Protein AF-N2A6R2-F1 (afdb_monomer)

Structure (mmCIF, N/CA/C/O backbone):
data_AF-N2A6R2-F1
#
_entry.id   AF-N2A6R2-F1
#
loop_
_atom_site.group_PDB
_atom_site.id
_atom_site.type_symbol
_atom_site.label_atom_id
_atom_site.label_alt_id
_atom_site.label_comp_id
_atom_site.label_asym_id
_atom_site.label_entity_id
_atom_site.label_seq_id
_atom_site.pdbx_PDB_ins_code
_atom_site.Cartn_x
_atom_site.Cartn_y
_atom_site.Cartn_z
_atom_site.occupancy
_atom_site.B_iso_or_equiv
_atom_site.auth_seq_id
_atom_site.auth_comp_id
_atom_site.auth_asym_id
_atom_site.auth_atom_id
_atom_site.pdbx_PDB_model_num
ATOM 1 N N . MET A 1 1 ? -3.435 -33.686 -52.905 1.00 42.38 1 MET A N 1
ATOM 2 C CA . MET A 1 1 ? -2.206 -33.303 -52.180 1.00 42.38 1 MET A CA 1
ATOM 3 C C . MET A 1 1 ? -1.337 -34.541 -52.082 1.00 42.38 1 MET A C 1
ATOM 5 O O . MET A 1 1 ? -1.894 -35.614 -51.887 1.00 42.38 1 MET A O 1
ATOM 9 N N . SER A 1 2 ? -0.026 -34.423 -52.296 1.00 46.69 2 SER A N 1
ATOM 10 C CA . SER A 1 2 ? 0.916 -35.497 -51.955 1.00 46.69 2 SER A CA 1
ATOM 11 C C . SER A 1 2 ? 0.674 -35.913 -50.498 1.00 46.69 2 SER A C 1
ATOM 13 O O . SER A 1 2 ? 0.574 -35.031 -49.650 1.00 46.69 2 SER A O 1
ATOM 15 N N . GLU A 1 3 ? 0.578 -37.210 -50.180 1.00 56.53 3 GLU A N 1
ATOM 16 C CA . GLU A 1 3 ? 0.390 -37.712 -48.796 1.00 56.53 3 GLU A CA 1
ATOM 17 C C . GLU A 1 3 ? 1.526 -37.306 -47.827 1.00 56.53 3 GLU A C 1
ATOM 19 O O . GLU A 1 3 ? 1.492 -37.636 -46.643 1.00 56.53 3 GLU A O 1
ATOM 24 N N . MET A 1 4 ? 2.545 -36.598 -48.323 1.00 71.62 4 MET A N 1
ATOM 25 C CA . MET A 1 4 ? 3.776 -36.279 -47.612 1.00 71.62 4 MET A CA 1
ATOM 26 C C . MET A 1 4 ? 3.725 -34.983 -46.786 1.00 71.62 4 MET A C 1
ATOM 28 O O . MET A 1 4 ? 4.407 -34.931 -45.767 1.00 71.62 4 MET A O 1
ATOM 32 N N . ILE A 1 5 ? 2.956 -33.959 -47.186 1.00 84.69 5 ILE A N 1
ATOM 33 C CA . ILE A 1 5 ? 2.821 -32.686 -46.450 1.00 84.69 5 ILE A CA 1
ATOM 34 C C . ILE A 1 5 ? 1.345 -32.353 -46.225 1.00 84.69 5 ILE A C 1
ATOM 36 O O . ILE A 1 5 ? 0.532 -32.428 -47.147 1.00 84.69 5 ILE A O 1
ATOM 40 N N . ARG A 1 6 ? 0.991 -31.982 -44.995 1.00 89.81 6 ARG A N 1
ATOM 41 C CA . ARG A 1 6 ? -0.364 -31.551 -44.631 1.00 89.81 6 ARG A CA 1
ATOM 42 C C . ARG A 1 6 ? -0.328 -30.527 -43.511 1.00 89.81 6 ARG A C 1
ATOM 44 O O . ARG A 1 6 ? 0.701 -30.367 -42.864 1.00 89.81 6 ARG A O 1
ATOM 51 N N . GLU A 1 7 ? -1.450 -29.867 -43.272 1.00 92.25 7 GLU A N 1
ATOM 52 C CA . GLU A 1 7 ? -1.601 -29.000 -42.108 1.00 92.25 7 GLU A CA 1
ATOM 53 C C . GLU A 1 7 ? -1.439 -29.806 -40.805 1.00 92.25 7 GLU A C 1
ATOM 55 O O . GLU A 1 7 ? -1.836 -30.979 -40.706 1.00 92.25 7 GLU A O 1
ATOM 60 N N . MET A 1 8 ? -0.770 -29.188 -39.835 1.00 94.56 8 MET A N 1
ATOM 61 C CA . MET A 1 8 ? -0.458 -29.755 -38.530 1.00 94.56 8 MET A CA 1
ATOM 62 C C . MET A 1 8 ? -1.752 -30.036 -37.766 1.00 94.56 8 MET A C 1
ATOM 64 O O . MET A 1 8 ? -2.628 -29.176 -37.676 1.00 94.56 8 MET A O 1
ATOM 68 N N . ARG A 1 9 ? -1.863 -31.221 -37.160 1.00 90.94 9 ARG A N 1
ATOM 69 C CA . ARG A 1 9 ? -2.955 -31.482 -36.215 1.00 90.94 9 ARG A CA 1
ATOM 70 C C . ARG A 1 9 ? -2.605 -30.910 -34.834 1.00 90.94 9 ARG A C 1
ATOM 72 O O . ARG A 1 9 ? -1.427 -30.892 -34.479 1.00 90.94 9 ARG A O 1
ATOM 79 N N . PRO A 1 10 ? -3.587 -30.474 -34.024 1.00 88.94 10 PRO A N 1
ATOM 80 C CA . PRO A 1 10 ? -3.314 -29.858 -32.722 1.00 88.94 10 PRO A CA 1
ATOM 81 C C . PRO A 1 10 ? -2.439 -30.700 -31.775 1.00 88.94 10 PRO A C 1
ATOM 83 O O . PRO A 1 10 ? -1.612 -30.151 -31.052 1.00 88.94 10 PRO A O 1
ATOM 86 N N . ASP A 1 11 ? -2.575 -32.026 -31.810 1.00 89.38 11 ASP A N 1
ATOM 87 C CA . ASP A 1 11 ? -1.790 -33.003 -31.039 1.00 89.38 11 ASP A CA 1
ATOM 88 C C . ASP A 1 11 ? -0.314 -33.103 -31.468 1.00 89.38 11 ASP A C 1
ATOM 90 O O . ASP A 1 11 ? 0.510 -33.665 -30.748 1.00 89.38 11 ASP A O 1
ATOM 94 N N . GLU A 1 12 ? 0.049 -32.551 -32.627 1.00 92.50 12 GLU A N 1
ATOM 95 C CA . GLU A 1 12 ? 1.408 -32.604 -33.180 1.00 92.50 12 GLU A CA 1
ATOM 96 C C . GLU A 1 12 ? 2.260 -31.396 -32.790 1.00 92.50 12 GLU A C 1
ATOM 98 O O . GLU A 1 12 ? 3.471 -31.403 -33.030 1.00 92.50 12 GLU A O 1
ATOM 103 N N . PHE A 1 13 ? 1.656 -30.379 -32.167 1.00 95.06 13 PHE A N 1
ATOM 104 C CA . PHE A 1 13 ? 2.339 -29.137 -31.815 1.00 95.06 13 PHE A CA 1
ATOM 105 C C . PHE A 1 13 ? 3.558 -29.368 -30.918 1.00 95.06 13 PHE A C 1
ATOM 107 O O . PHE A 1 13 ? 4.608 -28.788 -31.171 1.00 95.06 13 PHE A O 1
ATOM 114 N N . GLU A 1 14 ? 3.468 -30.275 -29.942 1.00 94.19 14 GLU A N 1
ATOM 115 C CA . GLU A 1 14 ? 4.593 -30.618 -29.057 1.00 94.19 14 GLU A CA 1
ATOM 116 C C . GLU A 1 14 ? 5.812 -31.134 -29.834 1.00 94.19 14 GLU A C 1
ATOM 118 O O . GLU A 1 14 ? 6.952 -30.745 -29.580 1.00 94.19 14 GLU A O 1
ATOM 123 N N . GLN A 1 15 ? 5.580 -31.991 -30.834 1.00 93.00 15 GLN A N 1
ATOM 124 C CA . GLN A 1 15 ? 6.661 -32.524 -31.665 1.00 93.00 15 GLN A CA 1
ATOM 125 C C . GLN A 1 15 ? 7.264 -31.429 -32.546 1.00 93.00 15 GLN A C 1
ATOM 127 O O . GLN A 1 15 ? 8.485 -31.354 -32.686 1.00 93.00 15 GLN A O 1
ATOM 132 N N . VAL A 1 16 ? 6.421 -30.567 -33.122 1.00 95.00 16 VAL A N 1
ATOM 133 C CA . VAL A 1 16 ? 6.865 -29.421 -33.923 1.00 95.00 16 VAL A CA 1
ATOM 134 C C . VAL A 1 16 ? 7.710 -28.467 -33.084 1.00 95.00 16 VAL A C 1
ATOM 136 O O . VAL A 1 16 ? 8.817 -28.120 -33.499 1.00 95.00 16 VAL A O 1
ATOM 139 N N . PHE A 1 17 ? 7.234 -28.096 -31.896 1.00 95.31 17 PHE A N 1
ATOM 140 C CA . PHE A 1 17 ? 7.946 -27.197 -30.995 1.00 95.31 17 PHE A CA 1
ATOM 141 C C . PHE A 1 17 ? 9.287 -27.802 -30.563 1.00 95.31 17 PHE A C 1
ATOM 143 O O . PHE A 1 17 ? 10.319 -27.148 -30.674 1.00 95.31 17 PHE A O 1
ATOM 150 N N . SER A 1 18 ? 9.327 -29.099 -30.242 1.00 94.06 18 SER A N 1
ATOM 151 C CA . SER A 1 18 ? 10.583 -29.800 -29.942 1.00 94.06 18 SER A CA 1
ATOM 152 C C . SER A 1 18 ? 11.574 -29.819 -31.119 1.00 94.06 18 SER A C 1
ATOM 154 O O . SER A 1 18 ? 12.793 -29.768 -30.924 1.00 94.06 18 SER A O 1
ATOM 156 N N . ILE A 1 19 ? 11.105 -29.913 -32.370 1.00 93.38 19 ILE A N 1
ATOM 157 C CA . ILE A 1 19 ? 11.985 -29.782 -33.547 1.00 93.38 19 ILE A CA 1
ATOM 158 C C . ILE A 1 19 ? 12.488 -28.340 -33.676 1.00 93.38 19 ILE A C 1
ATOM 160 O O . ILE A 1 19 ? 13.659 -28.149 -34.012 1.00 93.38 19 ILE A O 1
ATOM 164 N N . MET A 1 20 ? 11.639 -27.346 -33.406 1.00 94.44 20 MET A N 1
ATOM 165 C CA . MET A 1 20 ? 11.982 -25.922 -33.436 1.00 94.44 20 MET A CA 1
ATOM 166 C C . MET A 1 20 ? 13.090 -25.599 -32.421 1.00 94.44 20 MET A C 1
ATOM 168 O O . MET A 1 20 ? 14.140 -25.103 -32.827 1.00 94.44 20 MET A O 1
ATOM 172 N N . GLU A 1 21 ? 12.936 -26.004 -31.156 1.00 94.00 21 GLU A N 1
ATOM 173 C CA . GLU A 1 21 ? 13.927 -25.793 -30.084 1.00 94.00 21 GLU A CA 1
ATOM 174 C C . GLU A 1 21 ? 15.298 -26.401 -30.406 1.00 94.00 21 GLU A C 1
ATOM 176 O O . GLU A 1 21 ? 16.341 -25.826 -30.106 1.00 94.00 21 GLU A O 1
ATOM 181 N N . ARG A 1 22 ? 15.313 -27.575 -31.049 1.00 92.62 22 ARG A N 1
ATOM 182 C CA . ARG A 1 22 ? 16.553 -28.261 -31.453 1.00 92.62 22 ARG A CA 1
ATOM 183 C C . ARG A 1 22 ? 17.165 -27.698 -32.740 1.00 92.62 22 ARG A C 1
ATOM 185 O O . ARG A 1 22 ? 18.277 -28.090 -33.107 1.00 92.62 22 ARG A O 1
ATOM 192 N N . SER A 1 23 ? 16.439 -26.851 -33.471 1.00 90.31 23 SER A N 1
ATOM 193 C CA . SER A 1 23 ? 16.840 -26.367 -34.798 1.00 90.31 23 SER A CA 1
ATOM 194 C C . SER A 1 23 ? 17.235 -24.898 -34.833 1.00 90.31 23 SER A C 1
ATOM 196 O O . SER A 1 23 ? 18.049 -24.549 -35.689 1.00 90.31 23 SER A O 1
ATOM 198 N N . PHE A 1 24 ? 16.712 -24.079 -33.922 1.00 88.94 24 PHE A N 1
ATOM 199 C CA . PHE A 1 24 ? 16.927 -22.635 -33.890 1.00 88.94 24 PHE A CA 1
ATOM 200 C C . PHE A 1 24 ? 17.493 -22.187 -32.533 1.00 88.94 24 PHE A C 1
ATOM 202 O O . PHE A 1 24 ? 17.123 -22.747 -31.499 1.00 88.94 24 PHE A O 1
ATOM 209 N N . PRO A 1 25 ? 18.387 -21.184 -32.505 1.00 87.38 25 PRO A N 1
ATOM 210 C CA . PRO A 1 25 ? 18.760 -20.485 -31.278 1.00 87.38 25 PRO A CA 1
ATOM 211 C C . PRO A 1 25 ? 17.543 -19.905 -30.550 1.00 87.38 25 PRO A C 1
ATOM 213 O O . PRO A 1 25 ? 16.511 -19.637 -31.161 1.00 87.38 25 PRO A O 1
ATOM 216 N N . LEU A 1 26 ? 17.679 -19.674 -29.242 1.00 85.00 26 LEU A N 1
ATOM 217 C CA . LEU A 1 26 ? 16.595 -19.199 -28.373 1.00 85.00 26 LEU A CA 1
ATOM 218 C C . LEU A 1 26 ? 15.972 -17.874 -28.851 1.00 85.00 26 LEU A C 1
ATOM 220 O O . LEU A 1 26 ? 14.796 -17.617 -28.607 1.00 85.00 26 LEU A O 1
ATOM 224 N N . GLU A 1 27 ? 16.766 -17.029 -29.504 1.00 84.44 27 GLU A N 1
ATOM 225 C CA . GLU A 1 27 ? 16.374 -15.727 -30.044 1.00 84.44 27 GLU A CA 1
ATOM 226 C C . GLU A 1 27 ? 15.508 -15.814 -31.311 1.00 84.44 27 GLU A C 1
ATOM 228 O O . GLU A 1 27 ? 14.808 -14.856 -31.623 1.00 84.44 27 GLU A O 1
ATOM 233 N N . GLU A 1 28 ? 15.532 -16.944 -32.022 1.00 86.81 28 GLU A N 1
ATOM 234 C CA . GLU A 1 28 ? 14.935 -17.099 -33.357 1.00 86.81 28 GLU A CA 1
ATOM 235 C C . GLU A 1 28 ? 13.543 -17.759 -33.333 1.00 86.81 28 GLU A C 1
ATOM 237 O O . GLU A 1 28 ? 12.981 -18.057 -34.384 1.00 86.81 28 GLU A O 1
ATOM 242 N N . TYR A 1 29 ? 12.951 -17.995 -32.158 1.00 90.50 29 TYR A N 1
ATOM 243 C CA . TYR A 1 29 ? 11.569 -18.472 -32.027 1.00 90.50 29 TYR A CA 1
ATOM 244 C C . TYR A 1 29 ? 10.886 -17.909 -30.776 1.00 90.50 29 TYR A C 1
ATOM 246 O O . TYR A 1 29 ? 11.543 -17.586 -29.783 1.00 90.50 29 TYR A O 1
ATOM 254 N N . ARG A 1 30 ? 9.552 -17.800 -30.803 1.00 92.81 30 ARG A N 1
ATOM 255 C CA . ARG A 1 30 ? 8.741 -17.299 -29.677 1.00 92.81 30 ARG A CA 1
ATOM 256 C C . ARG A 1 30 ? 8.773 -18.258 -28.483 1.00 92.81 30 ARG A C 1
ATOM 258 O O . ARG A 1 30 ? 9.236 -19.393 -28.594 1.00 92.81 30 ARG A O 1
ATOM 265 N N . THR A 1 31 ? 8.302 -17.823 -27.317 1.00 93.06 31 THR A N 1
ATOM 266 C CA . THR A 1 31 ? 8.073 -18.760 -26.203 1.00 93.06 31 THR A CA 1
ATOM 267 C C . THR A 1 31 ? 7.003 -19.794 -26.572 1.00 93.06 31 THR A C 1
ATOM 269 O O . THR A 1 31 ? 6.223 -19.581 -27.499 1.00 93.06 31 THR A O 1
ATOM 272 N N . TYR A 1 32 ? 6.952 -20.918 -25.851 1.00 94.38 32 TYR A N 1
ATOM 273 C CA . TYR A 1 32 ? 5.951 -21.966 -26.091 1.00 94.38 32 TYR A CA 1
ATOM 274 C C . TYR A 1 32 ? 4.519 -21.404 -26.092 1.00 94.38 32 TYR A C 1
ATOM 276 O O . TYR A 1 32 ? 3.755 -21.666 -27.021 1.00 94.38 32 TYR A O 1
ATOM 284 N N . GLU A 1 33 ? 4.179 -20.572 -25.102 1.00 94.75 33 GLU A N 1
ATOM 285 C CA . GLU A 1 33 ? 2.839 -19.985 -24.976 1.00 94.75 33 GLU A CA 1
ATOM 286 C C . GLU A 1 33 ? 2.516 -19.013 -26.114 1.00 94.75 33 GLU A C 1
ATOM 288 O O . GLU A 1 33 ? 1.451 -19.107 -26.723 1.00 94.75 33 GLU A O 1
ATOM 293 N N . GLU A 1 34 ? 3.450 -18.129 -26.471 1.00 93.25 34 GLU A N 1
ATOM 294 C CA . GLU A 1 34 ? 3.280 -17.193 -27.590 1.00 93.25 34 GLU A CA 1
ATOM 295 C C . GLU A 1 34 ? 3.137 -17.935 -28.928 1.00 93.25 34 GLU A C 1
ATOM 297 O O . GLU A 1 34 ? 2.269 -17.613 -29.740 1.00 93.25 34 GLU A O 1
ATOM 302 N N . GLN A 1 35 ? 3.952 -18.970 -29.154 1.00 94.75 35 GLN A N 1
ATOM 303 C CA . GLN A 1 35 ? 3.914 -19.784 -30.368 1.00 94.75 35 GLN A CA 1
ATOM 304 C C . GLN A 1 35 ? 2.607 -20.583 -3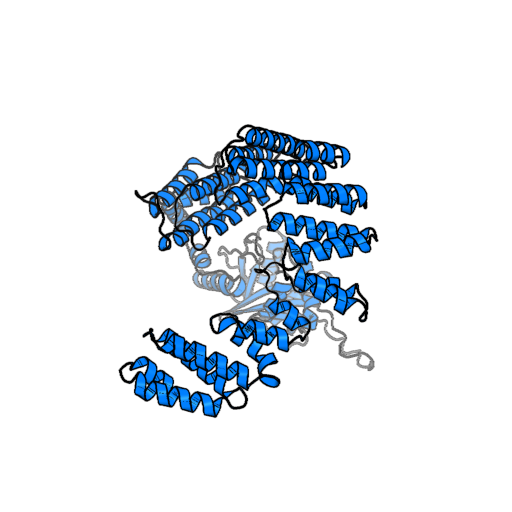0.478 1.00 94.75 35 GLN A C 1
ATOM 306 O O . GLN A 1 35 ? 2.064 -20.747 -31.571 1.00 94.75 35 GLN A O 1
ATOM 311 N N . LYS A 1 36 ? 2.075 -21.061 -29.349 1.00 94.44 36 LYS A N 1
ATOM 312 C CA . LYS A 1 36 ? 0.790 -21.765 -29.277 1.00 94.44 36 LYS A CA 1
ATOM 313 C C . LYS A 1 36 ? -0.390 -20.818 -29.463 1.00 94.44 36 LYS A C 1
ATOM 315 O O . LYS A 1 36 ? -1.354 -21.166 -30.142 1.00 94.44 36 LYS A O 1
ATOM 320 N N . GLN A 1 37 ? -0.319 -19.616 -28.894 1.00 94.88 37 GLN A N 1
ATOM 321 C CA . GLN A 1 37 ? -1.320 -18.569 -29.091 1.00 94.88 37 GLN A CA 1
ATOM 322 C C . GLN A 1 37 ? -1.402 -18.151 -30.560 1.00 94.88 37 GLN A C 1
ATOM 324 O O . GLN A 1 37 ? -2.503 -17.928 -31.063 1.00 94.88 37 GLN A O 1
ATOM 329 N N . LEU A 1 38 ? -0.262 -18.112 -31.252 1.00 94.12 38 LEU A N 1
ATOM 330 C CA . LEU A 1 38 ? -0.184 -17.747 -32.660 1.00 94.12 38 LEU A CA 1
ATOM 331 C C . LEU A 1 38 ? -0.980 -18.689 -33.582 1.00 94.12 38 LEU A C 1
ATOM 333 O O . LEU A 1 38 ? -1.503 -18.239 -34.595 1.00 94.12 38 LEU A O 1
ATOM 337 N N . LEU A 1 39 ? -1.187 -19.955 -33.198 1.00 94.50 39 LEU A N 1
ATOM 338 C CA . LEU A 1 39 ? -2.046 -20.898 -33.937 1.00 94.50 39 LEU A CA 1
ATOM 339 C C . LEU A 1 39 ? -3.517 -20.452 -34.039 1.00 94.50 39 LEU A C 1
ATOM 341 O O . LEU A 1 39 ? -4.296 -21.065 -34.764 1.00 94.50 39 LEU A O 1
ATOM 345 N N . ARG A 1 40 ? -3.927 -19.429 -33.278 1.00 95.06 40 ARG A N 1
ATOM 346 C CA . ARG A 1 40 ? -5.266 -18.833 -33.357 1.00 95.06 40 ARG A CA 1
ATOM 347 C C . ARG A 1 40 ? -5.384 -17.776 -34.456 1.00 95.06 40 ARG A C 1
ATOM 349 O O . ARG A 1 40 ? -6.509 -17.396 -34.773 1.00 95.06 40 ARG A O 1
ATOM 356 N N . ASP A 1 41 ? -4.271 -17.275 -34.998 1.00 95.81 41 ASP A N 1
ATOM 357 C CA . ASP A 1 41 ? -4.307 -16.331 -36.116 1.00 95.81 41 ASP A CA 1
ATOM 358 C C . ASP A 1 41 ? -4.630 -17.101 -37.407 1.00 95.81 41 ASP A C 1
ATOM 360 O O . ASP A 1 41 ? -3.867 -17.987 -37.792 1.00 95.81 41 ASP A O 1
ATOM 364 N N . PRO A 1 42 ? -5.734 -16.779 -38.105 1.00 95.25 42 PRO A N 1
ATOM 365 C CA . PRO A 1 42 ? -6.150 -17.503 -39.304 1.00 95.25 42 PRO A CA 1
ATOM 366 C C . PRO A 1 42 ? -5.189 -17.338 -40.488 1.00 95.25 42 PRO A C 1
ATOM 368 O O . PRO A 1 42 ? -5.388 -17.982 -41.510 1.00 95.25 42 PRO A O 1
ATOM 371 N N . ARG A 1 43 ? -4.192 -16.451 -40.392 1.00 95.88 43 ARG A N 1
ATOM 372 C CA . ARG A 1 43 ? -3.142 -16.268 -41.400 1.00 95.88 43 ARG A CA 1
ATOM 373 C C . ARG A 1 43 ? -1.922 -17.141 -41.114 1.00 95.88 43 ARG A C 1
ATOM 375 O O . ARG A 1 43 ? -1.066 -17.262 -41.989 1.00 95.88 43 ARG A O 1
ATOM 382 N N . TYR A 1 44 ? -1.802 -17.709 -39.913 1.00 97.06 44 TYR A N 1
ATOM 383 C CA . TYR A 1 44 ? -0.649 -18.501 -39.508 1.00 97.06 44 TYR A CA 1
ATOM 384 C C . TYR A 1 44 ? -0.942 -19.996 -39.572 1.00 97.06 44 TYR A C 1
ATOM 386 O O . TYR A 1 44 ? -1.860 -20.497 -38.929 1.00 97.06 44 TYR A O 1
ATOM 394 N N . HIS A 1 45 ? -0.111 -20.728 -40.310 1.00 95.94 45 HIS A N 1
ATOM 395 C CA . HIS A 1 45 ? -0.283 -22.162 -40.512 1.00 95.94 45 HIS A CA 1
ATOM 396 C C . HIS A 1 45 ? 1.032 -22.904 -40.328 1.00 95.94 45 HIS A C 1
ATOM 398 O O . HIS A 1 45 ? 2.092 -22.452 -40.764 1.00 95.94 45 HIS A O 1
ATOM 404 N N . ILE A 1 46 ? 0.952 -24.101 -39.751 1.00 96.44 46 ILE A N 1
ATOM 405 C CA . ILE A 1 46 ? 2.070 -25.041 -39.692 1.00 96.44 46 ILE A CA 1
ATOM 406 C C . ILE A 1 46 ? 1.719 -26.250 -40.544 1.00 96.44 46 ILE A C 1
ATOM 408 O O . ILE A 1 46 ? 0.663 -26.854 -40.377 1.00 96.44 46 ILE A O 1
ATOM 412 N N . TYR A 1 47 ? 2.631 -26.632 -41.429 1.00 94.50 47 TYR A N 1
ATOM 413 C CA . TYR A 1 47 ? 2.540 -27.846 -42.225 1.00 94.50 47 TYR A CA 1
ATOM 414 C C . TYR A 1 47 ? 3.563 -28.863 -41.727 1.00 94.50 47 TYR A C 1
ATOM 416 O O . TYR A 1 47 ? 4.733 -28.526 -41.552 1.00 94.50 47 TYR A O 1
ATOM 424 N N . THR A 1 48 ? 3.144 -30.106 -41.514 1.00 93.12 48 THR A N 1
ATOM 425 C CA . THR A 1 48 ? 3.991 -31.208 -41.045 1.00 93.12 48 THR A CA 1
ATOM 426 C C . THR A 1 48 ? 4.259 -32.220 -42.151 1.00 93.12 48 THR A C 1
ATOM 428 O O . THR A 1 48 ? 3.445 -32.446 -43.050 1.00 93.12 48 THR A O 1
ATOM 431 N N . VAL A 1 49 ? 5.443 -32.829 -42.082 1.00 89.31 49 VAL A N 1
ATOM 432 C CA . VAL A 1 49 ? 5.916 -33.862 -43.007 1.00 89.31 49 VAL A CA 1
ATOM 433 C C . VAL A 1 49 ? 6.137 -35.157 -42.245 1.00 89.31 49 VAL A C 1
ATOM 435 O O . VAL A 1 49 ? 6.791 -35.158 -41.202 1.00 89.31 49 VAL A O 1
ATOM 438 N N . HIS A 1 50 ? 5.640 -36.267 -42.786 1.00 85.19 50 HIS A N 1
ATOM 439 C CA . HIS A 1 50 ? 5.735 -37.595 -42.174 1.00 85.19 50 HIS A CA 1
ATOM 440 C C . HIS A 1 50 ? 6.384 -38.604 -43.131 1.00 85.19 50 HIS A C 1
ATOM 442 O O . HIS A 1 50 ? 6.415 -38.398 -44.345 1.00 85.19 50 HIS A O 1
ATOM 448 N N . ALA A 1 51 ? 6.873 -39.724 -42.590 1.00 70.38 51 ALA A N 1
ATOM 449 C CA . ALA A 1 51 ? 7.398 -40.822 -43.401 1.00 70.38 51 ALA A CA 1
ATOM 450 C C . ALA A 1 51 ? 6.317 -41.411 -44.332 1.00 70.38 51 ALA A C 1
ATOM 452 O O . ALA A 1 51 ? 5.173 -41.616 -43.908 1.00 70.38 51 ALA A O 1
ATOM 453 N N . ALA A 1 52 ? 6.695 -41.732 -45.575 1.00 58.56 52 ALA A N 1
ATOM 454 C CA . ALA A 1 52 ? 5.849 -42.496 -46.490 1.00 58.56 52 ALA A CA 1
ATOM 455 C C . ALA A 1 52 ? 5.580 -43.903 -45.925 1.00 58.56 52 ALA A C 1
ATOM 457 O O . ALA A 1 52 ? 6.457 -44.511 -45.311 1.00 58.56 52 ALA A O 1
ATOM 458 N N . VAL A 1 53 ? 4.364 -44.413 -46.122 1.00 46.47 53 VAL A N 1
ATOM 459 C CA . VAL A 1 53 ? 3.993 -45.780 -45.735 1.00 46.47 53 VAL A CA 1
ATOM 460 C C . VAL A 1 53 ? 4.631 -46.750 -46.730 1.00 46.47 53 VAL A C 1
ATOM 462 O O . VAL A 1 53 ? 4.380 -46.645 -47.930 1.00 46.47 53 VAL A O 1
ATOM 465 N N . ASP A 1 54 ? 5.414 -47.719 -46.253 1.00 38.62 54 ASP A N 1
ATOM 466 C CA . ASP A 1 54 ? 5.700 -48.911 -47.051 1.00 38.62 54 ASP A CA 1
ATOM 467 C C . ASP A 1 54 ? 4.368 -49.632 -47.305 1.00 38.62 54 ASP A C 1
ATOM 469 O O . ASP A 1 54 ? 3.754 -50.162 -46.379 1.00 38.62 54 ASP A O 1
ATOM 473 N N . GLN A 1 55 ? 3.917 -49.685 -48.561 1.00 39.81 55 GLN A N 1
ATOM 474 C CA . GLN A 1 55 ? 2.682 -50.362 -48.998 1.00 39.81 55 GLN A CA 1
ATOM 475 C C . GLN A 1 55 ? 2.708 -51.904 -48.815 1.00 39.81 55 GLN A C 1
ATOM 477 O O . GLN A 1 55 ? 2.022 -52.628 -49.528 1.00 39.81 55 GLN A O 1
ATOM 482 N N . LYS A 1 56 ? 3.521 -52.452 -47.898 1.00 36.53 56 LYS A N 1
ATOM 483 C CA . LYS A 1 56 ? 3.711 -53.902 -47.696 1.00 36.53 56 LYS A CA 1
ATOM 484 C C . LYS A 1 56 ? 3.233 -54.461 -46.356 1.00 36.53 56 LYS A C 1
ATOM 486 O O . LYS A 1 56 ? 3.307 -55.671 -46.166 1.00 36.53 56 LYS A O 1
ATOM 491 N N . THR A 1 57 ? 2.692 -53.649 -45.455 1.00 37.59 57 THR A N 1
ATOM 492 C CA . THR A 1 57 ? 2.118 -54.137 -44.187 1.00 37.59 57 THR A CA 1
ATOM 493 C C . THR A 1 57 ? 0.640 -53.787 -44.085 1.00 37.59 57 THR A C 1
ATOM 495 O O . THR A 1 57 ? 0.244 -52.936 -43.301 1.00 37.59 57 THR A O 1
ATOM 498 N N . GLU A 1 58 ? -0.180 -54.468 -44.887 1.00 37.25 58 GLU A N 1
ATOM 499 C CA . GLU A 1 58 ? -1.649 -54.479 -44.765 1.00 37.25 58 GLU A CA 1
ATOM 500 C C . GLU A 1 58 ? -2.177 -55.619 -43.866 1.00 37.25 58 GLU A C 1
ATOM 502 O O . GLU A 1 58 ? -3.383 -55.789 -43.716 1.00 37.25 58 GLU A O 1
ATOM 507 N N . ASN A 1 59 ? -1.296 -56.389 -43.217 1.00 38.09 59 ASN A N 1
ATOM 508 C CA . ASN A 1 59 ? -1.676 -57.556 -42.407 1.00 38.09 59 ASN A CA 1
ATOM 509 C C . ASN A 1 59 ? -1.430 -57.385 -40.900 1.00 38.09 59 ASN A C 1
ATOM 511 O O . ASN A 1 59 ? -0.997 -58.323 -40.238 1.00 38.09 59 ASN A O 1
ATOM 515 N N . ASP A 1 60 ? -1.729 -56.214 -40.341 1.00 40.12 60 ASP A N 1
ATOM 516 C CA . ASP A 1 60 ? -1.772 -56.051 -38.884 1.00 40.12 60 ASP A CA 1
ATOM 517 C C . ASP A 1 60 ? -3.005 -55.222 -38.491 1.00 40.12 60 ASP A C 1
ATOM 519 O O . ASP A 1 60 ? -2.979 -53.994 -38.461 1.00 40.12 60 ASP A O 1
ATOM 523 N N . LYS A 1 61 ? -4.133 -55.914 -38.282 1.00 39.41 61 LYS A N 1
ATOM 524 C CA . LYS A 1 61 ? -5.449 -55.327 -37.964 1.00 39.41 61 LYS A CA 1
ATOM 525 C C . LYS A 1 61 ? -5.607 -54.911 -36.491 1.00 39.41 61 LYS A C 1
ATOM 527 O O . LYS A 1 61 ? -6.690 -54.473 -36.125 1.00 39.41 61 LYS A O 1
ATOM 532 N N . ASP A 1 62 ? -4.551 -55.000 -35.680 1.00 40.47 62 ASP A N 1
ATOM 533 C CA . ASP A 1 62 ? -4.594 -54.748 -34.228 1.00 40.47 62 ASP A CA 1
ATOM 534 C C . ASP A 1 62 ? -3.803 -53.511 -33.763 1.00 40.47 62 ASP A C 1
ATOM 536 O O . ASP A 1 62 ? -3.536 -53.338 -32.572 1.00 40.47 62 ASP A O 1
ATOM 540 N N . LYS A 1 63 ? -3.454 -52.586 -34.668 1.00 44.88 63 LYS A N 1
ATOM 541 C CA . LYS A 1 63 ? -2.896 -51.282 -34.274 1.00 44.88 63 LYS A CA 1
ATOM 542 C C . LYS A 1 63 ? -3.931 -50.182 -34.430 1.00 44.88 63 LYS A C 1
ATOM 544 O O . LYS A 1 63 ? -4.429 -49.927 -35.522 1.00 44.88 63 LYS A O 1
ATOM 549 N N . ASN A 1 64 ? -4.223 -49.530 -33.306 1.00 38.88 64 ASN A N 1
ATOM 550 C CA . ASN A 1 64 ? -5.009 -48.308 -33.224 1.00 38.88 64 ASN A CA 1
ATOM 551 C C . ASN A 1 64 ? -4.548 -47.328 -34.331 1.00 38.88 64 ASN A C 1
ATOM 553 O O . ASN A 1 64 ? -3.356 -47.006 -34.364 1.00 38.88 64 ASN A O 1
ATOM 557 N N . PRO A 1 65 ? -5.424 -46.857 -35.241 1.00 43.97 65 PRO A N 1
ATOM 558 C CA . PRO A 1 65 ? -5.030 -45.963 -36.338 1.00 43.97 65 PRO A CA 1
ATOM 559 C C . PRO A 1 65 ? -4.441 -44.620 -35.857 1.00 43.97 65 PRO A C 1
ATOM 561 O O . PRO A 1 65 ? -3.825 -43.905 -36.647 1.00 43.97 65 PRO A O 1
ATOM 564 N N . ASP A 1 66 ? -4.549 -44.325 -34.557 1.00 43.69 66 ASP A N 1
ATOM 565 C CA . ASP A 1 66 ? -4.000 -43.152 -33.872 1.00 43.69 66 ASP A CA 1
ATOM 566 C C . ASP A 1 66 ? -2.546 -43.291 -33.376 1.00 43.69 66 ASP A C 1
ATOM 568 O O . ASP A 1 66 ? -2.080 -42.454 -32.603 1.00 43.69 66 ASP A O 1
ATOM 572 N N . THR A 1 67 ? -1.758 -44.287 -33.809 1.00 48.44 67 THR A N 1
ATOM 573 C CA . THR A 1 67 ? -0.297 -44.194 -33.608 1.00 48.44 67 THR A CA 1
ATOM 574 C C . THR A 1 67 ? 0.252 -42.984 -34.374 1.00 48.44 67 THR A C 1
ATOM 576 O O . THR A 1 67 ? 0.468 -43.052 -35.585 1.00 48.44 67 THR A O 1
ATOM 579 N N . HIS A 1 68 ? 0.450 -41.868 -33.662 1.00 54.12 68 HIS A N 1
ATOM 580 C CA . HIS A 1 68 ? 0.985 -40.605 -34.171 1.00 54.12 68 HIS A CA 1
ATOM 581 C C . HIS A 1 68 ? 2.272 -40.859 -34.969 1.00 54.12 68 HIS A C 1
ATOM 583 O O . HIS A 1 68 ? 3.323 -41.172 -34.408 1.00 54.12 68 HIS A O 1
ATOM 589 N N . LYS A 1 69 ? 2.200 -40.742 -36.301 1.00 67.06 69 LYS A N 1
ATOM 590 C CA . LYS A 1 69 ? 3.389 -40.805 -37.158 1.00 67.06 69 LYS A CA 1
ATOM 591 C C . LYS A 1 69 ? 4.331 -39.672 -36.757 1.00 67.06 69 LYS A C 1
ATOM 593 O O . LYS A 1 69 ? 3.928 -38.513 -36.809 1.00 67.06 69 LYS A O 1
ATOM 598 N N . ALA A 1 70 ? 5.574 -39.999 -36.410 1.00 81.62 70 ALA A N 1
ATOM 599 C CA . ALA A 1 70 ? 6.574 -39.006 -36.025 1.00 81.62 70 ALA A CA 1
ATOM 600 C C . ALA A 1 70 ? 6.703 -37.900 -37.089 1.00 81.62 70 ALA A C 1
ATOM 602 O O . ALA A 1 70 ? 6.838 -38.191 -38.285 1.00 81.62 70 ALA A O 1
ATOM 603 N N . VAL A 1 71 ? 6.649 -36.641 -36.652 1.00 88.75 71 VAL A N 1
ATOM 604 C CA . VAL A 1 71 ? 6.883 -35.477 -37.515 1.00 88.75 71 VAL A CA 1
ATOM 605 C C . VAL A 1 71 ? 8.369 -35.441 -37.886 1.00 88.75 71 VAL A C 1
ATOM 607 O O . VAL A 1 71 ? 9.237 -35.403 -37.020 1.00 88.75 71 VAL A O 1
ATOM 610 N N . GLN A 1 72 ? 8.682 -35.477 -39.181 1.00 89.50 72 GLN A N 1
ATOM 611 C CA . GLN A 1 72 ? 10.058 -35.476 -39.698 1.00 89.50 72 GLN A CA 1
ATOM 612 C C . GLN A 1 72 ? 10.566 -34.075 -40.040 1.00 89.50 72 GLN A C 1
ATOM 614 O O . GLN A 1 72 ? 11.769 -33.811 -39.983 1.00 89.50 72 GLN A O 1
ATOM 619 N N . ALA A 1 73 ? 9.663 -33.189 -40.445 1.00 91.31 73 ALA A N 1
ATOM 620 C CA . ALA A 1 73 ? 9.940 -31.792 -40.733 1.00 91.31 73 ALA A CA 1
ATOM 621 C C . ALA A 1 73 ? 8.657 -30.978 -40.589 1.00 91.31 73 ALA A C 1
ATOM 623 O O . ALA A 1 73 ? 7.557 -31.530 -40.667 1.00 91.31 73 ALA A O 1
ATOM 624 N N . PHE A 1 74 ? 8.807 -29.672 -40.418 1.00 94.31 74 PHE A N 1
ATOM 625 C CA . PHE A 1 74 ? 7.689 -28.747 -40.430 1.00 94.31 74 PHE A CA 1
ATOM 626 C C . PHE A 1 74 ? 8.029 -27.472 -41.202 1.00 94.31 74 PHE A C 1
ATOM 628 O O . PHE A 1 74 ? 9.198 -27.111 -41.371 1.00 94.31 74 PHE A O 1
ATOM 635 N N . LEU A 1 75 ? 6.980 -26.807 -41.666 1.00 94.88 75 LEU A N 1
ATOM 636 C CA . LEU A 1 75 ? 7.018 -25.534 -42.364 1.00 94.88 75 LEU A CA 1
ATOM 637 C C . LEU A 1 75 ? 5.949 -24.625 -41.752 1.00 94.88 75 LEU A C 1
ATOM 639 O O . LEU A 1 75 ? 4.759 -24.845 -41.962 1.00 94.88 75 LEU A O 1
ATOM 643 N N . ALA A 1 76 ? 6.380 -23.633 -40.985 1.00 96.12 76 ALA A N 1
ATOM 644 C CA . ALA A 1 76 ? 5.521 -22.610 -40.410 1.00 96.12 76 ALA A CA 1
ATOM 645 C C . ALA A 1 76 ? 5.499 -21.377 -41.316 1.00 96.12 76 ALA A C 1
ATOM 647 O O . ALA A 1 76 ? 6.552 -20.856 -41.701 1.00 96.12 76 ALA A O 1
ATOM 648 N N . VAL A 1 77 ? 4.298 -20.923 -41.667 1.00 96.44 77 VAL A N 1
ATOM 649 C CA . VAL A 1 77 ? 4.093 -19.851 -42.637 1.00 96.44 77 VAL A CA 1
ATOM 650 C C . VAL A 1 77 ? 3.034 -18.856 -42.195 1.00 96.44 77 VAL A C 1
ATOM 652 O O . VAL A 1 77 ? 2.031 -19.219 -41.585 1.00 96.44 77 VAL A O 1
ATOM 655 N N . TRP A 1 78 ? 3.225 -17.615 -42.624 1.00 97.12 78 TRP A N 1
ATOM 656 C CA . TRP A 1 78 ? 2.202 -16.582 -42.652 1.00 97.12 78 TRP A CA 1
ATOM 657 C C . TRP A 1 78 ? 1.682 -16.417 -44.078 1.00 97.12 78 TRP A C 1
ATOM 659 O O . TRP A 1 78 ? 2.446 -16.128 -45.002 1.00 97.12 78 TRP A O 1
ATOM 669 N N . GLN A 1 79 ? 0.379 -16.586 -44.273 1.00 94.94 79 GLN A N 1
ATOM 670 C CA . GLN A 1 79 ? -0.314 -16.296 -45.523 1.00 94.94 79 GLN A CA 1
ATOM 671 C C . GLN A 1 79 ? -0.794 -14.843 -45.506 1.00 94.94 79 GLN A C 1
ATOM 673 O O . GLN A 1 79 ? -1.841 -14.517 -44.950 1.00 94.94 79 GLN A O 1
ATOM 678 N N . LEU A 1 80 ? 0.009 -13.959 -46.095 1.00 93.75 80 LEU A N 1
ATOM 679 C CA . LEU A 1 80 ? -0.263 -12.526 -46.170 1.00 93.75 80 LEU A CA 1
ATOM 680 C C . LEU A 1 80 ? -0.892 -12.186 -47.527 1.00 93.75 80 LEU A C 1
ATOM 682 O O . LEU A 1 80 ? -0.793 -12.946 -48.489 1.00 93.75 80 LEU A O 1
ATOM 686 N N . GLU A 1 81 ? -1.513 -11.011 -47.621 1.00 88.81 81 GLU A N 1
ATOM 687 C CA . GLU A 1 81 ? -2.341 -10.617 -48.771 1.00 88.81 81 GLU A CA 1
ATOM 688 C C . GLU A 1 81 ? -1.625 -10.745 -50.129 1.00 88.81 81 GLU A C 1
ATOM 690 O O . GLU A 1 81 ? -2.230 -11.153 -51.118 1.00 88.81 81 GLU A O 1
ATOM 695 N N . THR A 1 82 ? -0.326 -10.423 -50.191 1.00 89.44 82 THR A N 1
ATOM 696 C CA . THR A 1 82 ? 0.427 -10.416 -51.461 1.00 89.44 82 THR A CA 1
ATOM 697 C C . THR A 1 82 ? 1.561 -11.441 -51.550 1.00 89.44 82 THR A C 1
ATOM 699 O O . THR A 1 82 ? 2.187 -11.556 -52.609 1.00 89.44 82 THR A O 1
ATOM 702 N N . PHE A 1 83 ? 1.859 -12.170 -50.471 1.00 94.38 83 PHE A N 1
ATOM 703 C CA . PHE A 1 83 ? 2.929 -13.171 -50.419 1.00 94.38 83 PHE A CA 1
ATOM 704 C C . PHE A 1 83 ? 2.766 -14.117 -49.219 1.00 94.38 83 PHE A C 1
ATOM 706 O O . PHE A 1 83 ? 2.116 -13.789 -48.234 1.00 94.38 83 PHE A O 1
ATOM 713 N N . THR A 1 84 ? 3.403 -15.282 -49.276 1.00 96.06 84 THR A N 1
ATOM 714 C CA . THR A 1 84 ? 3.533 -16.201 -48.141 1.00 96.06 84 THR A CA 1
ATOM 715 C C . THR A 1 84 ? 4.913 -16.036 -47.522 1.00 96.06 84 THR A C 1
ATOM 717 O O . THR A 1 84 ? 5.919 -16.171 -48.217 1.00 96.06 84 THR A O 1
ATOM 720 N N . PHE A 1 85 ? 4.985 -15.746 -46.230 1.00 97.12 85 PHE A N 1
ATOM 721 C CA . PHE A 1 85 ? 6.244 -15.682 -45.496 1.00 97.12 85 PHE A CA 1
ATOM 722 C C . PHE A 1 85 ? 6.513 -17.007 -44.788 1.00 97.12 85 PHE A C 1
ATOM 724 O O . PHE A 1 85 ? 5.659 -17.496 -44.056 1.00 97.12 85 PHE A O 1
ATOM 731 N N . VAL A 1 86 ? 7.686 -17.593 -45.006 1.00 96.56 86 VAL A N 1
ATOM 732 C CA . VAL A 1 86 ? 8.158 -18.771 -44.274 1.00 96.56 86 VAL A CA 1
ATOM 733 C C . VAL A 1 86 ? 8.945 -18.283 -43.071 1.00 96.56 86 VAL A C 1
ATOM 735 O O . VAL A 1 86 ? 10.086 -17.847 -43.216 1.00 96.56 86 VAL A O 1
ATOM 738 N N . GLU A 1 87 ? 8.325 -18.373 -41.900 1.00 95.56 87 GLU A N 1
ATOM 739 C CA . GLU A 1 87 ? 8.935 -17.936 -40.646 1.00 95.56 87 GLU A CA 1
ATOM 740 C C . GLU A 1 87 ? 9.903 -18.993 -40.112 1.00 95.56 87 GLU A C 1
ATOM 742 O O . GLU A 1 87 ? 11.063 -18.698 -39.838 1.00 95.56 87 GLU A O 1
ATOM 747 N N . HIS A 1 88 ? 9.465 -20.257 -40.059 1.00 95.44 88 HIS A N 1
ATOM 748 C CA . HIS A 1 88 ? 10.324 -21.364 -39.644 1.00 95.44 88 HIS A CA 1
ATOM 749 C C . HIS A 1 88 ? 10.229 -22.535 -40.603 1.00 95.44 88 HIS A C 1
ATOM 751 O O . HIS A 1 88 ? 9.154 -23.002 -40.979 1.00 95.44 88 HIS A O 1
ATOM 757 N N . PHE A 1 89 ? 11.396 -23.066 -40.942 1.00 93.75 89 PHE A N 1
ATOM 758 C CA . PHE A 1 89 ? 11.518 -24.278 -41.725 1.00 93.75 89 PHE A CA 1
ATOM 759 C C . PHE A 1 89 ? 12.633 -25.149 -41.159 1.00 93.75 89 PHE A C 1
ATOM 761 O O . PHE A 1 89 ? 13.815 -24.806 -41.236 1.00 93.75 89 PHE A O 1
ATOM 768 N N . ALA A 1 90 ? 12.255 -26.299 -40.607 1.00 92.31 90 ALA A N 1
ATOM 769 C CA . ALA A 1 90 ? 13.205 -27.233 -40.029 1.00 92.31 90 ALA A CA 1
ATOM 770 C C . ALA A 1 90 ? 12.819 -28.687 -40.299 1.00 92.31 90 ALA A C 1
ATOM 772 O O . ALA A 1 90 ? 11.651 -29.062 -40.360 1.00 92.31 90 ALA A O 1
ATOM 773 N N . SER A 1 91 ? 13.849 -29.518 -40.433 1.00 90.62 91 SER A N 1
ATOM 774 C CA . SER A 1 91 ? 13.738 -30.977 -40.386 1.00 90.62 91 SER A CA 1
ATOM 775 C C . SER A 1 91 ? 14.420 -31.477 -39.125 1.00 90.62 91 SER A C 1
ATOM 777 O O . SER A 1 91 ? 15.380 -30.843 -38.663 1.00 90.62 91 SER A O 1
ATOM 779 N N . ASP A 1 92 ? 13.951 -32.611 -38.599 1.00 84.94 92 ASP A N 1
ATOM 780 C CA . ASP A 1 92 ? 14.591 -33.255 -37.459 1.00 84.94 92 ASP A CA 1
ATOM 781 C C . ASP A 1 92 ? 16.099 -33.404 -37.750 1.00 84.94 92 ASP A C 1
ATOM 783 O O . ASP A 1 92 ? 16.472 -33.901 -38.826 1.00 84.94 92 ASP A O 1
ATOM 787 N N . PRO A 1 93 ? 16.982 -32.950 -36.837 1.00 81.94 93 PRO A N 1
ATOM 788 C CA . PRO A 1 93 ? 18.425 -33.011 -37.026 1.00 81.94 93 PRO A CA 1
ATOM 789 C C . PRO A 1 93 ? 18.956 -34.375 -37.488 1.00 81.94 93 PRO A C 1
ATOM 791 O O . PRO A 1 93 ? 19.882 -34.411 -38.301 1.00 81.94 93 PRO A O 1
ATOM 794 N N . ALA A 1 94 ? 18.346 -35.483 -37.051 1.00 82.25 94 ALA A N 1
ATOM 795 C CA . ALA A 1 94 ? 18.747 -36.846 -37.408 1.00 82.25 94 ALA A CA 1
ATOM 796 C C . ALA A 1 94 ? 18.444 -37.228 -38.873 1.00 82.25 94 ALA A C 1
ATOM 798 O O . ALA A 1 94 ? 18.993 -38.201 -39.397 1.0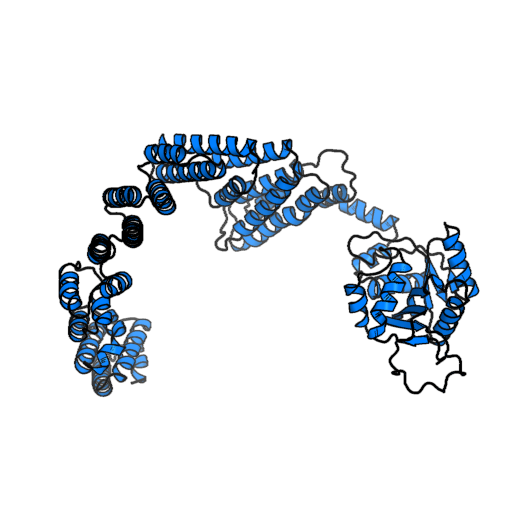0 82.25 94 ALA A O 1
ATOM 799 N N . LEU A 1 95 ? 17.575 -36.473 -39.551 1.00 79.94 95 LEU A N 1
ATOM 800 C CA . LEU A 1 95 ? 17.104 -36.749 -40.913 1.00 79.94 95 LEU A CA 1
ATOM 801 C C . LEU A 1 95 ? 17.681 -35.785 -41.964 1.00 79.94 95 LEU A C 1
ATOM 803 O O . LEU A 1 95 ? 17.375 -35.904 -43.157 1.00 79.94 95 LEU A O 1
ATOM 807 N N . ARG A 1 96 ? 18.541 -34.846 -41.554 1.00 79.44 96 ARG A N 1
ATOM 808 C CA . ARG A 1 96 ? 19.186 -33.877 -42.454 1.00 79.44 96 ARG A CA 1
ATOM 809 C C . ARG A 1 96 ? 20.060 -34.581 -43.502 1.00 79.44 96 ARG A C 1
ATOM 811 O O . ARG A 1 96 ? 20.581 -35.671 -43.294 1.00 79.44 96 ARG A O 1
ATOM 818 N N . GLY A 1 97 ? 20.204 -33.956 -44.673 1.00 74.75 97 GLY A N 1
ATOM 819 C CA . GLY A 1 97 ? 21.007 -34.494 -45.783 1.00 74.75 97 GLY A CA 1
ATOM 820 C C . GLY A 1 97 ? 20.318 -35.565 -46.643 1.00 74.75 97 GLY A C 1
ATOM 821 O O . GLY A 1 97 ? 20.868 -35.953 -47.666 1.00 74.75 97 GLY A O 1
ATOM 822 N N . ARG A 1 98 ? 19.090 -35.988 -46.306 1.00 79.06 98 ARG A N 1
ATOM 823 C CA . ARG A 1 98 ? 18.314 -36.998 -47.059 1.00 79.06 98 ARG A CA 1
ATOM 824 C C . ARG A 1 98 ? 17.413 -36.423 -48.161 1.00 79.06 98 ARG A C 1
ATOM 826 O O . ARG A 1 98 ? 16.507 -37.092 -48.637 1.00 79.06 98 ARG A O 1
ATOM 833 N N . GLY A 1 99 ? 17.608 -35.158 -48.531 1.00 81.19 99 GLY A N 1
ATOM 834 C CA . GLY A 1 99 ? 16.813 -34.487 -49.568 1.00 81.19 99 GLY A CA 1
ATOM 835 C C . GLY A 1 99 ? 15.421 -34.003 -49.138 1.00 81.19 99 GLY A C 1
ATOM 836 O O . GLY A 1 99 ? 14.794 -33.291 -49.918 1.00 81.19 99 GLY A O 1
ATOM 837 N N . ILE A 1 100 ? 14.977 -34.285 -47.903 1.00 83.25 100 ILE A N 1
ATOM 838 C CA . ILE A 1 100 ? 13.662 -33.874 -47.365 1.00 83.25 100 ILE A CA 1
ATOM 839 C C . ILE A 1 100 ? 13.410 -32.388 -47.612 1.00 83.25 100 ILE A C 1
ATOM 841 O O . ILE A 1 100 ? 12.385 -32.019 -48.172 1.00 83.25 100 ILE A O 1
ATOM 845 N N . GLY A 1 101 ? 14.377 -31.528 -47.282 1.00 85.81 101 GLY A N 1
ATOM 846 C CA . GLY A 1 101 ? 14.135 -30.096 -47.374 1.00 85.81 101 GLY A CA 1
ATOM 847 C C . GLY A 1 101 ? 13.913 -29.566 -48.795 1.00 85.81 101 GLY A C 1
ATOM 848 O O . GLY A 1 101 ? 13.151 -28.625 -48.983 1.00 85.81 101 GLY A O 1
ATOM 849 N N . LYS A 1 102 ? 14.515 -30.204 -49.809 1.00 87.00 102 LYS A N 1
ATOM 850 C CA . LYS A 1 102 ? 14.232 -29.892 -51.218 1.00 87.00 102 LYS A CA 1
ATOM 851 C C . LYS A 1 102 ? 12.783 -30.236 -51.565 1.00 87.00 102 LYS A C 1
ATOM 853 O O . LYS A 1 102 ? 12.118 -29.447 -52.224 1.00 87.00 102 LYS A O 1
ATOM 858 N N . VAL A 1 103 ? 12.306 -31.394 -51.109 1.00 85.62 103 VAL A N 1
ATOM 859 C CA . VAL A 1 103 ? 10.931 -31.844 -51.358 1.00 85.62 103 VAL A CA 1
ATOM 860 C C . VAL A 1 103 ? 9.927 -30.903 -50.694 1.00 85.62 103 VAL A C 1
ATOM 862 O O . VAL A 1 103 ? 8.988 -30.473 -51.353 1.00 85.62 103 VAL A O 1
ATOM 865 N N . VAL A 1 104 ? 10.169 -30.496 -49.441 1.00 88.50 104 VAL A N 1
ATOM 866 C CA . VAL A 1 104 ? 9.293 -29.546 -48.731 1.00 88.50 104 VAL A CA 1
ATOM 867 C C . VAL A 1 104 ? 9.180 -28.216 -49.472 1.00 88.50 104 VAL A C 1
ATOM 869 O O . VAL A 1 104 ? 8.071 -27.735 -49.667 1.00 88.50 104 VAL A O 1
ATOM 872 N N . LEU A 1 105 ? 10.292 -27.640 -49.942 1.00 88.19 105 LEU A N 1
ATOM 873 C CA . LEU A 1 105 ? 10.251 -26.380 -50.695 1.00 88.19 105 LEU A CA 1
ATOM 874 C C . LEU A 1 105 ? 9.521 -26.511 -52.039 1.00 88.19 105 LEU A C 1
ATOM 876 O O . LEU A 1 105 ? 8.801 -25.599 -52.436 1.00 88.19 105 LEU A O 1
ATOM 880 N N . GLN A 1 106 ? 9.684 -27.638 -52.738 1.00 87.06 106 GLN A N 1
ATOM 881 C CA . GLN A 1 106 ? 8.977 -27.896 -53.995 1.00 87.06 106 GLN A CA 1
ATOM 882 C C . GLN A 1 106 ? 7.468 -28.054 -53.789 1.00 87.06 106 GLN A C 1
ATOM 884 O O . GLN A 1 106 ? 6.691 -27.555 -54.599 1.00 87.06 106 GLN A O 1
ATOM 889 N N . GLU A 1 107 ? 7.050 -28.716 -52.710 1.00 86.62 107 GLU A N 1
ATOM 890 C CA . GLU A 1 107 ? 5.635 -28.820 -52.357 1.00 86.62 107 GLU A CA 1
ATOM 891 C C . GLU A 1 107 ? 5.078 -27.480 -51.861 1.00 86.62 107 GLU A C 1
ATOM 893 O O . GLU A 1 107 ? 3.993 -27.098 -52.282 1.00 86.62 107 GLU A O 1
ATOM 898 N N . ALA A 1 108 ? 5.829 -26.706 -51.072 1.00 86.94 108 ALA A N 1
ATOM 899 C CA . ALA A 1 108 ? 5.433 -25.356 -50.662 1.00 86.94 108 ALA A CA 1
ATOM 900 C C . ALA A 1 108 ? 5.172 -24.445 -51.875 1.00 86.94 108 ALA A C 1
ATOM 902 O O . ALA A 1 108 ? 4.148 -23.770 -51.933 1.00 86.94 108 ALA A O 1
ATOM 903 N N . ALA A 1 109 ? 6.044 -24.495 -52.887 1.00 85.69 109 ALA A N 1
ATOM 904 C CA . ALA A 1 109 ? 5.864 -23.766 -54.143 1.00 85.69 109 ALA A CA 1
ATOM 905 C C . ALA A 1 109 ? 4.633 -24.211 -54.958 1.00 85.69 109 ALA A C 1
ATOM 907 O O . ALA A 1 109 ? 4.153 -23.455 -55.797 1.00 85.69 109 ALA A O 1
ATOM 908 N N . ARG A 1 110 ? 4.123 -25.432 -54.738 1.00 86.62 110 ARG A N 1
ATOM 909 C CA . ARG A 1 110 ? 2.873 -25.927 -55.343 1.00 86.62 110 ARG A CA 1
ATOM 910 C C . ARG A 1 110 ? 1.642 -25.569 -54.514 1.00 86.62 110 ARG A C 1
ATOM 912 O O . ARG A 1 110 ? 0.587 -25.330 -55.089 1.00 86.62 110 ARG A O 1
ATOM 919 N N . LEU A 1 111 ? 1.773 -25.587 -53.187 1.00 86.19 111 LEU A N 1
ATOM 920 C CA . LEU A 1 111 ? 0.693 -25.309 -52.240 1.00 86.19 111 LEU A CA 1
ATOM 921 C C . LEU A 1 111 ? 0.311 -23.830 -52.232 1.00 86.19 111 LEU A C 1
ATOM 923 O O . LEU A 1 111 ? -0.873 -23.506 -52.196 1.00 86.19 111 LEU A O 1
ATOM 927 N N . PHE A 1 112 ? 1.297 -22.936 -52.274 1.00 87.31 112 PHE A N 1
ATOM 928 C CA . PHE A 1 112 ? 1.060 -21.501 -52.183 1.00 87.31 112 PHE A CA 1
ATOM 929 C C . PHE A 1 112 ? 1.064 -20.871 -53.577 1.00 87.31 112 PHE A C 1
ATOM 931 O O . PHE A 1 112 ? 2.083 -20.842 -54.262 1.00 87.31 112 PHE A O 1
ATOM 938 N N . SER A 1 113 ? -0.080 -20.332 -54.003 1.00 70.44 113 SER A N 1
ATOM 939 C CA . SER A 1 113 ? -0.282 -19.747 -55.338 1.00 70.44 113 SER A CA 1
ATOM 940 C C . SER A 1 113 ? 0.266 -18.316 -55.487 1.00 70.44 113 SER A C 1
ATOM 942 O O . SER A 1 113 ? -0.250 -17.529 -56.278 1.00 70.44 113 SER A O 1
ATOM 944 N N . GLY A 1 114 ? 1.302 -17.953 -54.727 1.00 77.31 114 GLY A N 1
ATOM 945 C CA . GLY A 1 114 ? 1.832 -16.593 -54.641 1.00 77.31 114 GLY A CA 1
ATOM 946 C C . GLY A 1 114 ? 3.341 -16.552 -54.421 1.00 77.31 114 GLY A C 1
ATOM 947 O O . GLY A 1 114 ? 4.023 -17.576 -54.385 1.00 77.31 114 GLY A O 1
ATOM 948 N N . ARG A 1 115 ? 3.892 -15.342 -54.286 1.00 90.06 115 ARG A N 1
ATOM 949 C CA . ARG A 1 115 ? 5.316 -15.171 -53.974 1.00 90.06 115 ARG A CA 1
ATOM 950 C C . ARG A 1 115 ? 5.598 -15.738 -52.586 1.00 90.06 115 ARG A C 1
ATOM 952 O O . ARG A 1 115 ? 4.889 -15.405 -51.647 1.00 90.06 115 ARG A O 1
ATOM 959 N N . ILE A 1 116 ? 6.654 -16.531 -52.454 1.00 95.12 116 ILE A N 1
ATOM 960 C CA . ILE A 1 116 ? 7.136 -17.003 -51.153 1.00 95.12 116 ILE A CA 1
ATOM 961 C C . ILE A 1 116 ? 8.328 -16.138 -50.747 1.00 95.12 116 ILE A C 1
ATOM 963 O O . ILE A 1 116 ? 9.197 -15.869 -51.577 1.00 95.12 116 ILE A O 1
ATOM 967 N N . CYS A 1 117 ? 8.358 -15.690 -49.499 1.00 95.56 117 CYS A N 1
ATOM 968 C CA . CYS A 1 117 ? 9.434 -14.912 -48.898 1.00 95.56 117 CYS A CA 1
ATOM 969 C C . CYS A 1 117 ? 9.987 -15.664 -47.685 1.00 95.56 117 CYS A C 1
ATOM 971 O O . CYS A 1 117 ? 9.220 -16.302 -46.969 1.00 95.56 117 CYS A O 1
ATOM 973 N N . LEU A 1 118 ? 11.293 -15.598 -47.450 1.00 96.31 118 LEU A N 1
ATOM 974 C CA . LEU A 1 118 ? 11.928 -16.137 -46.249 1.00 96.31 118 LEU A CA 1
ATOM 975 C C . LEU A 1 118 ? 13.141 -15.304 -45.849 1.00 96.31 118 LEU A C 1
ATOM 977 O O . LEU A 1 118 ? 13.704 -14.576 -46.671 1.00 96.31 118 LEU A O 1
ATOM 981 N N . GLU A 1 119 ? 13.553 -15.447 -44.598 1.00 96.06 119 GLU A N 1
ATOM 982 C CA . GLU A 1 119 ? 14.726 -14.782 -44.039 1.00 96.06 119 GLU A CA 1
ATOM 983 C C . GLU A 1 119 ? 15.946 -15.712 -44.024 1.00 96.06 119 GLU A C 1
ATOM 985 O O . GLU A 1 119 ? 15.847 -16.921 -43.792 1.00 96.06 119 GLU A O 1
ATOM 990 N N . VAL A 1 120 ? 17.123 -15.147 -44.289 1.00 94.00 120 VAL A N 1
ATOM 991 C CA . VAL A 1 120 ? 18.410 -15.850 -44.227 1.00 94.00 120 VAL A CA 1
ATOM 992 C C . VAL A 1 120 ? 19.466 -15.009 -43.528 1.00 94.00 120 VAL A C 1
ATOM 994 O O . VAL A 1 120 ? 19.483 -13.786 -43.638 1.00 94.00 120 VAL A O 1
ATOM 997 N N . GLU A 1 121 ? 20.389 -15.689 -42.849 1.00 92.19 121 GLU A N 1
ATOM 998 C CA . GLU A 1 121 ? 21.587 -15.077 -42.270 1.00 92.19 121 GLU A CA 1
ATOM 999 C C . GLU A 1 121 ? 22.407 -14.317 -43.327 1.00 92.19 121 GLU A C 1
ATOM 1001 O O . GLU A 1 121 ? 22.458 -14.710 -44.499 1.00 92.19 121 GLU A O 1
ATOM 1006 N N . LEU A 1 122 ? 23.116 -13.268 -42.894 1.00 91.38 122 LEU A N 1
ATOM 1007 C CA . LEU A 1 122 ? 24.083 -12.557 -43.733 1.00 91.38 122 LEU A CA 1
ATOM 1008 C C . LEU A 1 122 ? 25.124 -13.533 -44.323 1.00 91.38 122 LEU A C 1
ATOM 1010 O O . LEU A 1 122 ? 25.542 -14.486 -43.652 1.00 91.38 122 LEU A O 1
ATOM 1014 N N . PRO A 1 123 ? 25.621 -13.310 -45.557 1.00 88.69 123 PRO A N 1
ATOM 1015 C CA . PRO A 1 123 ? 26.491 -14.244 -46.267 1.00 88.69 123 PRO A CA 1
ATOM 1016 C C . PRO A 1 123 ? 27.949 -14.147 -45.779 1.00 88.69 123 PRO A C 1
ATOM 1018 O O . PRO A 1 123 ? 28.891 -14.204 -46.567 1.00 88.69 123 PRO A O 1
ATOM 1021 N N . GLU A 1 124 ? 28.158 -13.993 -44.475 1.00 87.06 124 GLU A N 1
ATOM 1022 C CA . GLU A 1 124 ? 29.463 -13.780 -43.847 1.00 87.06 124 GLU A CA 1
ATOM 1023 C C . GLU A 1 124 ? 30.119 -15.109 -43.459 1.00 87.06 124 GLU A C 1
ATOM 1025 O O . GLU A 1 124 ? 31.316 -15.316 -43.669 1.00 87.06 124 GLU A O 1
ATOM 1030 N N . ARG A 1 125 ? 29.320 -16.064 -42.963 1.00 85.44 125 ARG A N 1
ATOM 1031 C CA . ARG A 1 125 ? 29.786 -17.384 -42.513 1.00 85.44 125 ARG A CA 1
ATOM 1032 C C . ARG A 1 125 ? 29.605 -18.454 -43.590 1.00 85.44 125 ARG A C 1
ATOM 1034 O O . ARG A 1 125 ? 28.667 -18.429 -44.384 1.00 85.44 125 ARG A O 1
ATOM 1041 N N . ASN A 1 126 ? 30.472 -19.469 -43.572 1.00 85.25 126 ASN A N 1
ATOM 1042 C CA . ASN A 1 126 ? 30.420 -20.584 -44.530 1.00 85.25 126 ASN A CA 1
ATOM 1043 C C . ASN A 1 126 ? 29.083 -21.348 -44.503 1.00 85.25 126 ASN A C 1
ATOM 1045 O O . ASN A 1 126 ? 28.622 -21.807 -45.548 1.00 85.25 126 ASN A O 1
ATOM 1049 N N . LEU A 1 127 ? 28.451 -21.481 -43.332 1.00 85.06 127 LEU A N 1
ATOM 1050 C CA . LEU A 1 127 ? 27.148 -22.136 -43.206 1.00 85.06 127 LEU A CA 1
ATOM 1051 C C . LEU A 1 127 ? 26.023 -21.296 -43.836 1.00 85.06 127 LEU A C 1
ATOM 1053 O O . LEU A 1 127 ? 25.242 -21.840 -44.615 1.00 85.06 127 LEU A O 1
ATOM 1057 N N . ALA A 1 128 ? 26.001 -19.983 -43.581 1.00 88.31 128 ALA A N 1
ATOM 1058 C CA . ALA A 1 128 ? 25.042 -19.048 -44.169 1.00 88.31 128 ALA A CA 1
ATOM 1059 C C . ALA A 1 128 ? 25.131 -19.035 -45.704 1.00 88.31 128 ALA A C 1
ATOM 1061 O O . ALA A 1 128 ? 24.125 -19.228 -46.385 1.00 88.31 128 ALA A O 1
ATOM 1062 N N . LYS A 1 129 ? 26.350 -18.972 -46.266 1.00 91.44 129 LYS A N 1
ATOM 1063 C CA . LYS A 1 129 ? 26.580 -19.083 -47.722 1.00 91.44 129 LYS A CA 1
ATOM 1064 C C . LYS A 1 129 ? 26.018 -20.383 -48.308 1.00 91.44 129 LYS A C 1
ATOM 1066 O O . LYS A 1 129 ? 25.403 -20.372 -49.371 1.00 91.44 129 LYS A O 1
ATOM 1071 N N . ARG A 1 130 ? 26.194 -21.516 -47.614 1.00 90.94 130 ARG A N 1
ATOM 1072 C CA . ARG A 1 130 ? 25.631 -22.812 -48.042 1.00 90.94 130 ARG A CA 1
ATOM 1073 C C . ARG A 1 130 ? 24.102 -22.834 -47.974 1.00 90.94 130 ARG A C 1
ATOM 1075 O O . ARG A 1 130 ? 23.492 -23.455 -48.844 1.00 90.94 130 ARG A O 1
ATOM 1082 N N . ARG A 1 131 ? 23.499 -22.181 -46.973 1.00 89.69 131 ARG A N 1
ATOM 1083 C CA . ARG A 1 131 ? 22.040 -22.063 -46.812 1.00 89.69 131 ARG A CA 1
ATOM 1084 C C . ARG A 1 131 ? 21.429 -21.189 -47.911 1.00 89.69 131 ARG A C 1
ATOM 1086 O O . ARG A 1 131 ? 20.480 -21.628 -48.552 1.00 89.69 131 ARG A O 1
ATOM 1093 N N . ILE A 1 132 ? 22.032 -20.040 -48.208 1.00 93.62 132 ILE A N 1
ATOM 1094 C CA . ILE A 1 132 ? 21.635 -19.174 -49.330 1.00 93.62 132 ILE A CA 1
ATOM 1095 C C . ILE A 1 132 ? 21.707 -19.953 -50.646 1.00 93.62 132 ILE A C 1
ATOM 1097 O O . ILE A 1 132 ? 20.701 -20.086 -51.335 1.00 93.62 132 ILE A O 1
ATOM 1101 N N . ALA A 1 133 ? 22.842 -20.602 -50.931 1.00 94.12 133 ALA A N 1
ATOM 1102 C CA . ALA A 1 133 ? 23.001 -21.396 -52.149 1.00 94.12 133 ALA A CA 1
ATOM 1103 C C . ALA A 1 133 ? 22.007 -22.572 -52.239 1.00 94.12 133 ALA A C 1
ATOM 1105 O O . ALA A 1 133 ? 21.654 -23.018 -53.332 1.00 94.12 133 ALA A O 1
ATOM 1106 N N . PHE A 1 134 ? 21.571 -23.126 -51.102 1.00 92.62 134 PHE A N 1
ATOM 1107 C CA . PHE A 1 134 ? 20.511 -24.133 -51.073 1.00 92.62 134 PHE A CA 1
ATOM 1108 C C . PHE A 1 134 ? 19.169 -23.548 -51.522 1.00 92.62 134 PHE A C 1
ATOM 1110 O O . PHE A 1 134 ? 18.517 -24.167 -52.360 1.00 92.62 134 PHE A O 1
ATOM 1117 N N . TYR A 1 135 ? 18.780 -22.372 -51.033 1.00 95.06 135 TYR A N 1
ATOM 1118 C CA . TYR A 1 135 ? 17.553 -21.707 -51.472 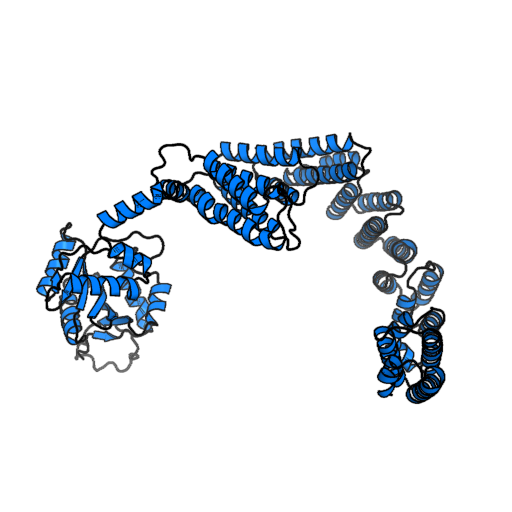1.00 95.06 135 TYR A CA 1
ATOM 1119 C C . TYR A 1 135 ? 17.633 -21.253 -52.937 1.00 95.06 135 TYR A C 1
ATOM 1121 O O . TYR A 1 135 ? 16.683 -21.476 -53.686 1.00 95.06 135 TYR A O 1
ATOM 1129 N N . GLU A 1 136 ? 18.782 -20.748 -53.396 1.00 95.44 136 GLU A N 1
ATOM 1130 C CA . GLU A 1 136 ? 19.004 -20.374 -54.804 1.00 95.44 136 GLU A CA 1
ATOM 1131 C C . GLU A 1 136 ? 18.802 -21.555 -55.759 1.00 95.44 136 GLU A C 1
ATOM 1133 O O . GLU A 1 136 ? 18.055 -21.461 -56.734 1.00 95.44 136 GLU A O 1
ATOM 1138 N N . ARG A 1 137 ? 19.374 -22.725 -55.438 1.00 94.44 137 ARG A N 1
ATOM 1139 C CA . ARG A 1 137 ? 19.153 -23.959 -56.220 1.00 94.44 137 ARG A CA 1
ATOM 1140 C C . ARG A 1 137 ? 17.698 -24.436 -56.214 1.00 94.44 137 ARG A C 1
ATOM 1142 O O . ARG A 1 137 ? 17.338 -25.262 -57.049 1.00 94.44 137 ARG A O 1
ATOM 1149 N N . ASN A 1 138 ? 16.886 -23.953 -55.276 1.00 92.56 138 ASN A N 1
ATOM 1150 C CA . ASN A 1 138 ? 15.460 -24.242 -55.174 1.00 92.56 138 ASN A CA 1
ATOM 1151 C C . ASN A 1 138 ? 14.584 -23.064 -55.637 1.00 92.56 138 ASN A C 1
ATOM 1153 O O . ASN A 1 138 ? 13.410 -23.020 -55.291 1.00 92.56 138 ASN A O 1
ATOM 1157 N N . GLY A 1 139 ? 15.121 -22.142 -56.446 1.00 92.31 139 GLY A N 1
ATOM 1158 C CA . GLY A 1 139 ? 14.340 -21.109 -57.137 1.00 92.31 139 GLY A CA 1
ATOM 1159 C C . GLY A 1 139 ? 14.097 -19.826 -56.341 1.00 92.31 139 GLY A C 1
ATOM 1160 O O . GLY A 1 139 ? 13.256 -19.023 -56.743 1.00 92.31 139 GLY A O 1
ATOM 1161 N N . PHE A 1 140 ? 14.805 -19.621 -55.229 1.00 95.75 140 PHE A N 1
ATOM 1162 C CA . PHE A 1 140 ? 14.778 -18.360 -54.489 1.00 95.75 140 PHE A CA 1
ATOM 1163 C C . PHE A 1 140 ? 15.859 -17.396 -54.978 1.00 95.75 140 PHE A C 1
ATOM 1165 O O . PHE A 1 140 ? 16.952 -17.799 -55.359 1.00 95.75 140 PHE A O 1
ATOM 1172 N N . TYR A 1 141 ? 15.566 -16.106 -54.905 1.00 96.44 141 TYR A N 1
ATOM 1173 C CA . TYR A 1 141 ? 16.462 -15.025 -55.284 1.00 96.44 141 TYR A CA 1
ATOM 1174 C C . TYR A 1 141 ? 16.780 -14.189 -54.056 1.00 96.44 141 TYR A C 1
ATOM 1176 O O . TYR A 1 141 ? 15.871 -13.792 -53.326 1.00 96.44 141 TYR A O 1
ATOM 1184 N N . LEU A 1 142 ? 18.065 -13.929 -53.830 1.00 96.38 142 LEU A N 1
ATOM 1185 C CA . LEU A 1 142 ? 18.514 -13.066 -52.749 1.00 96.38 142 LEU A CA 1
ATOM 1186 C C . LEU A 1 142 ? 18.243 -11.592 -53.080 1.00 96.38 142 LEU A C 1
ATOM 1188 O O . LEU A 1 142 ? 18.613 -11.123 -54.155 1.00 96.38 142 LEU A O 1
ATOM 1192 N N . ASN A 1 143 ? 17.630 -10.859 -52.149 1.00 95.75 143 ASN A N 1
ATOM 1193 C CA . ASN A 1 143 ? 17.379 -9.428 -52.295 1.00 95.75 143 ASN A CA 1
ATOM 1194 C C . ASN A 1 143 ? 18.420 -8.636 -51.498 1.00 95.75 143 ASN A C 1
ATOM 1196 O O . ASN A 1 143 ? 18.416 -8.655 -50.270 1.00 95.75 143 ASN A O 1
ATOM 1200 N N . SER A 1 144 ? 19.303 -7.928 -52.204 1.00 91.25 144 SER A N 1
ATOM 1201 C CA . SER A 1 144 ? 20.443 -7.196 -51.630 1.00 91.25 144 SER A CA 1
ATOM 1202 C C . SER A 1 144 ? 20.056 -5.837 -51.028 1.00 91.25 144 SER A C 1
ATOM 1204 O O . SER A 1 144 ? 20.696 -4.821 -51.304 1.00 91.25 144 SER A O 1
ATOM 1206 N N . TYR A 1 145 ? 18.991 -5.807 -50.231 1.00 92.25 145 TYR A N 1
ATOM 1207 C CA . TYR A 1 145 ? 18.557 -4.637 -49.473 1.00 92.25 145 TYR A CA 1
ATOM 1208 C C . TYR A 1 145 ? 18.747 -4.908 -47.973 1.00 92.25 145 TYR A C 1
ATOM 1210 O O . TYR A 1 145 ? 18.494 -6.034 -47.541 1.00 92.25 145 TYR A O 1
ATOM 1218 N N . PRO A 1 146 ? 19.188 -3.916 -47.173 1.00 88.56 146 PRO A N 1
ATOM 1219 C CA . PRO A 1 146 ? 19.320 -4.087 -45.731 1.00 88.56 146 PRO A CA 1
ATOM 1220 C C . PRO A 1 146 ? 17.992 -4.510 -45.103 1.00 88.56 146 PRO A C 1
ATOM 1222 O O . PRO A 1 146 ? 16.958 -3.880 -45.336 1.00 88.56 146 PRO A O 1
ATOM 1225 N N . TYR A 1 147 ? 18.035 -5.576 -44.313 1.00 93.56 147 TYR A N 1
ATOM 1226 C CA . TYR A 1 147 ? 16.901 -6.091 -43.567 1.00 93.56 147 TYR A CA 1
ATOM 1227 C C . TYR A 1 147 ? 17.349 -6.435 -42.154 1.00 93.56 147 TYR A C 1
ATOM 1229 O O . TYR A 1 147 ? 18.459 -6.927 -41.937 1.00 93.56 147 TYR A O 1
ATOM 1237 N N . VAL A 1 148 ? 16.469 -6.191 -41.196 1.00 92.44 148 VAL A N 1
ATOM 1238 C CA . VAL A 1 148 ? 16.701 -6.541 -39.806 1.00 92.44 148 VAL A CA 1
ATOM 1239 C C . VAL A 1 148 ? 15.431 -7.201 -39.303 1.00 92.44 148 VAL A C 1
ATOM 1241 O O . VAL A 1 148 ? 14.349 -6.654 -39.466 1.00 92.44 148 VAL A O 1
ATOM 1244 N N . GLN A 1 149 ? 15.545 -8.393 -38.737 1.00 93.19 149 GLN A N 1
ATOM 1245 C CA . GLN A 1 149 ? 14.426 -9.043 -38.075 1.00 93.19 149 GLN A CA 1
ATOM 1246 C C . GLN A 1 149 ? 14.207 -8.363 -36.711 1.00 93.19 149 GLN A C 1
ATOM 1248 O O . GLN A 1 149 ? 15.135 -8.365 -35.888 1.00 93.19 149 GLN A O 1
ATOM 1253 N N . PRO A 1 150 ? 13.010 -7.803 -36.442 1.00 92.94 150 PRO A N 1
ATOM 1254 C CA . PRO A 1 150 ? 12.637 -7.364 -35.106 1.00 92.94 150 PRO A CA 1
ATOM 1255 C C . PRO A 1 150 ? 12.620 -8.553 -34.134 1.00 92.94 150 PRO A C 1
ATOM 1257 O O . PRO A 1 150 ? 12.335 -9.684 -34.537 1.00 92.94 150 PRO A O 1
ATOM 1260 N N . PRO A 1 151 ? 12.910 -8.336 -32.844 1.00 89.88 151 PRO A N 1
ATOM 1261 C CA . PRO A 1 151 ? 13.032 -9.428 -31.892 1.00 89.88 151 PRO A CA 1
ATOM 1262 C C . PRO A 1 151 ? 11.702 -10.171 -31.705 1.00 89.88 151 PRO A C 1
ATOM 1264 O O . PRO A 1 151 ? 10.684 -9.576 -31.363 1.00 89.88 151 PRO A O 1
ATOM 1267 N N . LEU A 1 152 ? 11.728 -11.501 -31.844 1.00 86.88 152 LEU A N 1
ATOM 1268 C CA . LEU A 1 152 ? 10.565 -12.371 -31.599 1.00 86.88 152 LEU A CA 1
ATOM 1269 C C . LEU A 1 152 ? 10.191 -12.492 -30.114 1.00 86.88 152 LEU A C 1
ATOM 1271 O O . LEU A 1 152 ? 9.108 -12.973 -29.791 1.00 86.88 152 LEU A O 1
ATOM 1275 N N . ARG A 1 153 ? 11.087 -12.083 -29.208 1.00 84.19 153 ARG A N 1
ATOM 1276 C CA . ARG A 1 153 ? 10.878 -12.073 -27.756 1.00 84.19 153 ARG A CA 1
ATOM 1277 C C . ARG A 1 153 ? 11.203 -10.702 -27.189 1.00 84.19 153 ARG A C 1
ATOM 1279 O O . ARG A 1 153 ? 12.224 -10.107 -27.541 1.00 84.19 153 ARG A O 1
ATOM 1286 N N . LYS A 1 154 ? 10.388 -10.236 -26.244 1.00 75.31 154 LYS A N 1
ATOM 1287 C CA . LYS A 1 154 ? 10.616 -8.963 -25.548 1.00 75.31 154 LYS A CA 1
ATOM 1288 C C . LYS A 1 154 ? 12.011 -8.940 -24.899 1.00 75.31 154 LYS A C 1
ATOM 1290 O O . LYS A 1 154 ? 12.414 -9.900 -24.247 1.00 75.31 154 LYS A O 1
ATOM 1295 N N . GLY A 1 155 ? 12.748 -7.845 -25.093 1.00 71.19 155 GLY A N 1
ATOM 1296 C CA . GLY A 1 155 ? 14.086 -7.643 -24.519 1.00 71.19 155 GLY A CA 1
ATOM 1297 C C . GLY A 1 155 ? 15.242 -8.324 -25.267 1.00 71.19 155 GLY A C 1
ATOM 1298 O O . GLY A 1 155 ? 16.379 -8.276 -24.798 1.00 71.19 155 GLY A O 1
ATOM 1299 N N . LYS A 1 156 ? 14.994 -8.964 -26.418 1.00 78.50 156 LYS A N 1
ATOM 1300 C CA . LYS A 1 156 ? 16.059 -9.471 -27.299 1.00 78.50 156 LYS A CA 1
ATOM 1301 C C . LYS A 1 156 ? 16.471 -8.427 -28.338 1.00 78.50 156 LYS A C 1
ATOM 1303 O O . LYS A 1 156 ? 15.758 -7.459 -28.579 1.00 78.50 156 LYS A O 1
ATOM 1308 N N . LYS A 1 157 ? 17.659 -8.618 -28.918 1.00 79.75 157 LYS A N 1
ATOM 1309 C CA 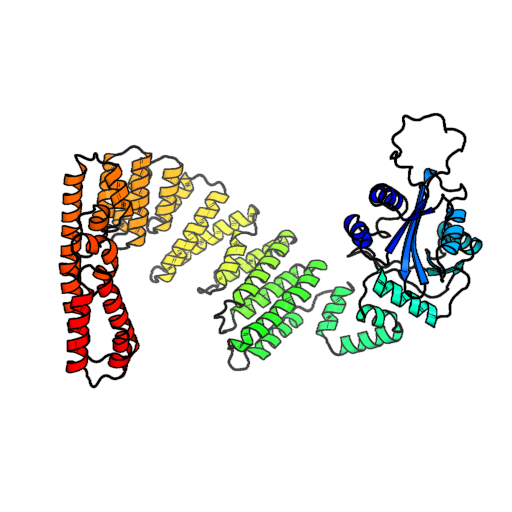. LYS A 1 157 ? 18.216 -7.713 -29.929 1.00 79.75 157 LYS A CA 1
ATOM 1310 C C . LYS A 1 157 ? 17.643 -8.022 -31.305 1.00 79.75 157 LYS A C 1
ATOM 1312 O O . LYS A 1 157 ? 17.358 -9.173 -31.620 1.00 79.75 157 LYS A O 1
ATOM 1317 N N . GLU A 1 158 ? 17.548 -6.977 -32.109 1.00 87.75 158 GLU A N 1
ATOM 1318 C CA . GLU A 1 158 ? 17.317 -7.071 -33.541 1.00 87.75 158 GLU A CA 1
ATOM 1319 C C . GLU A 1 158 ? 18.416 -7.896 -34.240 1.00 87.75 158 GLU A C 1
ATOM 1321 O O . GLU A 1 158 ? 19.590 -7.849 -33.852 1.00 87.75 158 GLU A O 1
ATOM 1326 N N . LEU A 1 159 ? 18.038 -8.657 -35.272 1.00 88.50 159 LEU A N 1
ATOM 1327 C CA . LEU A 1 159 ? 18.930 -9.584 -35.973 1.00 88.50 159 LEU A CA 1
ATOM 1328 C C . LEU A 1 159 ? 19.132 -9.161 -37.437 1.00 88.50 159 LEU A C 1
ATOM 1330 O O . LEU A 1 159 ? 18.190 -9.221 -38.229 1.00 88.50 159 LEU A O 1
ATOM 1334 N N . PRO A 1 160 ? 20.350 -8.752 -37.843 1.00 91.94 160 PRO A N 1
ATOM 1335 C CA . PRO A 1 160 ? 20.648 -8.445 -39.239 1.00 91.94 160 PRO A CA 1
ATOM 1336 C C . PRO A 1 160 ? 20.521 -9.690 -40.127 1.00 91.94 160 PRO A C 1
ATOM 1338 O O . PRO A 1 160 ? 21.236 -10.674 -39.927 1.00 91.94 160 PRO A O 1
ATOM 1341 N N . LEU A 1 161 ? 19.637 -9.640 -41.123 1.00 93.25 161 LEU A N 1
ATOM 1342 C CA . LEU A 1 161 ? 19.330 -10.750 -42.032 1.00 93.25 161 LEU A CA 1
ATOM 1343 C C . LEU A 1 161 ? 19.183 -10.232 -43.475 1.00 93.25 161 LEU A C 1
ATOM 1345 O O . LEU A 1 161 ? 19.390 -9.056 -43.772 1.00 93.25 161 LEU A O 1
ATOM 1349 N N . MET A 1 162 ? 18.836 -11.119 -44.403 1.00 94.94 162 MET A N 1
ATOM 1350 C CA . MET A 1 162 ? 18.403 -10.767 -45.755 1.00 94.94 162 MET A CA 1
ATOM 1351 C C . MET A 1 162 ? 17.113 -11.500 -46.106 1.00 94.94 162 MET A C 1
ATOM 1353 O O . MET A 1 162 ? 16.862 -12.599 -45.613 1.00 94.94 162 MET A O 1
ATOM 1357 N N . LEU A 1 163 ? 16.328 -10.923 -47.017 1.00 96.56 163 LEU A N 1
ATOM 1358 C CA . LEU A 1 163 ? 15.140 -11.577 -47.560 1.00 96.56 163 LEU A CA 1
ATOM 1359 C C . LEU A 1 163 ? 15.454 -12.296 -48.870 1.00 96.56 163 LEU A C 1
ATOM 1361 O O . LEU A 1 163 ? 16.068 -11.734 -49.783 1.00 96.56 163 LEU A O 1
ATOM 1365 N N . MET A 1 164 ? 14.952 -13.520 -49.007 1.00 97.31 164 MET A N 1
ATOM 1366 C CA . MET A 1 164 ? 14.924 -14.245 -50.273 1.00 97.31 164 MET A CA 1
ATOM 1367 C C . MET A 1 164 ? 13.491 -14.449 -50.755 1.00 97.31 164 MET A C 1
ATOM 1369 O O . MET A 1 164 ? 12.600 -14.755 -49.966 1.00 97.31 164 MET A O 1
ATOM 1373 N N . THR A 1 165 ? 13.275 -14.328 -52.064 1.00 96.56 165 THR A N 1
ATOM 1374 C CA . THR A 1 165 ? 11.951 -14.456 -52.690 1.00 96.56 165 THR A CA 1
ATOM 1375 C C . THR A 1 165 ? 11.930 -15.523 -53.777 1.00 96.56 165 THR A C 1
ATOM 1377 O O . THR A 1 165 ? 12.838 -15.601 -54.600 1.00 96.56 165 THR A O 1
ATOM 1380 N N . TYR A 1 166 ? 10.887 -16.349 -53.799 1.00 94.12 166 TYR A N 1
ATOM 1381 C CA . TYR A 1 166 ? 10.725 -17.423 -54.779 1.00 94.12 166 TYR A CA 1
ATOM 1382 C C . TYR A 1 166 ? 10.295 -16.896 -56.158 1.00 94.12 166 TYR A C 1
ATOM 1384 O O . TYR A 1 166 ? 9.454 -15.999 -56.264 1.00 94.12 166 TYR A O 1
ATOM 1392 N N . GLY A 1 167 ? 10.861 -17.476 -57.219 1.00 90.00 167 GLY A N 1
ATOM 1393 C CA . GLY A 1 167 ? 10.524 -17.217 -58.623 1.00 90.00 167 GLY A CA 1
ATOM 1394 C C . GLY A 1 167 ? 11.246 -16.017 -59.240 1.00 90.00 167 GLY A C 1
ATOM 1395 O O . GLY A 1 167 ? 11.689 -16.100 -60.383 1.00 90.00 167 GLY A O 1
ATOM 1396 N N . SER A 1 168 ? 11.410 -14.920 -58.497 1.00 92.81 168 SER A N 1
ATOM 1397 C CA . SER A 1 168 ? 12.196 -13.756 -58.927 1.00 92.81 168 SER A CA 1
ATOM 1398 C C . SER A 1 168 ? 12.679 -12.922 -57.736 1.00 92.81 168 SER A C 1
ATOM 1400 O O . SER A 1 168 ? 12.063 -12.942 -56.667 1.00 92.81 168 SER A O 1
ATOM 1402 N N . GLY A 1 169 ? 13.732 -12.123 -57.938 1.00 93.88 169 GLY A N 1
ATOM 1403 C CA . GLY A 1 169 ? 14.044 -10.992 -57.053 1.00 93.88 169 GLY A CA 1
ATOM 1404 C C . GLY A 1 169 ? 12.970 -9.899 -57.131 1.00 93.88 169 GLY A C 1
ATOM 1405 O O . GLY A 1 169 ? 12.102 -9.930 -58.015 1.00 93.88 169 GLY A O 1
ATOM 1406 N N . VAL A 1 170 ? 13.010 -8.941 -56.205 1.00 95.44 170 VAL A N 1
ATOM 1407 C CA . VAL A 1 170 ? 12.051 -7.827 -56.133 1.00 95.44 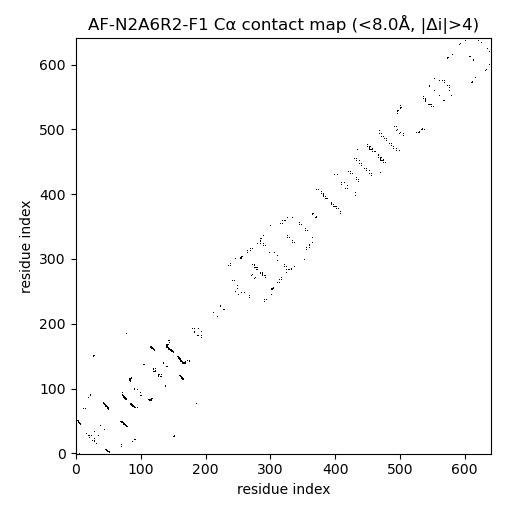170 VAL A CA 1
ATOM 1408 C C . VAL A 1 170 ? 12.728 -6.463 -56.268 1.00 95.44 170 VAL A C 1
ATOM 1410 O O . VAL A 1 170 ? 13.915 -6.323 -55.986 1.00 95.44 170 VAL A O 1
ATOM 1413 N N . SER A 1 171 ? 11.970 -5.451 -56.708 1.00 95.94 171 SER A N 1
ATOM 1414 C CA . SER A 1 171 ? 12.434 -4.059 -56.672 1.00 95.94 171 SER A CA 1
ATOM 1415 C C . SER A 1 171 ? 12.523 -3.553 -55.233 1.00 95.94 171 SER A C 1
ATOM 1417 O O . SER A 1 171 ? 11.948 -4.152 -54.318 1.00 95.94 171 SER A O 1
ATOM 1419 N N . LYS A 1 172 ? 13.190 -2.413 -55.039 1.00 93.62 172 LYS A N 1
ATOM 1420 C CA . LYS A 1 172 ? 13.333 -1.789 -53.724 1.00 93.62 172 LYS A CA 1
ATOM 1421 C C . LYS A 1 172 ? 11.975 -1.443 -53.105 1.00 93.62 172 LYS A C 1
ATOM 1423 O O . LYS A 1 172 ? 11.739 -1.770 -51.951 1.00 93.62 172 LYS A O 1
ATOM 1428 N N . GLU A 1 173 ? 11.056 -0.882 -53.885 1.00 93.62 173 GLU A N 1
ATOM 1429 C CA . GLU A 1 173 ? 9.720 -0.494 -53.413 1.00 93.62 173 GLU A CA 1
ATOM 1430 C C . GLU A 1 173 ? 8.913 -1.721 -52.966 1.00 93.62 173 GLU A C 1
ATOM 1432 O O . GLU A 1 173 ? 8.221 -1.713 -51.945 1.00 93.62 173 GLU A O 1
ATOM 1437 N N . LYS A 1 174 ? 9.023 -2.825 -53.718 1.00 94.25 174 LYS A N 1
ATOM 1438 C CA . LYS A 1 174 ? 8.338 -4.069 -53.362 1.00 94.25 174 LYS A CA 1
ATOM 1439 C C . LYS A 1 174 ? 8.992 -4.749 -52.159 1.00 94.25 174 LYS A C 1
ATOM 1441 O O . LYS A 1 174 ? 8.271 -5.337 -51.359 1.00 94.25 174 LYS A O 1
ATOM 1446 N N . PHE A 1 175 ? 10.314 -4.660 -52.017 1.00 95.38 175 PHE A N 1
ATOM 1447 C CA . PHE A 1 175 ? 11.025 -5.099 -50.818 1.00 95.38 175 PHE A CA 1
ATOM 1448 C C . PHE A 1 175 ? 10.568 -4.317 -49.581 1.00 95.38 175 PHE A C 1
ATOM 1450 O O . PHE A 1 175 ? 10.216 -4.937 -48.584 1.00 95.38 175 PHE A O 1
ATOM 1457 N N . GLU A 1 176 ? 10.496 -2.987 -49.658 1.00 93.69 176 GLU A N 1
ATOM 1458 C CA . GLU A 1 176 ? 10.017 -2.133 -48.561 1.00 93.69 176 GLU A CA 1
ATOM 1459 C C . GLU A 1 176 ? 8.575 -2.487 -48.178 1.00 93.69 176 GLU A C 1
ATOM 1461 O O . GLU A 1 176 ? 8.273 -2.641 -47.000 1.00 93.69 176 GLU A O 1
ATOM 1466 N N . THR A 1 177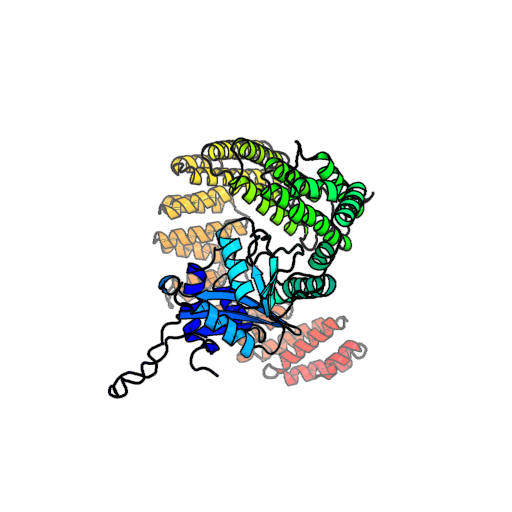 ? 7.712 -2.751 -49.167 1.00 93.94 177 THR A N 1
ATOM 1467 C CA . THR A 1 177 ? 6.341 -3.233 -48.918 1.00 93.94 177 THR A CA 1
ATOM 1468 C C . THR A 1 177 ? 6.328 -4.569 -48.166 1.00 93.94 177 THR A C 1
ATOM 1470 O O . THR A 1 177 ? 5.535 -4.753 -47.244 1.00 93.94 177 THR A O 1
ATOM 1473 N N . ILE A 1 178 ? 7.190 -5.519 -48.553 1.00 95.19 178 ILE A N 1
ATOM 1474 C CA . ILE A 1 178 ? 7.312 -6.820 -47.879 1.00 95.19 178 ILE A CA 1
ATOM 1475 C C . ILE A 1 178 ? 7.799 -6.618 -46.442 1.00 95.19 178 ILE A C 1
ATOM 1477 O O . ILE A 1 178 ? 7.149 -7.107 -45.525 1.00 95.19 178 ILE A O 1
ATOM 1481 N N . ARG A 1 179 ? 8.888 -5.866 -46.244 1.00 95.75 179 ARG A N 1
ATOM 1482 C CA . ARG A 1 179 ? 9.456 -5.554 -44.926 1.00 95.75 179 ARG A CA 1
ATOM 1483 C C . ARG A 1 179 ? 8.410 -4.938 -44.001 1.00 95.75 179 ARG A C 1
ATOM 1485 O O . ARG A 1 179 ? 8.224 -5.429 -42.898 1.00 95.75 179 ARG A O 1
ATOM 1492 N N . ASP A 1 180 ? 7.705 -3.909 -44.459 1.00 94.88 180 ASP A N 1
ATOM 1493 C CA . ASP A 1 180 ? 6.709 -3.208 -43.646 1.00 94.88 180 ASP A CA 1
ATOM 1494 C C . ASP A 1 180 ? 5.528 -4.120 -43.279 1.00 94.88 180 ASP A C 1
ATOM 1496 O O . ASP A 1 180 ? 5.012 -4.059 -42.164 1.00 94.88 180 ASP A O 1
ATOM 1500 N N . THR A 1 181 ? 5.129 -5.008 -44.198 1.00 95.62 181 THR A N 1
ATOM 1501 C CA . THR A 1 181 ? 4.111 -6.034 -43.925 1.00 95.62 181 THR A CA 1
ATOM 1502 C C . THR A 1 181 ? 4.606 -7.019 -42.867 1.00 95.62 181 THR A C 1
ATOM 1504 O O . THR A 1 181 ? 3.865 -7.327 -41.944 1.00 95.62 181 THR A O 1
ATOM 1507 N N . LEU A 1 182 ? 5.860 -7.480 -42.945 1.00 96.19 182 LEU A N 1
ATOM 1508 C CA . LEU A 1 182 ? 6.439 -8.366 -41.930 1.00 96.19 182 LEU A CA 1
ATOM 1509 C C . LEU A 1 182 ? 6.512 -7.679 -40.563 1.00 96.19 182 LEU A C 1
ATOM 1511 O O . LEU A 1 182 ? 6.044 -8.231 -39.571 1.00 96.19 182 LEU A O 1
ATOM 1515 N N . TYR A 1 183 ? 7.052 -6.462 -40.504 1.00 95.75 183 TYR A N 1
ATOM 1516 C CA . TYR A 1 183 ? 7.201 -5.711 -39.256 1.00 95.75 183 TYR A CA 1
ATOM 1517 C C . TYR A 1 183 ? 5.858 -5.528 -38.550 1.00 95.75 183 TYR A C 1
ATOM 1519 O O . TYR A 1 183 ? 5.760 -5.797 -37.357 1.00 95.75 183 TYR A O 1
ATOM 1527 N N . ARG A 1 184 ? 4.812 -5.154 -39.291 1.00 94.69 184 ARG A N 1
ATOM 1528 C CA . ARG A 1 184 ? 3.468 -4.968 -38.738 1.00 94.69 184 ARG A CA 1
ATOM 1529 C C . ARG A 1 184 ? 2.773 -6.290 -38.416 1.00 94.69 184 ARG A C 1
ATOM 1531 O O . ARG A 1 184 ? 2.313 -6.488 -37.297 1.00 94.69 184 ARG A O 1
ATOM 1538 N N . ASP A 1 185 ? 2.672 -7.185 -39.396 1.00 94.06 185 ASP A N 1
ATOM 1539 C CA . ASP A 1 185 ? 1.735 -8.310 -39.340 1.00 94.06 185 ASP A CA 1
ATOM 1540 C C . ASP A 1 185 ? 2.339 -9.566 -38.691 1.00 94.06 185 ASP A C 1
ATOM 1542 O O . ASP A 1 185 ? 1.582 -10.384 -38.175 1.00 94.06 185 ASP A O 1
ATOM 1546 N N . VAL A 1 186 ? 3.672 -9.708 -38.689 1.00 94.12 186 VAL A N 1
ATOM 1547 C CA . VAL A 1 186 ? 4.399 -10.856 -38.106 1.00 94.12 186 VAL A CA 1
ATOM 1548 C C . VAL A 1 186 ? 5.081 -10.484 -36.787 1.00 94.12 186 VAL A C 1
ATOM 1550 O O . VAL A 1 186 ? 5.032 -11.251 -35.820 1.00 94.12 186 VAL A O 1
ATOM 1553 N N . TYR A 1 187 ? 5.709 -9.304 -36.740 1.00 93.19 187 TYR A N 1
ATOM 1554 C CA . TYR A 1 187 ? 6.486 -8.834 -35.587 1.00 93.19 187 TYR A CA 1
ATOM 1555 C C . TYR A 1 187 ? 5.754 -7.813 -34.702 1.00 93.19 187 TYR A C 1
ATOM 1557 O O . TYR A 1 187 ? 6.319 -7.380 -33.698 1.00 93.19 187 TYR A O 1
ATOM 1565 N N . GLY A 1 188 ? 4.520 -7.426 -35.048 1.00 91.88 188 GLY A N 1
ATOM 1566 C CA . GLY A 1 188 ? 3.658 -6.584 -34.211 1.00 91.88 188 GLY A CA 1
ATOM 1567 C C . GLY A 1 188 ? 4.161 -5.155 -33.976 1.00 91.88 188 GLY A C 1
ATOM 1568 O O . GLY A 1 188 ? 3.825 -4.563 -32.955 1.00 91.88 188 GLY A O 1
ATOM 1569 N N . GLN A 1 189 ? 4.986 -4.616 -34.874 1.00 92.62 189 GLN A N 1
ATOM 1570 C CA . GLN A 1 189 ? 5.542 -3.267 -34.757 1.00 92.62 189 GLN A CA 1
ATOM 1571 C C . GLN A 1 189 ? 4.520 -2.193 -35.155 1.00 92.62 189 GLN A C 1
ATOM 1573 O O . GLN A 1 189 ? 3.690 -2.405 -36.043 1.00 92.62 189 GLN A O 1
ATOM 1578 N N . ASP A 1 190 ? 4.602 -1.030 -34.507 1.00 91.50 190 ASP A N 1
ATOM 1579 C CA . ASP A 1 190 ? 3.697 0.099 -34.732 1.00 91.50 190 ASP A CA 1
ATOM 1580 C C . ASP A 1 190 ? 4.132 1.017 -35.896 1.00 91.50 190 ASP A C 1
ATOM 1582 O O . ASP A 1 190 ? 5.178 0.845 -36.532 1.00 91.50 190 ASP A O 1
ATOM 1586 N N . GLU A 1 191 ? 3.304 2.022 -36.196 1.00 91.31 191 GLU A N 1
ATOM 1587 C CA . GLU A 1 191 ? 3.571 2.967 -37.287 1.00 91.31 191 GLU A CA 1
ATOM 1588 C C . GLU A 1 191 ? 4.768 3.890 -36.998 1.00 91.31 191 GLU A C 1
ATOM 1590 O O . GLU A 1 191 ? 5.416 4.364 -37.936 1.00 91.31 191 GLU A O 1
ATOM 1595 N N . VAL A 1 192 ? 5.110 4.126 -35.725 1.00 90.75 192 VAL A N 1
ATOM 1596 C CA . VAL A 1 192 ? 6.285 4.926 -35.348 1.00 90.75 192 VAL A CA 1
ATOM 1597 C C . VAL A 1 192 ? 7.551 4.156 -35.712 1.00 90.75 192 VAL A C 1
ATOM 1599 O O . VAL A 1 192 ? 8.402 4.694 -36.425 1.00 90.75 192 VAL A O 1
ATOM 1602 N N . TYR A 1 193 ? 7.639 2.880 -35.329 1.00 89.62 193 TYR A N 1
ATOM 1603 C CA . TYR A 1 193 ? 8.739 1.985 -35.687 1.00 89.62 193 TYR A CA 1
ATOM 1604 C C . TYR A 1 193 ? 8.920 1.910 -37.207 1.00 89.62 193 TYR A C 1
ATOM 1606 O O . TYR A 1 193 ? 10.032 2.088 -37.714 1.00 89.62 193 TYR A O 1
ATOM 1614 N N . LEU A 1 194 ? 7.825 1.726 -37.952 1.00 90.50 194 LEU A N 1
ATOM 1615 C CA . LEU A 1 194 ? 7.831 1.710 -39.419 1.00 90.50 194 LEU A CA 1
ATOM 1616 C C . LEU A 1 194 ? 8.329 3.034 -40.009 1.00 90.50 194 LEU A C 1
ATOM 1618 O O . LEU A 1 194 ? 9.156 3.036 -40.921 1.00 90.50 194 LEU A O 1
ATOM 1622 N N . THR A 1 195 ? 7.862 4.167 -39.485 1.00 91.31 195 THR A N 1
ATOM 1623 C CA . THR A 1 195 ? 8.263 5.501 -39.951 1.00 91.31 195 THR A CA 1
ATOM 1624 C C . THR A 1 195 ? 9.762 5.726 -39.771 1.00 91.31 195 THR A C 1
ATOM 1626 O O . THR A 1 195 ? 10.427 6.170 -40.711 1.00 91.31 195 THR A O 1
ATOM 1629 N N . VAL A 1 196 ? 10.317 5.353 -38.613 1.00 90.88 196 VAL A N 1
ATOM 1630 C CA . VAL A 1 196 ? 11.762 5.447 -38.356 1.00 90.88 196 VAL A CA 1
ATOM 1631 C C . VAL A 1 196 ? 12.552 4.552 -39.318 1.00 90.88 196 VAL A C 1
ATOM 1633 O O . VAL A 1 196 ? 13.524 5.015 -39.907 1.00 90.88 196 VAL A O 1
ATOM 1636 N N . HIS A 1 197 ? 12.097 3.321 -39.575 1.00 88.44 197 HIS A N 1
ATOM 1637 C CA . HIS A 1 197 ? 12.769 2.379 -40.486 1.00 88.44 197 HIS A CA 1
ATOM 1638 C C . HIS A 1 197 ? 12.609 2.704 -41.984 1.00 88.44 197 HIS A C 1
ATOM 1640 O O . HIS A 1 197 ? 13.347 2.180 -42.827 1.00 88.44 197 HIS A O 1
ATOM 1646 N N . ARG A 1 198 ? 11.638 3.543 -42.360 1.00 88.69 198 ARG A N 1
ATOM 1647 C CA . ARG A 1 198 ? 11.512 4.117 -43.714 1.00 88.69 198 ARG A CA 1
ATOM 1648 C C . ARG A 1 198 ? 12.417 5.330 -43.908 1.00 88.69 198 ARG A C 1
ATOM 1650 O O . ARG A 1 198 ? 12.821 5.619 -45.037 1.00 88.69 198 ARG A O 1
ATOM 1657 N N . ALA A 1 199 ? 12.699 6.064 -42.837 1.00 89.31 199 ALA A N 1
ATOM 1658 C CA . ALA A 1 199 ? 13.526 7.251 -42.904 1.00 89.31 199 ALA A CA 1
ATOM 1659 C C . ALA A 1 199 ? 14.979 6.889 -43.244 1.00 89.31 199 ALA A C 1
ATOM 1661 O O . ALA A 1 199 ? 15.498 5.833 -42.898 1.00 89.31 199 ALA A O 1
ATOM 1662 N N . LYS A 1 200 ? 15.660 7.795 -43.948 1.00 88.00 200 LYS A N 1
ATOM 1663 C CA . LYS A 1 200 ? 17.101 7.660 -44.182 1.00 88.00 200 LYS A CA 1
ATOM 1664 C C . LYS A 1 200 ? 17.834 7.937 -42.872 1.00 88.00 200 LYS A C 1
ATOM 1666 O O . LYS A 1 200 ? 17.551 8.960 -42.252 1.00 88.00 200 LYS A O 1
ATOM 1671 N N . ASP A 1 201 ? 18.851 7.148 -42.537 1.00 86.69 201 ASP A N 1
ATOM 1672 C CA . ASP A 1 201 ? 19.665 7.333 -41.324 1.00 86.69 201 ASP A CA 1
ATOM 1673 C C . ASP A 1 201 ? 20.150 8.776 -41.133 1.00 86.69 201 ASP A C 1
ATOM 1675 O O . ASP A 1 201 ? 20.132 9.304 -40.025 1.00 86.69 201 ASP A O 1
ATOM 1679 N N . ALA A 1 202 ? 20.551 9.448 -42.218 1.00 90.50 202 ALA A N 1
ATOM 1680 C CA . ALA A 1 202 ? 20.981 10.846 -42.172 1.00 90.50 202 ALA A CA 1
ATOM 1681 C C . ALA A 1 202 ? 19.857 11.804 -41.733 1.00 90.50 202 ALA A C 1
ATOM 1683 O O . ALA A 1 202 ? 20.112 12.740 -40.979 1.00 90.50 202 ALA A O 1
ATOM 1684 N N . ALA A 1 203 ? 18.620 11.559 -42.174 1.00 92.06 203 ALA A N 1
ATOM 1685 C CA . ALA A 1 203 ? 17.460 12.350 -41.775 1.00 92.06 203 ALA A CA 1
ATOM 1686 C C . ALA A 1 203 ? 17.090 12.085 -40.311 1.00 92.06 203 ALA A C 1
ATOM 1688 O O . ALA A 1 203 ? 16.861 13.039 -39.576 1.00 92.06 203 ALA A O 1
ATOM 1689 N N . VAL A 1 204 ? 17.119 10.819 -39.871 1.00 92.06 204 VAL A N 1
ATOM 1690 C CA . VAL A 1 204 ? 16.876 10.446 -38.466 1.00 92.06 204 VAL A CA 1
ATOM 1691 C C . VAL A 1 204 ? 17.906 11.104 -37.551 1.00 92.06 204 VAL A C 1
ATOM 1693 O O . VAL A 1 204 ? 17.535 11.763 -36.586 1.00 92.06 204 VAL A O 1
ATOM 1696 N N . ARG A 1 205 ? 19.199 11.000 -37.883 1.00 92.06 205 ARG A N 1
ATOM 1697 C CA . ARG A 1 205 ? 20.283 11.616 -37.103 1.00 92.06 205 ARG A CA 1
ATOM 1698 C C . ARG A 1 205 ? 20.164 13.137 -37.053 1.00 92.06 205 ARG A C 1
ATOM 1700 O O . ARG A 1 205 ? 20.358 13.708 -35.984 1.00 92.06 205 ARG A O 1
ATOM 1707 N N . SER A 1 206 ? 19.839 13.790 -38.173 1.00 93.38 206 SER A N 1
ATOM 1708 C CA . SER A 1 206 ? 19.639 15.246 -38.206 1.00 93.38 206 SER A CA 1
ATOM 1709 C C . SER A 1 206 ? 18.450 15.661 -37.346 1.00 93.38 206 SER A C 1
ATOM 1711 O O . SER A 1 206 ? 18.598 16.522 -36.489 1.00 93.38 206 SER A O 1
ATOM 1713 N N . PHE A 1 207 ? 17.301 15.006 -37.524 1.00 93.38 207 PHE A N 1
ATOM 1714 C CA . PHE A 1 207 ? 16.078 15.304 -36.784 1.00 93.38 207 PHE A CA 1
ATOM 1715 C C . PHE A 1 207 ? 16.252 15.092 -35.280 1.00 93.38 207 PHE A C 1
ATOM 1717 O O . PHE A 1 207 ? 15.910 15.970 -34.494 1.00 93.38 207 PHE A O 1
ATOM 1724 N N . LEU A 1 208 ? 16.858 13.969 -34.880 1.00 92.19 208 LEU A N 1
ATOM 1725 C CA . LEU A 1 208 ? 17.186 13.704 -33.484 1.00 92.19 208 LEU A CA 1
ATOM 1726 C C . LEU A 1 208 ? 18.133 14.777 -32.935 1.00 92.19 208 LEU A C 1
ATOM 1728 O O . LEU A 1 208 ? 17.869 15.331 -31.879 1.00 92.19 208 LEU A O 1
ATOM 1732 N N . THR A 1 209 ? 19.190 15.141 -33.667 1.00 91.50 209 THR A N 1
ATOM 1733 C CA . THR A 1 209 ? 20.110 16.211 -33.239 1.00 91.50 209 THR A CA 1
ATOM 1734 C C . THR A 1 209 ? 19.382 17.541 -33.028 1.00 91.50 209 THR A C 1
ATOM 1736 O O . THR A 1 209 ? 19.654 18.240 -32.054 1.00 91.50 209 THR A O 1
ATOM 1739 N N . ASP A 1 210 ? 18.461 17.899 -33.921 1.00 92.69 210 ASP A N 1
ATOM 1740 C CA . ASP A 1 210 ? 17.710 19.150 -33.830 1.00 92.69 210 ASP A CA 1
ATOM 1741 C C . ASP A 1 210 ? 16.719 19.146 -32.662 1.00 92.69 210 ASP A C 1
ATOM 1743 O O . ASP A 1 210 ? 16.609 20.156 -31.969 1.00 92.69 210 ASP A O 1
ATOM 1747 N N . ILE A 1 211 ? 16.065 18.012 -32.394 1.00 92.00 211 ILE A N 1
ATOM 1748 C CA . ILE A 1 211 ? 15.204 17.830 -31.219 1.00 92.00 211 ILE A CA 1
ATOM 1749 C C . ILE A 1 211 ? 16.016 17.938 -29.929 1.00 92.00 211 ILE A C 1
ATOM 1751 O O . ILE A 1 211 ? 15.656 18.714 -29.051 1.00 92.00 211 ILE A O 1
ATOM 1755 N N . LEU A 1 212 ? 17.132 17.213 -29.817 1.00 87.94 212 LEU A N 1
ATOM 1756 C CA . LEU A 1 212 ? 17.946 17.201 -28.597 1.00 87.94 212 LEU A CA 1
ATOM 1757 C C . LEU A 1 212 ? 18.602 18.567 -28.315 1.00 87.94 212 LEU A C 1
ATOM 1759 O O . LEU A 1 212 ? 18.910 18.884 -27.172 1.00 87.94 212 LEU A O 1
ATOM 1763 N N . ARG A 1 213 ? 18.801 19.411 -29.337 1.00 86.56 213 ARG A N 1
ATOM 1764 C CA . ARG A 1 213 ? 19.246 20.807 -29.157 1.00 86.56 213 ARG A CA 1
ATOM 1765 C C . ARG A 1 213 ? 18.161 21.731 -28.609 1.00 86.56 213 ARG A C 1
ATOM 1767 O O . ARG A 1 213 ? 18.497 22.772 -28.053 1.00 86.56 213 ARG A O 1
ATOM 1774 N N . GLN A 1 214 ? 16.893 21.404 -28.840 1.00 86.38 214 GLN A N 1
ATOM 1775 C CA . GLN A 1 214 ? 15.746 22.226 -28.444 1.00 86.38 214 GLN A CA 1
ATOM 1776 C C . GLN A 1 214 ? 15.176 21.785 -27.100 1.00 86.38 214 GLN A C 1
ATOM 1778 O O . GLN A 1 214 ? 14.787 22.624 -26.293 1.00 86.38 214 GLN A O 1
ATOM 1783 N N . ASP A 1 215 ? 15.144 20.476 -26.868 1.00 81.44 215 ASP A N 1
ATOM 1784 C CA . ASP A 1 215 ? 14.678 19.871 -25.635 1.00 81.44 215 ASP A CA 1
ATOM 1785 C C . ASP A 1 215 ? 15.871 19.316 -24.871 1.00 81.44 215 ASP A C 1
ATOM 1787 O O . ASP A 1 215 ? 16.346 18.195 -25.079 1.00 81.44 215 ASP A O 1
ATOM 1791 N N . GLU A 1 216 ? 16.352 20.146 -23.955 1.00 74.62 216 GLU A N 1
ATOM 1792 C CA . GLU A 1 216 ? 17.443 19.777 -23.083 1.00 74.62 216 GLU A CA 1
ATOM 1793 C C . GLU A 1 216 ? 17.075 18.490 -22.312 1.00 74.62 216 GLU A C 1
ATOM 1795 O O . GLU A 1 216 ? 17.950 17.658 -22.085 1.00 74.62 216 GLU A O 1
ATOM 1800 N N . THR A 1 217 ? 15.824 18.317 -21.855 1.00 72.19 217 THR A N 1
ATOM 1801 C CA . THR A 1 217 ? 15.407 17.189 -20.988 1.00 72.19 217 THR A CA 1
ATOM 1802 C C . THR A 1 217 ? 15.507 15.883 -21.749 1.00 72.19 217 THR A C 1
ATOM 1804 O O . THR A 1 217 ? 16.071 14.904 -21.255 1.00 72.19 217 THR A O 1
ATOM 1807 N N . LEU A 1 218 ? 15.041 15.898 -22.992 1.00 80.56 218 LEU A N 1
ATOM 1808 C CA . LEU A 1 218 ? 15.177 14.772 -23.895 1.00 80.56 218 LEU A CA 1
ATOM 1809 C C . LEU A 1 218 ? 16.649 14.477 -24.223 1.00 80.56 218 LEU A C 1
ATOM 1811 O O . LEU A 1 218 ? 17.008 13.309 -24.347 1.00 80.56 218 LEU A O 1
ATOM 1815 N N . TYR A 1 219 ? 17.519 15.493 -24.278 1.00 80.88 219 TYR A N 1
ATOM 1816 C CA . TYR A 1 219 ? 18.969 15.293 -24.391 1.00 80.88 219 TYR A CA 1
ATOM 1817 C C . TYR A 1 219 ? 19.561 14.517 -23.211 1.00 80.88 219 TYR A C 1
ATOM 1819 O O . TYR A 1 219 ? 20.253 13.530 -23.449 1.00 80.88 219 TYR A O 1
ATOM 1827 N N . ALA A 1 220 ? 19.242 14.873 -21.961 1.00 72.50 220 ALA A N 1
ATOM 1828 C CA . ALA A 1 220 ? 19.716 14.108 -20.797 1.00 72.50 220 ALA A CA 1
ATOM 1829 C C . ALA A 1 220 ? 19.222 12.654 -20.815 1.00 72.50 220 ALA A C 1
ATOM 1831 O O . ALA A 1 220 ? 20.007 11.730 -20.601 1.00 72.50 220 ALA A O 1
ATOM 1832 N N . ARG A 1 221 ? 17.941 12.439 -21.138 1.00 76.19 221 ARG A N 1
ATOM 1833 C CA . ARG A 1 221 ? 17.375 11.088 -21.285 1.00 76.19 221 ARG A CA 1
ATOM 1834 C C . ARG A 1 221 ? 18.081 10.292 -22.374 1.00 76.19 221 ARG A C 1
ATOM 1836 O O . ARG A 1 221 ? 18.375 9.118 -22.188 1.00 76.19 221 ARG A O 1
ATOM 1843 N N . PHE A 1 222 ? 18.394 10.927 -23.499 1.00 80.69 222 PHE A N 1
ATOM 1844 C CA . PHE A 1 222 ? 19.116 10.273 -24.583 1.00 80.69 222 PHE A CA 1
ATOM 1845 C C . PHE A 1 222 ? 20.558 9.911 -24.189 1.00 80.69 222 PHE A C 1
ATOM 1847 O O . PHE A 1 222 ? 21.035 8.839 -24.555 1.00 80.69 222 PHE A O 1
ATOM 1854 N N . GLN A 1 223 ? 21.244 10.755 -23.408 1.00 76.56 223 GLN A N 1
ATOM 1855 C CA . GLN A 1 223 ? 22.581 10.444 -22.884 1.00 76.56 223 GLN A CA 1
ATOM 1856 C C . GLN A 1 223 ? 22.572 9.222 -21.956 1.00 76.56 223 GLN A C 1
ATOM 1858 O O . GLN A 1 223 ? 23.458 8.372 -22.067 1.00 76.56 223 GLN A O 1
ATOM 1863 N N . LEU A 1 224 ? 21.559 9.121 -21.088 1.00 71.69 224 LEU A N 1
ATOM 1864 C CA . LEU A 1 224 ? 21.319 7.949 -20.244 1.00 71.69 224 LEU A CA 1
ATOM 1865 C C . LEU A 1 224 ? 20.993 6.703 -21.079 1.00 71.69 224 LEU A C 1
ATOM 1867 O O . LEU A 1 224 ? 21.509 5.624 -20.803 1.00 71.69 224 LEU A O 1
ATOM 1871 N N . PHE A 1 225 ? 20.168 6.848 -22.117 1.00 74.12 225 PHE A N 1
ATOM 1872 C CA . PHE A 1 225 ? 19.767 5.746 -22.993 1.00 74.12 225 PHE A CA 1
ATOM 1873 C C . PHE A 1 225 ? 20.944 5.128 -23.770 1.00 74.12 225 PHE A C 1
ATOM 1875 O O . PHE A 1 225 ? 21.030 3.909 -23.885 1.00 74.12 225 PHE A O 1
ATOM 1882 N N . ASP A 1 226 ? 21.859 5.946 -24.298 1.00 70.19 226 ASP A N 1
ATOM 1883 C CA . ASP A 1 226 ? 23.000 5.482 -25.110 1.00 70.19 226 ASP A CA 1
ATOM 1884 C C . ASP A 1 226 ? 24.191 4.985 -24.259 1.00 70.19 226 ASP A C 1
ATOM 1886 O O . ASP A 1 226 ? 25.218 4.559 -24.789 1.00 70.19 226 ASP A O 1
ATOM 1890 N N . GLY A 1 227 ? 24.096 5.055 -22.922 1.00 61.88 227 GLY A N 1
ATOM 1891 C CA . GLY A 1 227 ? 25.172 4.652 -22.005 1.00 61.88 227 GLY A CA 1
ATOM 1892 C C . GLY A 1 227 ? 26.464 5.467 -22.175 1.00 61.88 227 GLY A C 1
ATOM 1893 O O . GLY A 1 227 ? 27.550 5.021 -21.803 1.00 61.88 227 GLY A O 1
ATOM 1894 N N . HIS A 1 228 ? 26.369 6.655 -22.780 1.00 56.25 228 HIS A N 1
ATOM 1895 C CA . HIS A 1 228 ? 27.483 7.562 -23.068 1.00 56.25 228 HIS A CA 1
ATOM 1896 C C . HIS A 1 228 ? 27.678 8.629 -21.990 1.00 56.25 228 HIS A C 1
ATOM 1898 O O . HIS A 1 228 ? 28.271 9.681 -22.256 1.00 56.25 228 HIS A O 1
ATOM 1904 N N . ASP A 1 229 ? 27.222 8.358 -20.769 1.00 54.97 229 ASP A N 1
ATOM 1905 C CA . ASP A 1 229 ? 27.440 9.263 -19.657 1.00 54.97 229 ASP A CA 1
ATOM 1906 C C . ASP A 1 229 ? 28.946 9.357 -19.345 1.00 54.97 229 ASP A C 1
ATOM 1908 O O . ASP A 1 229 ? 29.582 8.433 -18.835 1.00 54.97 229 ASP A O 1
ATOM 1912 N N . ARG A 1 230 ? 29.554 10.480 -19.745 1.00 48.22 230 ARG A N 1
ATOM 1913 C CA . ARG A 1 230 ? 30.980 10.793 -19.543 1.00 48.22 230 ARG A CA 1
ATOM 1914 C C . ARG A 1 230 ? 31.251 11.418 -18.174 1.00 48.22 230 ARG A C 1
ATOM 1916 O O . ARG A 1 230 ? 32.288 12.057 -17.996 1.00 48.22 230 ARG A O 1
ATOM 1923 N N . GLY A 1 231 ? 30.372 11.181 -17.210 1.00 51.66 231 GLY A N 1
ATOM 1924 C CA . GLY A 1 231 ? 30.590 11.513 -15.816 1.00 51.66 231 GLY A CA 1
ATOM 1925 C C . GLY A 1 231 ? 29.686 12.642 -15.353 1.00 51.66 231 GLY A C 1
ATOM 1926 O O . GLY A 1 231 ? 29.742 13.751 -15.877 1.00 51.66 231 GLY A O 1
ATOM 1927 N N . ILE A 1 232 ? 28.962 12.321 -14.280 1.00 53.09 232 ILE A N 1
ATOM 1928 C CA . ILE A 1 232 ? 28.095 13.180 -13.475 1.00 53.09 232 ILE A CA 1
ATOM 1929 C C . ILE A 1 232 ? 26.820 13.577 -14.223 1.00 53.09 232 ILE A C 1
ATOM 1931 O O . ILE A 1 232 ? 26.774 14.587 -14.926 1.00 53.09 232 ILE A O 1
ATOM 1935 N N . LEU A 1 233 ? 25.750 12.814 -13.979 1.00 62.47 233 LEU A N 1
ATOM 1936 C CA . LEU A 1 233 ? 24.389 13.284 -14.215 1.00 62.47 233 LEU A CA 1
ATOM 1937 C C . LEU A 1 233 ? 24.219 14.651 -13.543 1.00 62.47 233 LEU A C 1
ATOM 1939 O O . LEU A 1 233 ? 24.480 14.804 -12.347 1.00 62.47 233 LEU A O 1
ATOM 1943 N N . ASP A 1 234 ? 23.789 15.653 -14.311 1.00 70.94 234 ASP A N 1
ATOM 1944 C CA . ASP A 1 234 ? 23.538 16.993 -13.783 1.00 70.94 234 ASP A CA 1
ATOM 1945 C C . ASP A 1 234 ? 22.298 16.966 -12.873 1.00 70.94 234 ASP A C 1
ATOM 1947 O O . ASP A 1 234 ? 21.156 17.136 -13.303 1.00 70.94 234 ASP A O 1
ATOM 1951 N N . MET A 1 235 ? 22.524 16.731 -11.583 1.00 79.56 235 MET A N 1
ATOM 1952 C CA . MET A 1 235 ? 21.465 16.726 -10.576 1.00 79.56 235 MET A CA 1
ATOM 1953 C C . MET A 1 235 ? 20.845 18.113 -10.373 1.00 79.56 235 MET A C 1
ATOM 1955 O O . MET A 1 235 ? 19.678 18.202 -9.990 1.00 79.56 235 MET A O 1
ATOM 1959 N N . GLU A 1 236 ? 21.573 19.203 -10.646 1.00 77.62 236 GLU A N 1
ATOM 1960 C CA . GLU A 1 236 ? 21.020 20.562 -10.549 1.00 77.62 236 GLU A CA 1
ATOM 1961 C C . GLU A 1 236 ? 19.950 20.800 -11.602 1.00 77.62 236 GLU A C 1
ATOM 1963 O O . GLU A 1 236 ? 18.976 21.513 -11.372 1.00 77.62 236 GLU A O 1
ATOM 1968 N N . ARG A 1 237 ? 20.103 20.189 -12.769 1.00 77.81 237 ARG A N 1
ATOM 1969 C CA . ARG A 1 237 ? 19.108 20.244 -13.830 1.00 77.81 237 ARG A CA 1
ATOM 1970 C C . ARG A 1 237 ? 17.817 19.517 -13.450 1.00 77.81 237 ARG A C 1
ATOM 1972 O O . ARG A 1 237 ? 16.741 20.069 -13.676 1.00 77.81 237 ARG A O 1
ATOM 1979 N N . TYR A 1 238 ? 17.896 18.322 -12.862 1.00 83.06 238 TYR A N 1
ATOM 1980 C CA . TYR A 1 238 ? 16.691 17.635 -12.379 1.00 83.06 238 TYR A CA 1
ATOM 1981 C C . TYR A 1 238 ? 15.997 18.438 -11.274 1.00 83.06 238 TYR A C 1
ATOM 1983 O O . TYR A 1 238 ? 14.781 18.603 -11.325 1.00 83.06 238 TYR A O 1
ATOM 1991 N N . ARG A 1 239 ? 16.765 19.032 -10.351 1.00 83.38 239 ARG A N 1
ATOM 1992 C CA . ARG A 1 239 ? 16.232 19.958 -9.336 1.00 83.38 239 ARG A CA 1
ATOM 1993 C C . ARG A 1 239 ? 15.517 21.154 -9.965 1.00 83.38 239 ARG A C 1
ATOM 1995 O O . ARG A 1 239 ? 14.353 21.390 -9.671 1.00 83.38 239 ARG A O 1
ATOM 2002 N N . ARG A 1 240 ? 16.150 21.827 -10.935 1.00 85.69 240 ARG A N 1
ATOM 2003 C CA . ARG A 1 240 ? 15.536 22.941 -11.682 1.00 85.69 240 ARG A CA 1
ATOM 2004 C C . ARG A 1 240 ? 14.226 22.547 -12.366 1.00 85.69 240 ARG A C 1
ATOM 2006 O O . ARG A 1 240 ? 13.324 23.374 -12.451 1.00 85.69 240 ARG A O 1
ATOM 2013 N N . ARG A 1 241 ? 14.105 21.310 -12.859 1.00 85.81 241 ARG A N 1
ATOM 2014 C CA . ARG A 1 241 ? 12.857 20.811 -13.457 1.00 85.81 241 ARG A CA 1
ATOM 2015 C C . ARG A 1 241 ? 11.755 20.647 -12.410 1.00 85.81 241 ARG A C 1
ATOM 2017 O O . ARG A 1 241 ? 10.641 21.092 -12.665 1.00 85.81 241 ARG A O 1
ATOM 2024 N N . VAL A 1 242 ? 12.062 20.058 -11.254 1.00 88.25 242 VAL A N 1
ATOM 2025 C CA . VAL A 1 242 ? 11.115 19.946 -10.131 1.00 88.25 242 VAL A CA 1
ATOM 2026 C C . VAL A 1 242 ? 10.654 21.336 -9.687 1.00 88.25 242 VAL A C 1
ATOM 2028 O O . VAL A 1 242 ? 9.452 21.595 -9.624 1.00 88.25 242 VAL A O 1
ATOM 2031 N N . ASP A 1 243 ? 11.593 22.264 -9.497 1.00 86.62 243 ASP A N 1
ATOM 2032 C CA . ASP A 1 243 ? 11.299 23.649 -9.114 1.00 86.62 243 ASP A CA 1
ATOM 2033 C C . ASP A 1 243 ? 10.425 24.364 -10.158 1.00 86.62 243 ASP A C 1
ATOM 2035 O O . ASP A 1 243 ? 9.492 25.087 -9.805 1.00 86.62 243 ASP A O 1
ATOM 2039 N N . ALA A 1 244 ? 10.677 24.139 -11.452 1.00 88.25 244 ALA A N 1
ATOM 2040 C CA . ALA A 1 244 ? 9.884 24.718 -12.534 1.00 88.25 244 ALA A CA 1
ATOM 2041 C C . ALA A 1 244 ? 8.441 24.190 -12.555 1.00 88.25 244 ALA A C 1
ATOM 2043 O O . ALA A 1 244 ? 7.517 24.972 -12.790 1.00 88.25 244 ALA A O 1
ATOM 2044 N N . ILE A 1 245 ? 8.227 22.897 -12.282 1.00 89.62 245 ILE A N 1
ATOM 2045 C CA . ILE A 1 245 ? 6.879 22.320 -12.157 1.00 89.62 245 ILE A CA 1
ATOM 2046 C C . ILE A 1 245 ? 6.170 22.947 -10.952 1.00 89.62 245 ILE A C 1
ATOM 2048 O O . ILE A 1 245 ? 5.046 23.427 -11.081 1.00 89.62 245 ILE A O 1
ATOM 2052 N N . ILE A 1 246 ? 6.834 23.052 -9.799 1.00 88.56 246 ILE A N 1
ATOM 2053 C CA . ILE A 1 246 ? 6.253 23.710 -8.616 1.00 88.56 246 ILE A CA 1
ATOM 2054 C C . ILE A 1 246 ? 5.878 25.157 -8.931 1.00 88.56 246 ILE A C 1
ATOM 2056 O O . ILE A 1 246 ? 4.754 25.574 -8.657 1.00 88.56 246 ILE A O 1
ATOM 2060 N N . GLN A 1 247 ? 6.769 25.917 -9.568 1.00 87.94 247 GLN A N 1
ATOM 2061 C CA . GLN A 1 247 ? 6.503 27.304 -9.939 1.00 87.94 247 GLN A CA 1
ATOM 2062 C C . GLN A 1 247 ? 5.338 27.436 -10.931 1.00 87.94 247 GLN A C 1
ATOM 2064 O O . GLN A 1 247 ? 4.552 28.380 -10.821 1.00 87.94 247 GLN A O 1
ATOM 2069 N N . LYS A 1 248 ? 5.210 26.502 -11.880 1.00 90.50 248 LYS A N 1
ATOM 2070 C CA . LYS A 1 248 ? 4.123 26.461 -12.867 1.00 90.50 248 LYS A CA 1
ATOM 2071 C C . LYS A 1 248 ? 2.751 26.325 -12.203 1.00 90.50 248 LYS A C 1
ATOM 2073 O O . LYS A 1 248 ? 1.830 27.018 -12.627 1.00 90.50 248 LYS A O 1
ATOM 2078 N N . TYR A 1 249 ? 2.623 25.471 -11.186 1.00 89.50 249 TYR A N 1
ATOM 2079 C CA . TYR A 1 249 ? 1.335 25.165 -10.549 1.00 89.50 249 TYR A CA 1
ATOM 2080 C C . TYR A 1 249 ? 1.048 26.004 -9.298 1.00 89.50 249 TYR A C 1
ATOM 2082 O O . TYR A 1 249 ? -0.031 26.572 -9.173 1.00 89.50 249 TYR A O 1
ATOM 2090 N N . ALA A 1 250 ? 2.006 26.138 -8.379 1.00 86.12 250 ALA A N 1
ATOM 2091 C CA . ALA A 1 250 ? 1.810 26.898 -7.141 1.00 86.12 250 ALA A CA 1
ATOM 2092 C C . ALA A 1 250 ? 1.852 28.422 -7.375 1.00 86.12 250 ALA A C 1
ATOM 2094 O O . ALA A 1 250 ? 1.257 29.206 -6.624 1.00 86.12 250 ALA A O 1
ATOM 2095 N N . GLY A 1 251 ? 2.560 28.856 -8.426 1.00 78.69 251 GLY A N 1
ATOM 2096 C CA . GLY A 1 251 ? 2.684 30.258 -8.812 1.00 78.69 251 GLY A CA 1
ATOM 2097 C C . GLY A 1 251 ? 3.156 31.173 -7.668 1.00 78.69 251 GLY A C 1
ATOM 2098 O O . GLY A 1 251 ? 3.791 30.728 -6.711 1.00 78.69 251 GLY A O 1
ATOM 2099 N N . PRO A 1 252 ? 2.825 32.478 -7.711 1.00 71.38 252 PRO A N 1
ATOM 2100 C CA . PRO A 1 252 ? 3.180 33.427 -6.649 1.00 71.38 252 PRO A CA 1
ATOM 2101 C C . PRO A 1 252 ? 2.452 33.187 -5.321 1.00 71.38 252 PRO A C 1
ATOM 2103 O O . PRO A 1 252 ? 2.796 33.808 -4.320 1.00 71.38 252 PRO A O 1
ATOM 2106 N N . LYS A 1 253 ? 1.401 32.358 -5.329 1.00 69.25 253 LYS A N 1
ATOM 2107 C CA . LYS A 1 253 ? 0.536 32.106 -4.172 1.00 69.25 253 LYS A CA 1
ATOM 2108 C C . LYS A 1 253 ? 1.045 30.970 -3.286 1.00 69.25 253 LYS A C 1
ATOM 2110 O O . LYS A 1 253 ? 0.495 30.808 -2.207 1.00 69.25 253 LYS A O 1
ATOM 2115 N N . GLN A 1 254 ? 2.053 30.216 -3.742 1.00 78.19 254 GLN A N 1
ATOM 2116 C CA . GLN A 1 254 ? 2.622 29.058 -3.038 1.00 78.19 254 GLN A CA 1
ATOM 2117 C C . GLN A 1 254 ? 1.568 28.012 -2.626 1.00 78.19 254 GLN A C 1
ATOM 2119 O O . GLN A 1 254 ? 1.770 27.277 -1.669 1.00 78.19 254 GLN A O 1
ATOM 2124 N N . PHE A 1 255 ? 0.456 27.940 -3.365 1.00 87.25 255 PHE A N 1
ATOM 2125 C CA . PHE A 1 255 ? -0.663 27.052 -3.070 1.00 87.25 255 PHE A CA 1
ATOM 2126 C C . PHE A 1 255 ? -1.225 26.451 -4.356 1.00 87.25 255 PHE A C 1
ATOM 2128 O O . PHE A 1 255 ? -1.510 27.192 -5.302 1.00 87.25 255 PHE A O 1
ATOM 2135 N N . ILE A 1 256 ? -1.422 25.132 -4.375 1.00 86.12 256 ILE A N 1
ATOM 2136 C CA . ILE A 1 256 ? -2.004 24.405 -5.512 1.00 86.12 256 ILE A CA 1
ATOM 2137 C C . ILE A 1 256 ? -3.473 24.078 -5.227 1.00 86.12 256 ILE A C 1
ATOM 2139 O O . ILE A 1 256 ? -3.812 23.470 -4.211 1.00 86.12 256 ILE A O 1
ATOM 2143 N N . SER A 1 257 ? -4.358 24.484 -6.139 1.00 85.38 257 SER A N 1
ATOM 2144 C CA . SER A 1 257 ? -5.799 24.250 -6.013 1.00 85.38 257 SER A CA 1
ATOM 2145 C C . SER A 1 257 ? -6.177 22.793 -6.295 1.00 85.38 257 SER A C 1
ATOM 2147 O O . SER A 1 257 ? -5.528 22.136 -7.104 1.00 85.38 257 SER A O 1
ATOM 2149 N N . TYR A 1 258 ? -7.274 22.307 -5.704 1.00 83.94 258 TYR A N 1
ATOM 2150 C CA . TYR A 1 258 ? -7.774 20.931 -5.876 1.00 83.94 258 TYR A CA 1
ATOM 2151 C C . TYR A 1 258 ? -7.844 20.468 -7.344 1.00 83.94 258 TYR A C 1
ATOM 2153 O O . TYR A 1 258 ? -7.492 19.341 -7.673 1.00 83.94 258 TYR A O 1
ATOM 2161 N N . GLN A 1 259 ? -8.238 21.361 -8.260 1.00 82.94 259 GLN A N 1
ATOM 2162 C CA . GLN A 1 259 ? -8.358 21.047 -9.691 1.00 82.94 259 GLN A CA 1
ATOM 2163 C C . GLN A 1 259 ? -7.005 20.810 -10.379 1.00 82.94 259 GLN A C 1
ATOM 2165 O O . GLN A 1 259 ? -6.939 20.140 -11.408 1.00 82.94 259 GLN A O 1
ATOM 2170 N N . GLU A 1 260 ? -5.934 21.376 -9.830 1.00 86.50 260 GLU A N 1
ATOM 2171 C CA . GLU A 1 260 ? -4.589 21.351 -10.401 1.00 86.50 260 GLU A CA 1
ATOM 2172 C C . GLU A 1 260 ? -3.693 20.294 -9.745 1.00 86.50 260 GLU A C 1
ATOM 2174 O O . GLU A 1 260 ? -2.721 19.873 -10.372 1.00 86.50 260 GLU A O 1
ATOM 2179 N N . VAL A 1 261 ? -4.040 19.818 -8.538 1.00 86.56 261 VAL A N 1
ATOM 2180 C CA . VAL A 1 261 ? -3.272 18.814 -7.775 1.00 86.56 261 VAL A CA 1
ATOM 2181 C C . VAL A 1 261 ? -2.993 17.564 -8.601 1.00 86.56 261 VAL A C 1
ATOM 2183 O O . VAL A 1 261 ? -1.846 17.131 -8.668 1.00 86.56 261 VAL A O 1
ATOM 2186 N N . PHE A 1 262 ? -4.002 17.022 -9.289 1.00 86.25 262 PHE A N 1
ATOM 2187 C CA . PHE A 1 262 ? -3.818 15.820 -10.105 1.00 86.25 262 PHE A CA 1
ATOM 2188 C C . PHE A 1 262 ? -2.782 16.030 -11.219 1.00 86.25 262 PHE A C 1
ATOM 2190 O O . PHE A 1 262 ? -1.859 15.236 -11.364 1.00 86.25 262 PHE A O 1
ATOM 2197 N N . SER A 1 263 ? -2.893 17.130 -11.973 1.00 89.19 263 SER A N 1
ATOM 2198 C CA . SER A 1 263 ? -1.961 17.425 -13.074 1.00 89.19 263 SER A CA 1
ATOM 2199 C C . SER A 1 263 ? -0.541 17.683 -12.565 1.00 89.19 263 SER A C 1
ATOM 2201 O O . SER A 1 263 ? 0.428 17.243 -13.176 1.00 89.19 263 SER A O 1
ATOM 2203 N N . PHE A 1 264 ? -0.419 18.382 -11.434 1.00 91.12 264 PHE A N 1
ATOM 2204 C CA . PHE A 1 264 ? 0.859 18.633 -10.777 1.00 91.12 264 PHE A CA 1
ATOM 2205 C C . PHE A 1 264 ? 1.539 17.330 -10.343 1.00 91.12 264 PHE A C 1
ATOM 2207 O O . PHE A 1 264 ? 2.707 17.110 -10.664 1.00 91.12 264 PHE A O 1
ATOM 2214 N N . LEU A 1 265 ? 0.811 16.459 -9.638 1.00 89.44 265 LEU A N 1
ATOM 2215 C CA . LEU A 1 265 ? 1.355 15.195 -9.148 1.00 89.44 265 LEU A CA 1
ATOM 2216 C C . LEU A 1 265 ? 1.657 14.224 -10.289 1.00 89.44 265 LEU A C 1
ATOM 2218 O O . LEU A 1 265 ? 2.656 13.522 -10.206 1.00 89.44 265 LEU A O 1
ATOM 2222 N N . GLN A 1 266 ? 0.881 14.241 -11.376 1.00 89.56 266 GLN A N 1
ATOM 2223 C CA . GLN A 1 266 ? 1.186 13.458 -12.572 1.00 89.56 266 GLN A CA 1
ATOM 2224 C C . GLN A 1 266 ? 2.531 13.873 -13.195 1.00 89.56 266 GLN A C 1
ATOM 2226 O O . GLN A 1 266 ? 3.354 13.013 -13.491 1.00 89.56 266 GLN A O 1
ATOM 2231 N N . GLU A 1 267 ? 2.803 15.174 -13.348 1.00 91.69 267 GLU A N 1
ATOM 2232 C CA . GLU A 1 267 ? 4.094 15.640 -13.887 1.00 91.69 267 GLU A CA 1
ATOM 2233 C C . GLU A 1 267 ? 5.279 15.310 -12.962 1.00 91.69 267 GLU A C 1
ATOM 2235 O O . GLU A 1 267 ? 6.395 15.097 -13.442 1.00 91.69 267 GLU A O 1
ATOM 2240 N N . MET A 1 268 ? 5.051 15.243 -11.645 1.00 91.31 268 MET A N 1
ATOM 2241 C CA . MET A 1 268 ? 6.054 14.779 -10.680 1.00 91.31 268 MET A CA 1
ATOM 2242 C C . MET A 1 268 ? 6.286 13.268 -10.772 1.00 91.31 268 MET A C 1
ATOM 2244 O O . MET A 1 268 ? 7.436 12.827 -10.779 1.00 91.31 268 MET A O 1
ATOM 2248 N N . ASP A 1 269 ? 5.215 12.482 -10.880 1.00 90.62 269 ASP A N 1
ATOM 2249 C CA . ASP A 1 269 ? 5.275 11.023 -11.002 1.00 90.62 269 ASP A CA 1
ATOM 2250 C C . ASP A 1 269 ? 5.960 10.597 -12.309 1.00 90.62 269 ASP A C 1
ATOM 2252 O O . ASP A 1 269 ? 6.784 9.688 -12.314 1.00 90.62 269 ASP A O 1
ATOM 2256 N N . GLU A 1 270 ? 5.765 11.343 -13.401 1.00 90.38 270 GLU A N 1
ATOM 2257 C CA . GLU A 1 270 ? 6.480 11.124 -14.665 1.00 90.38 270 GLU A CA 1
ATOM 2258 C C . GLU A 1 270 ? 8.012 11.195 -14.514 1.00 90.38 270 GLU A C 1
ATOM 2260 O O . GLU A 1 270 ? 8.735 10.516 -15.249 1.00 90.38 270 GLU A O 1
ATOM 2265 N N . ILE A 1 271 ? 8.537 11.988 -13.570 1.00 90.62 271 ILE A N 1
ATOM 2266 C CA . ILE A 1 271 ? 9.980 12.023 -13.278 1.00 90.62 271 ILE A CA 1
ATOM 2267 C C . ILE A 1 271 ? 10.414 10.723 -12.590 1.00 90.62 271 ILE A C 1
ATOM 2269 O O . ILE A 1 271 ? 11.471 10.179 -12.921 1.00 90.62 271 ILE A O 1
ATOM 2273 N N . LEU A 1 272 ? 9.607 10.199 -11.665 1.00 92.31 272 LEU A N 1
ATOM 2274 C CA . LEU A 1 272 ? 9.880 8.926 -10.996 1.00 92.31 272 LEU A CA 1
ATOM 2275 C C . LEU A 1 272 ? 9.812 7.753 -11.989 1.00 92.31 272 LEU A C 1
ATOM 2277 O O . LEU A 1 272 ? 10.748 6.955 -12.079 1.00 92.31 272 LEU A O 1
ATOM 2281 N N . GLU A 1 273 ? 8.743 7.672 -12.783 1.00 90.06 273 GLU A N 1
ATOM 2282 C CA . GLU A 1 273 ? 8.501 6.553 -13.699 1.00 90.06 273 GLU A CA 1
ATOM 2283 C C . GLU A 1 273 ? 9.465 6.512 -14.888 1.00 90.06 273 GLU A C 1
ATOM 2285 O O . GLU A 1 273 ? 9.771 5.431 -15.391 1.00 90.06 273 GLU A O 1
ATOM 2290 N N . GLN A 1 274 ? 9.946 7.668 -15.353 1.00 86.75 274 GLN A N 1
ATOM 2291 C CA . GLN A 1 274 ? 10.801 7.740 -16.539 1.00 86.75 274 GLN A CA 1
ATOM 2292 C C . GLN A 1 274 ? 12.267 7.956 -16.168 1.00 86.75 274 GLN A C 1
ATOM 2294 O O . GLN A 1 274 ? 13.122 7.153 -16.537 1.00 86.75 274 GLN A O 1
ATOM 2299 N N . ASP A 1 275 ? 12.576 9.037 -15.448 1.00 87.19 275 ASP A N 1
ATOM 2300 C CA . ASP A 1 275 ? 13.960 9.457 -15.220 1.00 87.19 275 ASP A CA 1
ATOM 2301 C C . ASP A 1 275 ? 14.619 8.632 -14.111 1.00 87.19 275 ASP A C 1
ATOM 2303 O O . ASP A 1 275 ? 15.683 8.050 -14.330 1.00 87.19 275 ASP A O 1
ATOM 2307 N N . VAL A 1 276 ? 13.971 8.508 -12.946 1.00 90.19 276 VAL A N 1
ATOM 2308 C CA . VAL A 1 276 ? 14.505 7.697 -11.838 1.00 90.19 276 VAL A CA 1
ATOM 2309 C C . VAL A 1 276 ? 14.568 6.225 -12.234 1.00 90.19 276 VAL A C 1
ATOM 2311 O O . VAL A 1 276 ? 15.582 5.572 -11.988 1.00 90.19 276 VAL A O 1
ATOM 2314 N N . ARG A 1 277 ? 13.546 5.699 -12.919 1.00 89.88 277 ARG A N 1
ATOM 2315 C CA . ARG A 1 277 ? 13.574 4.319 -13.421 1.00 89.88 277 ARG A CA 1
ATOM 2316 C C . ARG A 1 277 ? 14.757 4.059 -14.356 1.00 89.88 277 ARG A C 1
ATOM 2318 O O . ARG A 1 277 ? 15.446 3.055 -14.192 1.00 89.88 277 ARG A O 1
ATOM 2325 N N . MET A 1 278 ? 15.036 4.974 -15.282 1.00 83.81 278 MET A N 1
ATOM 2326 C CA . MET A 1 278 ? 16.183 4.863 -16.186 1.00 83.81 278 MET A CA 1
ATOM 2327 C C . MET A 1 278 ? 17.523 4.951 -15.437 1.00 83.81 278 MET A C 1
ATOM 2329 O O . MET A 1 278 ? 18.466 4.239 -15.781 1.00 83.81 278 MET A O 1
ATOM 2333 N N . MET A 1 279 ? 17.617 5.778 -14.389 1.00 86.75 279 MET A N 1
ATOM 2334 C CA . MET A 1 279 ? 18.797 5.816 -13.514 1.00 86.75 279 MET A CA 1
ATOM 2335 C C . MET A 1 279 ? 19.024 4.469 -12.816 1.00 86.75 279 MET A C 1
ATOM 2337 O O . MET A 1 279 ? 20.152 3.980 -12.805 1.00 86.75 279 MET A O 1
ATOM 2341 N N . LEU A 1 280 ? 17.964 3.840 -12.292 1.00 88.50 280 LEU A N 1
ATOM 2342 C CA . LEU A 1 280 ? 18.041 2.516 -11.663 1.00 88.50 280 LEU A CA 1
ATOM 2343 C C . LEU A 1 280 ? 18.511 1.440 -12.652 1.00 88.50 280 LEU A C 1
ATOM 2345 O O . LEU A 1 280 ? 19.396 0.652 -12.325 1.00 88.50 280 LEU A O 1
ATOM 2349 N N . GLU A 1 281 ? 17.961 1.423 -13.869 1.00 86.19 281 GLU A N 1
ATOM 2350 C CA . GLU A 1 281 ? 18.310 0.442 -14.910 1.00 86.19 281 GLU A CA 1
ATOM 2351 C C . GLU A 1 281 ? 19.764 0.565 -15.387 1.00 86.19 281 GLU A C 1
ATOM 2353 O O . GLU A 1 281 ? 20.391 -0.439 -15.727 1.00 86.19 281 GLU A O 1
ATOM 2358 N N . ASN A 1 282 ? 20.320 1.777 -15.343 1.00 81.88 282 ASN A N 1
ATOM 2359 C CA . ASN A 1 282 ? 21.713 2.063 -15.682 1.00 81.88 282 ASN A CA 1
ATOM 2360 C C . ASN A 1 282 ? 22.679 1.984 -14.479 1.00 81.88 282 ASN A C 1
ATOM 2362 O O . ASN A 1 282 ? 23.877 2.203 -14.644 1.00 81.88 282 ASN A O 1
ATOM 2366 N N . GLY A 1 283 ? 22.193 1.657 -13.275 1.00 84.56 283 GLY A N 1
ATOM 2367 C CA . GLY A 1 283 ? 23.017 1.505 -12.067 1.00 84.56 283 GLY A CA 1
ATOM 2368 C C . GLY A 1 283 ? 23.415 2.814 -11.371 1.00 84.56 283 GLY A C 1
ATOM 2369 O O . GLY A 1 283 ? 24.274 2.802 -10.490 1.00 84.56 283 GLY A O 1
ATOM 2370 N N . HIS A 1 284 ? 22.787 3.940 -11.718 1.00 85.94 284 HIS A N 1
ATOM 2371 C CA . HIS A 1 284 ? 22.980 5.248 -11.079 1.00 85.94 284 HIS A CA 1
ATOM 2372 C C . HIS A 1 284 ? 22.135 5.373 -9.798 1.00 85.94 284 HIS A C 1
ATOM 2374 O O . HIS A 1 284 ? 21.218 6.191 -9.695 1.00 85.94 284 HIS A O 1
ATOM 2380 N N . PHE A 1 285 ? 22.404 4.505 -8.819 1.00 89.94 285 PHE A N 1
ATOM 2381 C CA . PHE A 1 285 ? 21.586 4.384 -7.606 1.00 89.94 285 PHE A CA 1
ATOM 2382 C C . PHE A 1 285 ? 21.646 5.626 -6.704 1.00 89.94 285 PHE A C 1
ATOM 2384 O O . PHE A 1 285 ? 20.635 6.012 -6.119 1.00 89.94 285 PHE A O 1
ATOM 2391 N N . THR A 1 286 ? 22.804 6.282 -6.606 1.00 88.50 286 THR A N 1
ATOM 2392 C CA . THR A 1 286 ? 22.970 7.484 -5.772 1.00 88.50 286 THR A CA 1
ATOM 2393 C C . THR A 1 286 ? 22.149 8.649 -6.316 1.00 88.50 286 THR A C 1
ATOM 2395 O O . THR A 1 286 ? 21.461 9.341 -5.570 1.00 88.50 286 THR A O 1
ATOM 2398 N N . GLU A 1 287 ? 22.184 8.861 -7.626 1.00 88.00 287 GLU A N 1
ATOM 2399 C CA . GLU A 1 287 ? 21.441 9.912 -8.312 1.00 88.00 287 GLU A CA 1
ATOM 2400 C C . GLU A 1 287 ? 19.934 9.652 -8.255 1.00 88.00 287 GLU A C 1
ATOM 2402 O O . GLU A 1 287 ? 19.174 10.558 -7.905 1.00 88.00 287 GLU A O 1
ATOM 2407 N N . ALA A 1 288 ? 19.515 8.402 -8.477 1.00 92.06 288 ALA A N 1
ATOM 2408 C CA . ALA A 1 288 ? 18.132 7.969 -8.292 1.00 92.06 288 ALA A CA 1
ATOM 2409 C C . ALA A 1 288 ? 17.633 8.257 -6.865 1.00 92.06 288 ALA A C 1
ATOM 2411 O O . ALA A 1 288 ? 16.549 8.820 -6.685 1.00 92.06 288 ALA A O 1
ATOM 2412 N N . PHE A 1 289 ? 18.440 7.940 -5.847 1.00 93.25 289 PHE A N 1
ATOM 2413 C CA . PHE A 1 289 ? 18.124 8.237 -4.451 1.00 93.25 289 PHE A CA 1
ATOM 2414 C C . PHE A 1 289 ? 17.966 9.743 -4.208 1.00 93.25 289 PHE A C 1
ATOM 2416 O O . PHE A 1 289 ? 16.938 10.185 -3.693 1.00 93.25 289 PHE A O 1
ATOM 2423 N N . LEU A 1 290 ? 18.949 10.547 -4.625 1.00 90.25 290 LEU A N 1
ATOM 2424 C CA . LEU A 1 290 ? 18.941 11.997 -4.425 1.00 90.25 290 LEU A CA 1
ATOM 2425 C C . LEU A 1 290 ? 17.758 12.682 -5.120 1.00 90.25 290 LEU A C 1
ATOM 2427 O O . LEU A 1 290 ? 17.180 13.609 -4.547 1.00 90.25 290 LEU A O 1
ATOM 2431 N N . LEU A 1 291 ? 17.394 12.246 -6.330 1.00 91.06 291 LEU A N 1
ATOM 2432 C CA . LEU A 1 291 ? 16.246 12.789 -7.056 1.00 91.06 291 LEU A CA 1
ATOM 2433 C C . LEU A 1 291 ? 14.928 12.424 -6.369 1.00 91.06 291 LEU A C 1
ATOM 2435 O O . LEU A 1 291 ? 14.092 13.301 -6.164 1.00 91.06 291 LEU A O 1
ATOM 2439 N N . THR A 1 292 ? 14.778 11.167 -5.947 1.00 93.38 292 THR A N 1
ATOM 2440 C CA . THR A 1 292 ? 13.582 10.696 -5.229 1.00 93.38 292 THR A CA 1
ATOM 2441 C C . THR A 1 292 ? 13.392 11.461 -3.917 1.00 93.38 292 THR A C 1
ATOM 2443 O O . THR A 1 292 ? 12.305 11.960 -3.636 1.00 93.38 292 THR A O 1
ATOM 2446 N N . CYS A 1 293 ? 14.463 11.647 -3.137 1.00 90.50 293 CYS A N 1
ATOM 2447 C CA . CYS A 1 293 ? 14.426 12.439 -1.905 1.00 90.50 293 CYS A CA 1
ATOM 2448 C C . CYS A 1 293 ? 14.084 13.908 -2.155 1.00 90.50 293 CYS A C 1
ATOM 2450 O O . CYS A 1 293 ? 13.321 14.497 -1.391 1.00 90.50 293 CYS A O 1
ATOM 2452 N N . HIS A 1 294 ? 14.641 14.508 -3.210 1.00 89.00 294 HIS A N 1
ATOM 2453 C CA . HIS A 1 294 ? 14.324 15.885 -3.564 1.00 89.00 294 HIS A CA 1
ATOM 2454 C C . HIS A 1 294 ? 12.851 16.034 -3.953 1.00 89.00 294 HIS A C 1
ATOM 2456 O O . HIS A 1 294 ? 12.190 16.917 -3.424 1.00 89.00 294 HIS A O 1
ATOM 2462 N N . LEU A 1 295 ? 12.319 15.147 -4.799 1.00 90.62 295 LEU A N 1
ATOM 2463 C CA . LEU A 1 295 ? 10.901 15.133 -5.168 1.00 90.62 295 LEU A CA 1
ATOM 2464 C C . LEU A 1 295 ? 9.995 15.002 -3.943 1.00 90.62 295 LEU A C 1
ATOM 2466 O O . LEU A 1 295 ? 9.080 15.803 -3.776 1.00 90.62 295 LEU A O 1
ATOM 2470 N N . PHE A 1 296 ? 10.288 14.043 -3.063 1.00 90.50 296 PHE A N 1
ATOM 2471 C CA . PHE A 1 296 ? 9.510 13.811 -1.850 1.00 90.50 296 PHE A CA 1
ATOM 2472 C C . PHE A 1 296 ? 9.458 15.050 -0.946 1.00 90.50 296 PHE A C 1
ATOM 2474 O O . PHE A 1 296 ? 8.376 15.498 -0.569 1.00 90.50 296 PHE A O 1
ATOM 2481 N N . VAL A 1 297 ? 10.615 15.648 -0.642 1.00 88.12 297 VAL A N 1
ATOM 2482 C CA . VAL A 1 297 ? 10.692 16.848 0.210 1.00 88.12 297 VAL A CA 1
ATOM 2483 C C . VAL A 1 297 ? 10.018 18.040 -0.461 1.00 88.12 297 VAL A C 1
ATOM 2485 O O . VAL A 1 297 ? 9.258 18.757 0.186 1.00 88.12 297 VAL A O 1
ATOM 2488 N N . SER A 1 298 ? 10.258 18.241 -1.757 1.00 87.25 298 SER A N 1
ATOM 2489 C CA . SER A 1 298 ? 9.684 19.357 -2.502 1.00 87.25 298 SER A CA 1
ATOM 2490 C C . SER A 1 298 ? 8.158 19.273 -2.565 1.00 87.25 298 SER A C 1
ATOM 2492 O O . SER A 1 298 ? 7.492 20.278 -2.344 1.00 87.25 298 SER A O 1
ATOM 2494 N N . VAL A 1 299 ? 7.580 18.088 -2.790 1.00 86.81 299 VAL A N 1
ATOM 2495 C CA . VAL A 1 299 ? 6.118 17.898 -2.781 1.00 86.81 299 VAL A CA 1
ATOM 2496 C C . VAL A 1 299 ? 5.545 18.021 -1.369 1.00 86.81 299 VAL A C 1
ATOM 2498 O O . VAL A 1 299 ? 4.484 18.620 -1.200 1.00 86.81 299 VAL A O 1
ATOM 2501 N N . SER A 1 300 ? 6.256 17.526 -0.350 1.00 83.81 300 SER A N 1
ATOM 2502 C CA . SER A 1 300 ? 5.853 17.676 1.053 1.00 83.81 300 SER A CA 1
ATOM 2503 C C . SER A 1 300 ? 5.786 19.133 1.506 1.00 83.81 300 SER A C 1
ATOM 2505 O O . SER A 1 300 ? 4.961 19.465 2.353 1.00 83.81 300 SER A O 1
ATOM 2507 N N . ALA A 1 301 ? 6.660 19.988 0.976 1.00 84.25 301 ALA A N 1
ATOM 2508 C CA . ALA A 1 301 ? 6.748 21.392 1.361 1.00 84.25 301 ALA A CA 1
ATOM 2509 C C . ALA A 1 301 ? 5.689 22.284 0.689 1.00 84.25 301 ALA A C 1
ATOM 2511 O O . ALA A 1 301 ? 5.468 23.407 1.136 1.00 84.25 301 ALA A O 1
ATOM 2512 N N . VAL A 1 302 ? 5.051 21.822 -0.391 1.00 86.31 302 VAL A N 1
ATOM 2513 C CA . VAL A 1 302 ? 4.048 22.608 -1.120 1.00 86.31 302 VAL A CA 1
ATOM 2514 C C . VAL A 1 302 ? 2.691 22.499 -0.427 1.00 86.31 302 VAL A C 1
ATOM 2516 O O . VAL A 1 302 ? 2.177 21.400 -0.211 1.00 86.31 302 VAL A O 1
ATOM 2519 N N . GLU A 1 303 ? 2.061 23.634 -0.123 1.00 83.88 303 GLU A N 1
ATOM 2520 C CA . GLU A 1 303 ? 0.671 23.651 0.339 1.00 83.88 303 GLU A CA 1
ATOM 2521 C C . GLU A 1 303 ? -0.279 23.358 -0.834 1.00 83.88 303 GLU A C 1
ATOM 2523 O O . GLU A 1 303 ? -0.186 23.963 -1.906 1.00 83.88 303 GLU A O 1
ATOM 2528 N N . MET A 1 304 ? -1.198 22.408 -0.657 1.00 83.69 304 MET A N 1
ATOM 2529 C CA . MET A 1 304 ? -2.182 22.061 -1.685 1.00 83.69 304 MET A CA 1
ATOM 2530 C C . MET A 1 304 ? -3.471 21.513 -1.070 1.00 83.69 304 MET A C 1
ATOM 2532 O O . MET A 1 304 ? -3.452 20.974 0.035 1.00 83.69 304 MET A O 1
ATOM 2536 N N . ASP A 1 305 ? -4.579 21.620 -1.801 1.00 83.06 305 ASP A N 1
ATOM 2537 C CA . ASP A 1 305 ? -5.849 20.977 -1.437 1.00 83.06 305 ASP A CA 1
ATOM 2538 C C . ASP A 1 305 ? -5.856 19.506 -1.885 1.00 83.06 305 ASP A C 1
ATOM 2540 O O . ASP A 1 305 ? -6.366 19.169 -2.953 1.00 83.06 305 ASP A O 1
ATOM 2544 N N . ASP A 1 306 ? -5.247 18.636 -1.074 1.00 78.06 306 ASP A N 1
ATOM 2545 C CA . ASP A 1 306 ? -5.162 17.189 -1.314 1.00 78.06 306 ASP A CA 1
ATOM 2546 C C . ASP A 1 306 ? -6.304 16.409 -0.641 1.00 78.06 306 ASP A C 1
ATOM 2548 O O . ASP A 1 306 ? -6.103 15.359 -0.035 1.00 78.06 306 ASP A O 1
ATOM 2552 N N . SER A 1 307 ? -7.533 16.923 -0.730 1.00 77.38 307 SER A N 1
ATOM 2553 C CA . SER A 1 307 ? -8.711 16.266 -0.144 1.00 77.38 307 SER A CA 1
ATOM 2554 C C . SER A 1 307 ? -8.951 14.835 -0.671 1.00 77.38 307 SER A C 1
ATOM 2556 O O . SER A 1 307 ? -9.613 14.044 0.001 1.00 77.38 307 SER A O 1
ATOM 2558 N N . ASP A 1 308 ? -8.389 14.491 -1.837 1.00 70.81 308 ASP A N 1
ATOM 2559 C CA . ASP A 1 308 ? -8.446 13.151 -2.443 1.00 70.81 308 ASP A CA 1
ATOM 2560 C C . ASP A 1 308 ? -7.261 12.238 -2.061 1.00 70.81 308 ASP A C 1
ATOM 2562 O O . ASP A 1 308 ? -7.220 11.084 -2.488 1.00 70.81 308 ASP A O 1
ATOM 2566 N N . GLY A 1 309 ? -6.293 12.720 -1.272 1.00 74.50 309 GLY A N 1
ATOM 2567 C CA . GLY A 1 309 ? -5.134 11.934 -0.828 1.00 74.50 309 GLY A CA 1
ATOM 2568 C C . GLY A 1 309 ? -4.171 11.535 -1.954 1.00 74.50 309 GLY A C 1
ATOM 2569 O O . GLY A 1 309 ? -3.438 10.553 -1.834 1.00 74.50 309 GLY A O 1
ATOM 2570 N N . THR A 1 310 ? -4.169 12.269 -3.068 1.00 77.19 310 THR A N 1
ATOM 2571 C CA . THR A 1 310 ? -3.348 11.971 -4.252 1.00 77.19 310 THR A CA 1
ATOM 2572 C C . THR A 1 310 ? -1.857 12.144 -3.944 1.00 77.19 310 THR A C 1
ATOM 2574 O O . THR A 1 310 ? -1.025 11.433 -4.508 1.00 77.19 310 THR A O 1
ATOM 2577 N N . ARG A 1 311 ? -1.491 13.019 -2.995 1.00 83.25 311 ARG A N 1
ATOM 2578 C CA . ARG A 1 311 ? -0.107 13.164 -2.507 1.00 83.25 311 ARG A CA 1
ATOM 2579 C C . ARG A 1 311 ? 0.426 11.856 -1.921 1.00 83.25 311 ARG A C 1
ATOM 2581 O O . ARG A 1 311 ? 1.603 11.548 -2.106 1.00 83.25 311 ARG A O 1
ATOM 2588 N N . GLY A 1 312 ? -0.437 11.081 -1.261 1.00 84.19 312 GLY A N 1
ATOM 2589 C CA . GLY A 1 312 ? -0.096 9.766 -0.716 1.00 84.19 312 GLY A CA 1
ATOM 2590 C C . GLY A 1 312 ? 0.354 8.783 -1.797 1.00 84.19 312 GLY A C 1
ATOM 2591 O O . GLY A 1 312 ? 1.334 8.075 -1.603 1.00 84.19 312 GLY A O 1
ATOM 2592 N N . MET A 1 313 ? -0.263 8.814 -2.983 1.00 85.94 313 MET A N 1
ATOM 2593 C CA . MET A 1 313 ? 0.114 7.930 -4.098 1.00 85.94 313 MET A CA 1
ATOM 2594 C C . MET A 1 313 ? 1.550 8.180 -4.579 1.00 85.94 313 MET A C 1
ATOM 2596 O O . MET A 1 313 ? 2.301 7.235 -4.822 1.00 85.94 313 MET A O 1
ATOM 2600 N N . LEU A 1 314 ? 1.961 9.449 -4.674 1.00 88.50 314 LEU A N 1
ATOM 2601 C CA . LEU A 1 314 ? 3.342 9.796 -5.023 1.00 88.50 314 LEU A CA 1
ATOM 2602 C C . LEU A 1 314 ? 4.316 9.384 -3.906 1.00 88.50 314 LEU A C 1
ATOM 2604 O O . LEU A 1 314 ? 5.402 8.874 -4.177 1.00 88.50 314 LEU A O 1
ATOM 2608 N N . ALA A 1 315 ? 3.932 9.577 -2.641 1.00 89.81 315 ALA A N 1
ATOM 2609 C CA . ALA A 1 315 ? 4.740 9.150 -1.502 1.00 89.81 315 ALA A CA 1
ATOM 2610 C C . ALA A 1 315 ? 4.947 7.623 -1.483 1.00 89.81 315 ALA A C 1
ATOM 2612 O O . ALA A 1 315 ? 6.071 7.160 -1.283 1.00 89.81 315 ALA A O 1
ATOM 2613 N N . GLU A 1 316 ? 3.909 6.839 -1.787 1.00 90.62 316 GLU A N 1
ATOM 2614 C CA . GLU A 1 316 ? 4.001 5.382 -1.946 1.00 90.62 316 GLU A CA 1
ATOM 2615 C C . GLU A 1 316 ? 4.955 4.981 -3.085 1.00 90.62 316 GLU A C 1
ATOM 2617 O O . GLU A 1 316 ? 5.752 4.049 -2.927 1.00 90.62 316 GLU A O 1
ATOM 2622 N N . GLN A 1 317 ? 4.934 5.693 -4.219 1.00 92.06 317 GLN A N 1
ATOM 2623 C CA . GLN A 1 317 ? 5.891 5.481 -5.315 1.00 92.06 317 GLN A CA 1
ATOM 2624 C C . GLN A 1 317 ? 7.337 5.736 -4.856 1.00 92.06 317 GLN A C 1
ATOM 2626 O O . GLN A 1 317 ? 8.217 4.908 -5.110 1.00 92.06 317 GLN A O 1
ATOM 2631 N N . CYS A 1 318 ? 7.586 6.820 -4.114 1.00 93.81 318 CYS A N 1
ATOM 2632 C CA . CYS A 1 318 ? 8.898 7.101 -3.522 1.00 93.81 318 CYS A CA 1
ATOM 2633 C C . CYS A 1 318 ? 9.363 5.972 -2.588 1.00 93.81 318 CYS A C 1
ATOM 2635 O O . CYS A 1 318 ? 10.502 5.519 -2.703 1.00 93.81 318 CYS A O 1
ATOM 2637 N N . VAL A 1 319 ? 8.484 5.464 -1.714 1.00 93.62 319 VAL A N 1
ATOM 2638 C CA . VAL A 1 319 ? 8.795 4.343 -0.807 1.00 93.62 319 VAL A CA 1
ATOM 2639 C C . VAL A 1 319 ? 9.171 3.081 -1.579 1.00 93.62 319 VAL A C 1
ATOM 2641 O O . VAL A 1 319 ? 10.184 2.446 -1.277 1.00 93.62 319 VAL A O 1
ATOM 2644 N N . ARG A 1 320 ? 8.428 2.741 -2.638 1.00 94.25 320 ARG A N 1
ATOM 2645 C CA . ARG A 1 320 ? 8.764 1.597 -3.503 1.00 94.25 320 ARG A CA 1
ATOM 2646 C C . ARG A 1 320 ? 10.159 1.729 -4.113 1.00 94.25 320 ARG A C 1
ATOM 2648 O O . ARG A 1 320 ? 10.917 0.757 -4.097 1.00 94.25 320 ARG A O 1
ATOM 2655 N N . ILE A 1 321 ? 10.504 2.917 -4.610 1.00 94.81 321 ILE A N 1
ATOM 2656 C CA . ILE A 1 321 ? 11.828 3.207 -5.171 1.00 94.81 321 ILE A CA 1
ATOM 2657 C C . ILE A 1 321 ? 12.911 3.105 -4.093 1.00 94.81 321 ILE A C 1
ATOM 2659 O O . ILE A 1 321 ? 13.950 2.495 -4.332 1.00 94.81 321 ILE A O 1
ATOM 2663 N N . TRP A 1 322 ? 12.683 3.637 -2.890 1.00 95.56 322 TRP A N 1
ATOM 2664 C CA . TRP A 1 322 ? 13.646 3.539 -1.791 1.00 95.56 322 TRP A CA 1
ATOM 2665 C C . TRP A 1 322 ? 13.907 2.098 -1.345 1.00 95.56 322 TRP A C 1
ATOM 2667 O O . TRP A 1 322 ? 15.060 1.756 -1.082 1.00 95.56 322 TRP A O 1
ATOM 2677 N N . HIS A 1 323 ? 12.894 1.229 -1.318 1.00 94.31 323 HIS A N 1
ATOM 2678 C CA . HIS A 1 323 ? 13.107 -0.199 -1.063 1.00 94.31 323 HIS A CA 1
ATOM 2679 C C . HIS A 1 323 ? 13.893 -0.892 -2.177 1.00 94.31 323 HIS A C 1
ATOM 2681 O O . HIS A 1 323 ? 14.722 -1.756 -1.894 1.00 94.31 323 HIS A O 1
ATOM 2687 N N . GLU A 1 324 ? 13.638 -0.556 -3.444 1.00 94.31 324 GLU A N 1
ATOM 2688 C CA . GLU A 1 324 ? 14.423 -1.089 -4.563 1.00 94.31 324 GLU A CA 1
ATOM 2689 C C . GLU A 1 324 ? 15.880 -0.615 -4.482 1.00 94.31 324 GLU A C 1
ATOM 2691 O O . GLU A 1 324 ? 16.795 -1.416 -4.676 1.00 94.31 324 GLU A O 1
ATOM 2696 N N . LEU A 1 325 ? 16.101 0.651 -4.123 1.00 93.31 325 LEU A N 1
ATOM 2697 C CA . LEU A 1 325 ? 17.426 1.216 -3.891 1.00 93.31 325 LEU A CA 1
ATOM 2698 C C . LEU A 1 325 ? 18.152 0.507 -2.753 1.00 93.31 325 LEU A C 1
ATOM 2700 O O . LEU A 1 325 ? 19.278 0.077 -2.955 1.00 93.31 325 LEU A O 1
ATOM 2704 N N . GLU A 1 326 ? 17.528 0.324 -1.589 1.00 92.25 326 GLU A N 1
ATOM 2705 C CA . GLU A 1 326 ? 18.199 -0.284 -0.433 1.00 92.25 326 GLU A CA 1
ATOM 2706 C C . GLU A 1 326 ? 18.688 -1.715 -0.707 1.00 92.25 326 GLU A C 1
ATOM 2708 O O . GLU A 1 326 ? 19.793 -2.071 -0.287 1.00 92.25 326 GLU A O 1
ATOM 2713 N N . ARG A 1 327 ? 17.929 -2.489 -1.497 1.00 90.06 327 ARG A N 1
ATOM 2714 C CA . ARG A 1 327 ? 18.289 -3.859 -1.903 1.00 90.06 327 ARG A CA 1
ATOM 2715 C C . ARG A 1 327 ? 19.470 -3.923 -2.870 1.00 90.06 327 ARG A C 1
ATOM 2717 O O . ARG A 1 327 ? 20.157 -4.941 -2.906 1.00 90.06 327 ARG A O 1
ATOM 2724 N N . ASN A 1 328 ? 19.662 -2.886 -3.686 1.00 89.50 328 ASN A N 1
ATOM 2725 C CA . ASN A 1 328 ? 20.693 -2.840 -4.729 1.00 89.50 328 ASN A CA 1
ATOM 2726 C C . ASN A 1 328 ? 21.876 -1.918 -4.375 1.00 89.50 328 ASN A C 1
ATOM 2728 O O . ASN A 1 328 ? 22.896 -1.939 -5.063 1.00 89.50 328 ASN A O 1
ATOM 2732 N N . ALA A 1 329 ? 21.743 -1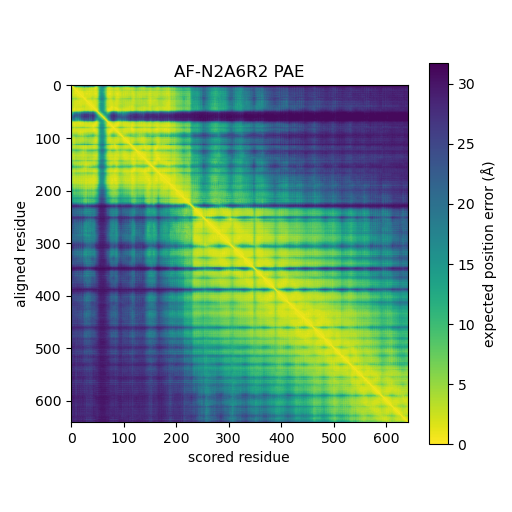.113 -3.322 1.00 88.56 329 ALA A N 1
ATOM 2733 C CA . ALA A 1 329 ? 22.736 -0.153 -2.870 1.00 88.56 329 ALA A CA 1
ATOM 2734 C C . ALA A 1 329 ? 23.978 -0.834 -2.284 1.00 88.56 329 ALA A C 1
ATOM 2736 O O . ALA A 1 329 ? 23.904 -1.866 -1.615 1.00 88.56 329 ALA A O 1
ATOM 2737 N N . ASP A 1 330 ? 25.132 -0.199 -2.484 1.00 89.50 330 ASP A N 1
ATOM 2738 C CA . ASP A 1 330 ? 26.347 -0.554 -1.763 1.00 89.50 330 ASP A CA 1
ATOM 2739 C C . ASP A 1 330 ? 26.318 -0.023 -0.317 1.00 89.50 330 ASP A C 1
ATOM 2741 O O . ASP A 1 330 ? 25.452 0.762 0.084 1.00 89.50 330 ASP A O 1
ATOM 2745 N N . SER A 1 331 ? 27.289 -0.438 0.499 1.00 88.31 331 SER A N 1
ATOM 2746 C CA . SER A 1 331 ? 27.342 -0.034 1.909 1.00 88.31 331 SER A CA 1
ATOM 2747 C C . SER A 1 331 ? 27.484 1.481 2.103 1.00 88.31 331 SER A C 1
ATOM 2749 O O . SER A 1 331 ? 27.067 2.000 3.138 1.00 88.31 331 SER A O 1
ATOM 2751 N N . GLN A 1 332 ? 28.069 2.202 1.140 1.00 90.19 332 GLN A N 1
ATOM 2752 C CA . GLN A 1 332 ? 28.229 3.653 1.223 1.00 90.19 332 GLN A CA 1
ATOM 2753 C C . GLN A 1 332 ? 26.887 4.356 1.002 1.00 90.19 332 GLN A C 1
ATOM 2755 O O . GLN A 1 332 ? 26.509 5.217 1.800 1.00 90.19 332 GLN A O 1
ATOM 2760 N N . LEU A 1 333 ? 26.149 3.965 -0.034 1.00 90.25 333 LEU A N 1
ATOM 2761 C CA . LEU A 1 333 ? 24.826 4.496 -0.324 1.00 90.25 333 LEU A CA 1
ATOM 2762 C C . LEU A 1 333 ? 23.832 4.123 0.781 1.00 90.25 333 LEU A C 1
ATOM 2764 O O . LEU A 1 333 ? 23.115 5.000 1.248 1.00 90.25 333 LEU A O 1
ATOM 2768 N N . GLN A 1 334 ? 23.854 2.894 1.308 1.00 91.69 334 GLN A N 1
ATOM 2769 C CA . GLN A 1 334 ? 23.009 2.520 2.453 1.00 91.69 334 GLN A CA 1
ATOM 2770 C C . GLN A 1 334 ? 23.249 3.423 3.677 1.00 91.69 334 GLN A C 1
ATOM 2772 O O . GLN A 1 334 ? 22.298 3.837 4.342 1.00 91.69 334 GLN A O 1
ATOM 2777 N N . GLN A 1 335 ? 24.502 3.797 3.966 1.00 91.44 335 GLN A N 1
ATOM 2778 C CA . GLN A 1 335 ? 24.805 4.750 5.041 1.00 91.44 335 GLN A CA 1
ATOM 2779 C C . GLN A 1 335 ? 24.292 6.163 4.745 1.00 91.44 335 GLN A C 1
ATOM 2781 O O . GLN A 1 335 ? 23.799 6.833 5.658 1.00 91.44 335 GLN A O 1
ATOM 2786 N N . GLN A 1 336 ? 24.395 6.622 3.496 1.00 92.44 336 GLN A N 1
ATOM 2787 C CA . GLN A 1 336 ? 23.839 7.911 3.077 1.00 92.44 336 GLN A CA 1
ATOM 2788 C C . GLN A 1 336 ? 22.316 7.930 3.219 1.00 92.44 336 GLN A C 1
ATOM 2790 O O . GLN A 1 336 ? 21.777 8.868 3.806 1.00 92.44 336 GLN A O 1
ATOM 2795 N N . MET A 1 337 ? 21.644 6.873 2.757 1.00 93.31 337 MET A N 1
ATOM 2796 C CA . MET A 1 337 ? 20.199 6.711 2.883 1.00 93.31 337 MET A CA 1
ATOM 2797 C C . MET A 1 337 ? 19.777 6.742 4.351 1.00 93.31 337 MET A C 1
ATOM 2799 O O . MET A 1 337 ? 18.948 7.568 4.727 1.00 93.31 337 MET A O 1
ATOM 2803 N N . TYR A 1 338 ? 20.399 5.918 5.201 1.00 92.88 338 TYR A N 1
ATOM 2804 C CA . TYR A 1 338 ? 20.100 5.881 6.634 1.00 92.88 338 TYR A CA 1
ATOM 2805 C C . TYR A 1 338 ? 20.254 7.260 7.286 1.00 92.88 338 TYR A C 1
ATOM 2807 O O . TYR A 1 338 ? 19.361 7.712 7.997 1.00 92.88 338 TYR A O 1
ATOM 2815 N N . THR A 1 339 ? 21.361 7.954 6.996 1.00 92.00 339 THR A N 1
ATOM 2816 C CA . THR A 1 339 ? 21.633 9.296 7.534 1.00 92.00 339 THR A CA 1
ATOM 2817 C C . THR A 1 339 ? 20.544 10.283 7.124 1.00 92.00 339 THR A C 1
ATOM 2819 O O . THR A 1 339 ? 20.058 11.042 7.962 1.00 92.00 339 THR A O 1
ATOM 2822 N N . TRP A 1 340 ? 20.124 10.245 5.858 1.00 92.06 340 TRP A N 1
ATOM 2823 C CA . TRP A 1 340 ? 19.062 11.103 5.350 1.00 92.06 340 TRP A CA 1
ATOM 2824 C C . TRP A 1 340 ? 17.727 10.841 6.056 1.00 92.06 340 TRP A C 1
ATOM 2826 O O . TRP A 1 340 ? 17.145 11.789 6.579 1.00 92.06 340 TRP A O 1
ATOM 2836 N N . PHE A 1 341 ? 17.283 9.581 6.157 1.00 91.38 341 PHE A N 1
ATOM 2837 C CA . PHE A 1 341 ? 16.025 9.236 6.836 1.00 91.38 341 PHE A CA 1
ATOM 2838 C C . PHE A 1 341 ? 16.048 9.650 8.311 1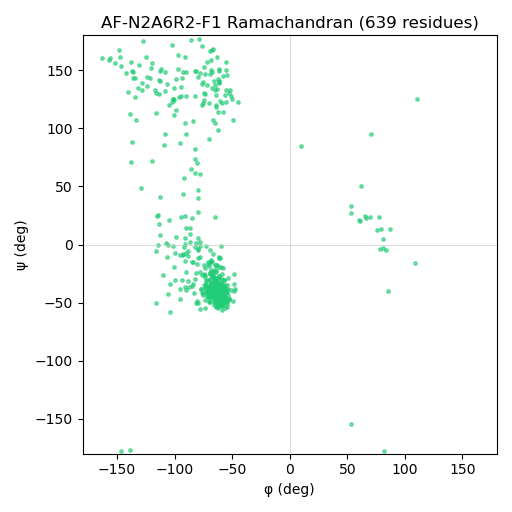.00 91.38 341 PHE A C 1
ATOM 2840 O O . PHE A 1 341 ? 15.119 10.305 8.779 1.00 91.38 341 PHE A O 1
ATOM 2847 N N . THR A 1 342 ? 17.133 9.360 9.039 1.00 90.12 342 THR A N 1
ATOM 2848 C CA . THR A 1 342 ? 17.254 9.802 10.437 1.00 90.12 342 THR A CA 1
ATOM 2849 C C . THR A 1 342 ? 17.283 11.322 10.575 1.00 90.12 342 THR A C 1
ATOM 2851 O O . THR A 1 342 ? 16.740 11.838 11.544 1.00 90.12 342 THR A O 1
ATOM 2854 N N . GLY A 1 343 ? 17.857 12.041 9.605 1.00 89.12 343 GLY A N 1
ATOM 2855 C CA . GLY A 1 343 ? 17.850 13.503 9.572 1.00 89.12 343 GLY A CA 1
ATOM 2856 C C . GLY A 1 343 ? 16.453 14.084 9.334 1.00 89.12 343 GLY A C 1
ATOM 2857 O O . GLY A 1 343 ? 16.084 15.062 9.977 1.00 89.12 343 GLY A O 1
ATOM 2858 N N . GLN A 1 344 ? 15.635 13.456 8.482 1.00 86.12 344 GLN A N 1
ATOM 2859 C CA . GLN A 1 344 ? 14.232 13.858 8.309 1.00 86.12 344 GLN A CA 1
ATOM 2860 C C . GLN A 1 344 ? 13.431 13.662 9.604 1.00 86.12 344 GLN A C 1
ATOM 2862 O O . GLN A 1 344 ? 12.727 14.571 10.034 1.00 86.12 344 GLN A O 1
ATOM 2867 N N . LEU A 1 345 ? 13.621 12.530 10.291 1.00 85.00 345 LEU A N 1
ATOM 2868 C CA . LEU A 1 345 ? 13.016 12.261 11.605 1.00 85.00 345 LEU A CA 1
ATOM 2869 C C . LEU A 1 345 ? 13.573 13.162 12.724 1.00 85.00 345 LEU A C 1
ATOM 2871 O O . LEU A 1 345 ? 13.006 13.242 13.816 1.00 85.00 345 LEU A O 1
ATOM 2875 N N . GLU A 1 346 ? 14.706 13.832 12.495 1.00 81.81 346 GLU A N 1
ATOM 2876 C CA . GLU A 1 346 ? 15.221 14.839 13.419 1.00 81.81 346 GLU A CA 1
ATOM 2877 C C . GLU A 1 346 ? 14.478 16.169 13.316 1.00 81.81 346 GLU A C 1
ATOM 2879 O O . GLU A 1 346 ? 14.231 16.779 14.356 1.00 81.81 346 GLU A O 1
ATOM 2884 N N . CYS A 1 347 ? 14.112 16.574 12.098 1.00 67.50 347 CYS A N 1
ATOM 2885 C CA . CYS A 1 347 ? 13.491 17.862 11.790 1.00 67.50 347 CYS A CA 1
ATOM 2886 C C . CYS A 1 347 ? 11.956 17.837 11.723 1.00 67.50 347 CYS A C 1
ATOM 2888 O O . CYS A 1 347 ? 11.361 18.904 11.593 1.00 67.50 347 CYS A O 1
ATOM 2890 N N . ALA A 1 348 ? 11.319 16.664 11.766 1.00 57.91 348 ALA A N 1
ATOM 2891 C CA . ALA A 1 348 ? 9.876 16.545 11.594 1.00 57.91 348 ALA A CA 1
ATOM 2892 C C . ALA A 1 348 ? 9.093 17.201 12.750 1.00 57.91 348 ALA A C 1
ATOM 2894 O O . ALA A 1 348 ? 9.008 16.667 13.856 1.00 57.91 348 ALA A O 1
ATOM 2895 N N . GLU A 1 349 ? 8.481 18.352 12.471 1.00 51.41 349 GLU A N 1
ATOM 2896 C CA . GLU A 1 349 ? 7.276 18.805 13.162 1.00 51.41 349 GLU A CA 1
ATOM 2897 C C . GLU A 1 349 ? 6.078 18.141 12.463 1.00 51.41 349 GLU A C 1
ATOM 2899 O O . GLU A 1 349 ? 5.769 18.485 11.327 1.00 51.41 349 GLU A O 1
ATOM 2904 N N . SER A 1 350 ? 5.475 17.138 13.114 1.00 51.44 350 SER A N 1
ATOM 2905 C CA . SER A 1 350 ? 4.206 16.455 12.784 1.00 51.44 350 SER A CA 1
ATOM 2906 C C . SER A 1 350 ? 3.580 16.787 11.412 1.00 51.44 350 SER A C 1
ATOM 2908 O O . SER A 1 350 ? 2.699 17.647 11.325 1.00 51.44 350 SER A O 1
ATOM 2910 N N . GLY A 1 351 ? 4.012 16.108 10.347 1.00 59.16 351 GLY A N 1
ATOM 2911 C CA . GLY A 1 351 ? 3.456 16.270 8.998 1.00 59.16 351 GLY A CA 1
ATOM 2912 C C . GLY A 1 351 ? 2.886 14.964 8.444 1.00 59.16 351 GLY A C 1
ATOM 2913 O O . GLY A 1 351 ? 3.392 13.890 8.758 1.00 59.16 351 GLY A O 1
ATOM 2914 N N . ASP A 1 352 ? 1.885 15.053 7.563 1.00 59.88 352 ASP A N 1
ATOM 2915 C CA . ASP A 1 352 ? 1.156 13.902 6.985 1.00 59.88 352 ASP A CA 1
ATOM 2916 C C . ASP A 1 352 ? 2.035 12.918 6.181 1.00 59.88 352 ASP A C 1
ATOM 2918 O O . ASP A 1 352 ? 1.595 11.830 5.823 1.00 59.88 352 ASP A O 1
ATOM 2922 N N . LEU A 1 353 ? 3.286 13.286 5.880 1.00 69.69 353 LEU A N 1
ATOM 2923 C CA . LEU A 1 353 ? 4.239 12.448 5.148 1.00 69.69 353 LEU A CA 1
ATOM 2924 C C . LEU A 1 353 ? 5.346 11.838 6.030 1.00 69.69 353 LEU A C 1
ATOM 2926 O O . LEU A 1 353 ? 6.179 11.081 5.528 1.00 69.69 353 LEU A O 1
ATOM 2930 N N . GLU A 1 354 ? 5.357 12.122 7.337 1.00 77.75 354 GLU A N 1
ATOM 2931 C CA . GLU A 1 354 ? 6.316 11.542 8.292 1.00 77.75 354 GLU A CA 1
ATOM 2932 C C . GLU A 1 354 ? 6.202 10.009 8.338 1.00 77.75 354 GLU A C 1
ATOM 2934 O O . GLU A 1 354 ? 7.211 9.310 8.418 1.00 77.75 354 GLU A O 1
ATOM 2939 N N . GLU A 1 355 ? 4.986 9.478 8.190 1.00 84.25 355 GLU A N 1
ATOM 2940 C CA . GLU A 1 355 ? 4.695 8.041 8.250 1.00 84.25 355 GLU A CA 1
ATOM 2941 C C . GLU A 1 355 ? 5.486 7.224 7.211 1.00 84.25 355 GLU A C 1
ATOM 2943 O O . GLU A 1 355 ? 5.959 6.134 7.522 1.00 84.25 355 GLU A O 1
ATOM 2948 N N . TYR A 1 356 ? 5.727 7.768 6.011 1.00 88.25 356 TYR A N 1
ATOM 2949 C CA . TYR A 1 356 ? 6.499 7.093 4.954 1.00 88.25 356 TYR A CA 1
ATOM 2950 C C . TYR A 1 356 ? 8.003 7.043 5.262 1.00 88.25 356 TYR A C 1
ATOM 2952 O O . TYR A 1 356 ? 8.687 6.062 4.961 1.00 88.25 356 TYR A O 1
ATOM 2960 N N . VAL A 1 357 ? 8.533 8.100 5.886 1.00 88.06 357 VAL A N 1
ATOM 2961 C CA . VAL A 1 357 ? 9.926 8.146 6.361 1.00 88.06 357 VAL A CA 1
ATOM 2962 C C . VAL A 1 357 ? 10.103 7.160 7.516 1.00 88.06 357 VAL A C 1
ATOM 2964 O O . VAL A 1 357 ? 11.097 6.433 7.563 1.00 88.06 357 VAL A O 1
ATOM 2967 N N . GLU A 1 358 ? 9.127 7.091 8.424 1.00 87.62 358 GLU A N 1
ATOM 2968 C CA . GLU A 1 358 ? 9.114 6.110 9.507 1.00 87.62 358 GLU A CA 1
ATOM 2969 C C . GLU A 1 358 ? 9.017 4.680 8.990 1.00 87.62 358 GLU A C 1
ATOM 2971 O O . GLU A 1 358 ? 9.759 3.822 9.463 1.00 87.62 358 GLU A O 1
ATOM 2976 N N . GLN A 1 359 ? 8.173 4.422 7.991 1.00 89.88 359 GLN A N 1
ATOM 2977 C CA . GLN A 1 359 ? 8.075 3.113 7.354 1.00 89.88 359 GLN A CA 1
ATOM 2978 C C . GLN A 1 359 ? 9.445 2.650 6.844 1.00 89.88 359 GLN A C 1
ATOM 2980 O O . GLN A 1 359 ? 9.888 1.551 7.178 1.00 89.88 359 GLN A O 1
ATOM 2985 N N . MET A 1 360 ? 10.165 3.507 6.114 1.00 90.81 360 MET A N 1
ATOM 2986 C CA . MET A 1 360 ? 11.521 3.195 5.651 1.00 90.81 360 MET A CA 1
ATOM 2987 C C . MET A 1 360 ? 12.500 2.969 6.806 1.00 90.81 360 MET A C 1
ATOM 2989 O O . MET A 1 360 ? 13.344 2.076 6.732 1.00 90.81 360 MET A O 1
ATOM 2993 N N . PHE A 1 361 ? 12.395 3.747 7.885 1.00 89.06 361 PHE A N 1
ATOM 2994 C CA . PHE A 1 361 ? 13.212 3.540 9.079 1.00 89.06 361 PHE A CA 1
ATOM 2995 C C . PHE A 1 361 ? 12.966 2.164 9.716 1.00 89.06 361 PHE A C 1
ATOM 2997 O O . PHE A 1 361 ? 13.915 1.564 10.221 1.00 89.06 361 PHE A O 1
ATOM 3004 N N . TRP A 1 362 ? 11.741 1.637 9.670 1.00 85.31 362 TRP A N 1
ATOM 3005 C CA . TRP A 1 362 ? 11.403 0.310 10.193 1.00 85.31 362 TRP A CA 1
ATOM 3006 C C . TRP A 1 362 ? 11.823 -0.818 9.262 1.00 85.31 362 TRP A C 1
ATOM 3008 O O . TRP A 1 362 ? 12.580 -1.701 9.661 1.00 85.31 362 TRP A O 1
ATOM 3018 N N . GLU A 1 363 ? 11.365 -0.768 8.020 1.00 90.00 363 GLU A N 1
ATOM 3019 C CA . GLU A 1 363 ? 11.402 -1.900 7.096 1.00 90.00 363 GLU A CA 1
ATOM 3020 C C . GLU A 1 363 ? 12.764 -2.095 6.414 1.00 90.00 363 GLU A C 1
ATOM 3022 O O . GLU A 1 363 ? 13.083 -3.206 5.988 1.00 90.00 363 GLU A O 1
ATOM 3027 N N . ALA A 1 364 ? 13.579 -1.042 6.304 1.00 88.44 364 ALA A N 1
ATOM 3028 C CA . ALA A 1 364 ? 14.885 -1.094 5.646 1.00 88.44 364 ALA A CA 1
ATOM 3029 C C . ALA A 1 364 ? 16.049 -1.155 6.650 1.00 88.44 364 ALA A C 1
ATOM 3031 O O . ALA A 1 364 ? 15.865 -0.962 7.852 1.00 88.44 364 ALA A O 1
ATOM 3032 N N . PHE A 1 365 ? 17.279 -1.382 6.174 1.00 89.31 365 PHE A N 1
ATOM 3033 C CA . PHE A 1 365 ? 18.494 -1.365 7.001 1.00 89.31 365 PHE A CA 1
ATOM 3034 C C . PHE A 1 365 ? 18.489 -2.429 8.113 1.00 89.31 365 PHE A C 1
ATOM 3036 O O . PHE A 1 365 ? 18.743 -2.133 9.281 1.00 89.31 365 PHE A O 1
ATOM 3043 N N . LEU A 1 366 ? 18.195 -3.683 7.758 1.00 84.62 366 LEU A N 1
ATOM 3044 C CA . LEU A 1 366 ? 18.064 -4.805 8.706 1.00 84.62 366 LEU A CA 1
ATOM 3045 C C . LEU A 1 366 ? 19.408 -5.383 9.200 1.00 84.62 366 LEU A C 1
ATOM 3047 O O . LEU A 1 366 ? 19.434 -6.366 9.936 1.00 84.62 366 LEU A O 1
ATOM 3051 N N . GLY A 1 367 ? 20.538 -4.806 8.781 1.00 85.44 367 GLY A N 1
ATOM 3052 C CA . GLY A 1 367 ? 21.866 -5.232 9.228 1.00 85.44 367 GLY A CA 1
ATOM 3053 C C . GLY A 1 367 ? 22.121 -4.924 10.708 1.00 85.44 367 GLY A C 1
ATOM 3054 O O . GLY A 1 367 ? 21.632 -3.927 11.238 1.00 85.44 367 GLY A O 1
ATOM 3055 N N . GLU A 1 368 ? 22.949 -5.743 11.365 1.00 86.56 368 GLU A N 1
ATOM 3056 C CA . GLU A 1 368 ? 23.265 -5.618 12.800 1.00 86.56 368 GLU A CA 1
ATOM 3057 C C . GLU A 1 368 ? 23.831 -4.232 13.168 1.00 86.56 368 GLU A C 1
ATOM 3059 O O . GLU A 1 368 ? 23.422 -3.632 14.164 1.00 86.56 368 GLU A O 1
ATOM 3064 N N . ASP A 1 369 ? 24.691 -3.664 12.315 1.00 88.75 369 ASP A N 1
ATOM 3065 C CA . ASP A 1 369 ? 25.240 -2.313 12.495 1.00 88.75 369 ASP A CA 1
ATOM 3066 C C . ASP A 1 369 ? 24.149 -1.235 12.528 1.00 88.75 369 ASP A C 1
ATOM 3068 O O . ASP A 1 369 ? 24.202 -0.297 13.331 1.00 88.75 369 ASP A O 1
ATOM 3072 N N . PHE A 1 370 ? 23.151 -1.349 11.649 1.00 91.38 370 PHE A N 1
ATOM 3073 C CA . PHE A 1 370 ? 22.043 -0.404 11.587 1.00 91.38 370 PHE A CA 1
ATOM 3074 C C . PHE A 1 370 ? 21.085 -0.603 12.754 1.00 91.38 370 PHE A C 1
ATOM 3076 O O . PHE A 1 370 ? 20.656 0.391 13.330 1.00 91.38 370 PHE A O 1
ATOM 3083 N N . LEU A 1 371 ? 20.829 -1.842 13.181 1.00 90.94 371 LEU A N 1
ATOM 3084 C CA . LEU A 1 371 ? 20.028 -2.128 14.372 1.00 90.94 371 LEU A CA 1
ATOM 3085 C C . LEU A 1 371 ? 20.587 -1.418 15.615 1.00 90.94 371 LEU A C 1
ATOM 3087 O O . LEU A 1 371 ? 19.847 -0.733 16.322 1.00 90.94 371 LEU A O 1
ATOM 3091 N N . GLN A 1 372 ? 21.905 -1.482 15.841 1.00 91.00 372 GLN A N 1
ATOM 3092 C CA . GLN A 1 372 ? 22.550 -0.765 16.950 1.00 91.00 372 GLN A CA 1
ATOM 3093 C C . GLN A 1 372 ? 22.393 0.760 16.833 1.00 91.00 372 GLN A C 1
ATOM 3095 O O . GLN A 1 372 ? 22.143 1.448 17.828 1.00 91.00 372 GLN A O 1
ATOM 3100 N N . ARG A 1 373 ? 22.484 1.309 15.616 1.00 92.50 373 ARG A N 1
ATOM 3101 C CA . ARG A 1 373 ? 22.256 2.742 15.369 1.00 92.50 373 ARG A CA 1
ATOM 3102 C C . ARG A 1 373 ? 20.794 3.139 15.590 1.00 92.50 373 ARG A C 1
ATOM 3104 O O . ARG A 1 373 ? 20.560 4.189 16.186 1.00 92.50 373 ARG A O 1
ATOM 3111 N N . LYS A 1 374 ? 19.827 2.313 15.175 1.00 94.06 374 LYS A N 1
ATOM 3112 C CA . LYS A 1 374 ? 18.387 2.537 15.393 1.00 94.06 374 LYS A CA 1
ATOM 3113 C C . LYS A 1 374 ? 18.050 2.515 16.884 1.00 94.06 374 LYS A C 1
ATOM 3115 O O . LYS A 1 374 ? 17.336 3.398 17.360 1.00 94.06 374 LYS A O 1
ATOM 3120 N N . LEU A 1 375 ? 18.615 1.569 17.640 1.00 93.06 375 LEU A N 1
ATOM 3121 C CA . LEU A 1 375 ? 18.490 1.502 19.100 1.00 93.06 375 LEU A CA 1
ATOM 3122 C C . LEU A 1 375 ? 19.023 2.777 19.768 1.00 93.06 375 LEU A C 1
ATOM 3124 O O . LEU A 1 375 ? 18.337 3.384 20.590 1.00 93.06 375 LEU A O 1
ATOM 3128 N N . ALA A 1 376 ? 20.224 3.225 19.392 1.00 93.25 376 ALA A N 1
ATOM 3129 C CA . ALA A 1 376 ? 20.797 4.462 19.920 1.00 93.25 376 ALA A CA 1
ATOM 3130 C C . ALA A 1 376 ? 19.939 5.694 19.572 1.00 93.25 376 ALA A C 1
ATOM 3132 O O . ALA A 1 376 ? 19.698 6.546 20.431 1.00 93.25 376 ALA A O 1
ATOM 3133 N N . PHE A 1 377 ? 19.445 5.767 18.333 1.00 93.12 377 PHE A N 1
ATOM 3134 C CA . PHE A 1 377 ? 18.621 6.868 17.837 1.00 93.12 377 PHE A CA 1
ATOM 3135 C C . PHE A 1 377 ? 17.284 6.978 18.581 1.00 93.12 377 PHE A C 1
ATOM 3137 O O . PHE A 1 377 ? 16.976 8.031 19.141 1.00 93.12 377 PHE A O 1
ATOM 3144 N N . THR A 1 378 ? 16.518 5.885 18.642 1.00 92.75 378 THR A N 1
ATOM 3145 C CA . THR A 1 378 ? 15.195 5.839 19.291 1.00 92.75 378 THR A CA 1
ATOM 3146 C C . THR A 1 378 ? 15.288 6.098 20.795 1.00 92.75 378 THR A C 1
ATOM 3148 O O . THR A 1 378 ? 14.498 6.875 21.335 1.00 92.75 378 THR A O 1
ATOM 3151 N N . LYS A 1 379 ? 16.312 5.557 21.474 1.00 92.19 379 LYS A N 1
ATOM 3152 C CA . LYS A 1 379 ? 16.567 5.834 22.896 1.00 92.19 379 LYS A CA 1
ATOM 3153 C C . LYS A 1 379 ? 16.843 7.312 23.162 1.00 92.19 379 LYS A C 1
ATOM 3155 O O . LYS A 1 379 ? 16.294 7.866 24.114 1.00 92.19 379 LYS A O 1
ATOM 3160 N N . ARG A 1 380 ? 17.683 7.946 22.336 1.00 93.06 380 ARG A N 1
ATOM 3161 C CA . ARG A 1 380 ? 17.999 9.377 22.443 1.00 93.06 380 ARG A CA 1
ATOM 3162 C C . ARG A 1 380 ? 16.745 10.225 22.221 1.00 93.06 380 ARG A C 1
ATOM 3164 O O . ARG A 1 380 ? 16.433 11.055 23.068 1.00 93.06 380 ARG A O 1
ATOM 3171 N N . LYS A 1 381 ? 15.981 9.958 21.156 1.00 90.06 381 LYS A N 1
ATOM 3172 C CA . LYS A 1 381 ? 14.724 10.667 20.859 1.00 90.06 381 LYS A CA 1
ATOM 3173 C C . LYS A 1 381 ? 13.711 10.558 22.002 1.00 90.06 381 LYS A C 1
ATOM 3175 O O . LYS A 1 381 ? 13.138 11.563 22.411 1.00 90.06 381 LYS A O 1
ATOM 3180 N N . ALA A 1 382 ? 13.556 9.371 22.589 1.00 89.44 382 ALA A N 1
ATOM 3181 C CA . ALA A 1 382 ? 12.708 9.176 23.763 1.00 89.44 382 ALA A CA 1
ATOM 3182 C C . ALA A 1 382 ? 13.162 10.002 24.983 1.00 89.44 382 ALA A C 1
ATOM 3184 O O . ALA A 1 382 ? 12.327 10.419 25.780 1.00 89.44 382 ALA A O 1
ATOM 3185 N N . GLN A 1 383 ? 14.467 10.227 25.168 1.00 88.81 383 GLN A N 1
ATOM 3186 C CA . GLN A 1 383 ? 14.996 11.051 26.262 1.00 88.81 383 GLN A CA 1
ATOM 3187 C C . GLN A 1 383 ? 14.813 12.551 26.003 1.00 88.81 383 GLN A C 1
ATOM 3189 O O . GLN A 1 383 ? 14.417 13.270 26.916 1.00 88.81 383 GLN A O 1
ATOM 3194 N N . GLU A 1 384 ? 15.055 13.009 24.774 1.00 87.62 384 GLU A N 1
ATOM 3195 C CA . GLU A 1 384 ? 14.861 14.405 24.361 1.00 87.62 384 GLU A CA 1
ATOM 3196 C C . GLU A 1 384 ? 13.402 14.841 24.547 1.00 87.62 384 GLU A C 1
ATOM 3198 O O . GLU A 1 384 ? 13.138 15.849 25.196 1.00 87.62 384 GLU A O 1
ATOM 3203 N N . GLN A 1 385 ? 12.447 14.033 24.075 1.00 85.19 385 GLN A N 1
ATOM 3204 C CA . GLN A 1 385 ? 11.015 14.344 24.169 1.00 85.19 385 GLN A CA 1
ATOM 3205 C C . GLN A 1 385 ? 10.484 14.325 25.610 1.00 85.19 385 GLN A C 1
ATOM 3207 O O . GLN A 1 385 ? 9.546 15.042 25.936 1.00 85.19 385 GLN A O 1
ATOM 3212 N N . LYS A 1 386 ? 11.099 13.544 26.507 1.00 83.69 386 LYS A N 1
ATOM 3213 C CA . LYS A 1 386 ? 10.765 13.584 27.941 1.00 83.69 386 LYS A CA 1
ATOM 3214 C C . LYS A 1 386 ? 11.273 14.833 28.645 1.00 83.69 386 LYS A C 1
ATOM 3216 O O . LYS A 1 386 ? 10.690 15.228 29.650 1.00 83.69 386 LYS A O 1
ATOM 3221 N N . ALA A 1 387 ? 12.392 15.391 28.185 1.00 79.38 387 ALA A N 1
ATOM 3222 C CA . ALA A 1 387 ? 12.961 16.593 28.780 1.00 79.38 387 ALA A CA 1
ATOM 3223 C C . ALA A 1 387 ? 12.084 17.827 28.509 1.00 79.38 387 ALA A C 1
ATOM 3225 O O . ALA A 1 387 ? 12.099 18.763 29.304 1.00 79.38 387 ALA A O 1
ATOM 3226 N N . ASP A 1 388 ? 11.290 17.797 27.437 1.00 69.94 388 ASP A N 1
ATOM 3227 C CA . ASP A 1 388 ? 10.316 18.826 27.065 1.00 69.94 388 ASP A CA 1
ATOM 3228 C C . ASP A 1 388 ? 8.918 18.520 27.652 1.00 69.94 388 ASP A C 1
ATOM 3230 O O . ASP A 1 388 ? 7.930 18.326 26.946 1.00 69.94 388 ASP A O 1
ATOM 3234 N N . SER A 1 389 ? 8.833 18.379 28.983 1.00 58.12 389 SER A N 1
ATOM 3235 C CA . SER A 1 389 ? 7.674 17.786 29.680 1.00 58.12 389 SER A CA 1
ATOM 3236 C C . SER A 1 389 ? 6.376 18.609 29.669 1.00 58.12 389 SER A C 1
ATOM 3238 O O . SER A 1 389 ? 5.359 18.134 30.179 1.00 58.12 389 SER A O 1
ATOM 3240 N N . ASP A 1 390 ? 6.393 19.830 29.132 1.00 61.22 390 ASP A N 1
ATOM 3241 C CA . ASP A 1 390 ? 5.301 20.800 29.302 1.00 61.22 390 ASP A CA 1
ATOM 3242 C C . ASP A 1 390 ? 4.244 20.756 28.180 1.00 61.22 390 ASP A C 1
ATOM 3244 O O . ASP A 1 390 ? 3.169 21.344 28.329 1.00 61.22 390 ASP A O 1
ATOM 3248 N N . SER A 1 391 ? 4.483 20.018 27.086 1.00 73.75 391 SER A N 1
ATOM 3249 C CA . SER A 1 391 ? 3.528 19.884 25.976 1.00 73.75 391 SER A CA 1
ATOM 3250 C C . SER A 1 391 ? 2.841 18.512 25.915 1.00 73.75 391 SER A C 1
ATOM 3252 O O . SER A 1 391 ? 3.469 17.458 26.029 1.00 73.75 391 SER A O 1
ATOM 3254 N N . TRP A 1 392 ? 1.530 18.504 25.634 1.00 68.62 392 TRP A N 1
ATOM 3255 C CA . TRP A 1 392 ? 0.777 17.273 25.347 1.00 68.62 392 TRP A CA 1
ATOM 3256 C C . TRP A 1 392 ? 1.345 16.520 24.129 1.00 68.62 392 TRP A C 1
ATOM 3258 O O . TRP A 1 392 ? 1.361 15.288 24.128 1.00 68.62 392 TRP A O 1
ATOM 3268 N N . SER A 1 393 ? 1.877 17.246 23.135 1.00 74.12 393 SER A N 1
ATOM 3269 C CA . SER A 1 393 ? 2.551 16.648 21.975 1.00 74.12 393 SER A CA 1
ATOM 3270 C C . SER A 1 393 ? 3.836 15.918 22.374 1.00 74.12 393 SER A C 1
ATOM 3272 O O . SER A 1 393 ? 4.042 14.782 21.955 1.00 74.12 393 SER A O 1
ATOM 3274 N N . ALA A 1 394 ? 4.651 16.504 23.254 1.00 79.88 394 ALA A N 1
ATOM 3275 C CA . ALA A 1 394 ? 5.897 15.897 23.720 1.00 79.88 394 ALA A CA 1
ATOM 3276 C C . ALA A 1 394 ? 5.647 14.568 24.451 1.00 79.88 394 ALA A C 1
ATOM 3278 O O . ALA A 1 394 ? 6.339 13.582 24.203 1.00 79.88 394 ALA A O 1
ATOM 3279 N N . ARG A 1 395 ? 4.582 14.481 25.263 1.00 83.31 395 ARG A N 1
ATOM 3280 C CA . ARG A 1 395 ? 4.174 13.221 25.914 1.00 83.31 395 ARG A CA 1
ATOM 3281 C C . ARG A 1 395 ? 3.802 12.133 24.898 1.00 83.31 395 ARG A C 1
ATOM 3283 O O . ARG A 1 395 ? 4.161 10.972 25.095 1.00 83.31 395 ARG A O 1
ATOM 3290 N N . TYR A 1 396 ? 3.091 12.488 23.826 1.00 85.00 396 TYR A N 1
ATOM 3291 C CA . TYR A 1 396 ? 2.744 11.552 22.751 1.00 85.00 396 TYR A CA 1
ATOM 3292 C C . TYR A 1 396 ? 3.996 11.040 22.023 1.00 85.00 396 TYR A C 1
ATOM 3294 O O . TYR A 1 396 ? 4.186 9.828 21.904 1.00 85.00 396 TYR A O 1
ATOM 3302 N N . TYR A 1 397 ? 4.888 11.943 21.609 1.00 84.19 397 TYR A N 1
ATOM 3303 C CA . TYR A 1 397 ? 6.126 11.580 20.915 1.00 84.19 397 TYR A CA 1
ATOM 3304 C C . TYR A 1 397 ? 7.097 10.806 21.807 1.00 84.19 397 TYR A C 1
ATOM 3306 O O . TYR A 1 397 ? 7.699 9.835 21.351 1.00 84.19 397 TYR A O 1
ATOM 3314 N N . ALA A 1 398 ? 7.205 11.155 23.091 1.00 89.19 398 ALA A N 1
ATOM 3315 C CA . ALA A 1 398 ? 7.965 10.374 24.060 1.00 89.19 398 ALA A CA 1
ATOM 3316 C C . ALA A 1 398 ? 7.448 8.931 24.119 1.00 89.19 398 ALA A C 1
ATOM 3318 O O . ALA A 1 398 ? 8.234 7.999 23.960 1.00 89.19 398 ALA A O 1
ATOM 3319 N N . GLN A 1 399 ? 6.131 8.734 24.260 1.00 90.44 399 GLN A N 1
ATOM 3320 C CA . GLN A 1 399 ? 5.527 7.399 24.252 1.00 90.44 399 GLN A CA 1
ATOM 3321 C C . GLN A 1 399 ? 5.827 6.637 22.955 1.00 90.44 399 GLN A C 1
ATOM 3323 O O . GLN A 1 399 ? 6.206 5.468 23.013 1.00 90.44 399 GLN A O 1
ATOM 3328 N N . LYS A 1 400 ? 5.689 7.295 21.799 1.00 90.38 400 LYS A N 1
ATOM 3329 C CA . LYS A 1 400 ? 5.970 6.718 20.479 1.00 90.38 400 LYS A CA 1
ATOM 3330 C C . LYS A 1 400 ? 7.407 6.191 20.395 1.00 90.38 400 LYS A C 1
ATOM 3332 O O . LYS A 1 400 ? 7.608 5.004 20.151 1.00 90.38 400 LYS A O 1
ATOM 3337 N N . TRP A 1 401 ? 8.399 7.031 20.699 1.00 91.31 401 TRP A N 1
ATOM 3338 C CA . TRP A 1 401 ? 9.816 6.650 20.641 1.00 91.31 401 TRP A CA 1
ATOM 3339 C C . TRP A 1 401 ? 10.206 5.586 21.679 1.00 91.31 401 TRP A C 1
ATOM 3341 O O . TRP A 1 401 ? 11.062 4.748 21.397 1.00 91.31 401 TRP A O 1
ATOM 3351 N N . ILE A 1 402 ? 9.569 5.572 22.856 1.00 94.12 402 ILE A N 1
ATOM 3352 C CA . ILE A 1 402 ? 9.746 4.507 23.860 1.00 94.12 402 ILE A CA 1
ATOM 3353 C C . ILE A 1 402 ? 9.268 3.164 23.305 1.00 94.12 402 ILE A C 1
ATOM 3355 O O . ILE A 1 402 ? 9.987 2.172 23.414 1.00 94.12 402 ILE A O 1
ATOM 3359 N N . MET A 1 403 ? 8.075 3.125 22.704 1.00 94.25 403 MET A N 1
ATOM 3360 C CA . MET A 1 403 ? 7.528 1.898 22.119 1.00 94.25 403 MET A CA 1
ATOM 3361 C C . MET A 1 403 ? 8.370 1.411 20.939 1.00 94.25 403 MET A C 1
ATOM 3363 O O . MET A 1 403 ? 8.640 0.218 20.832 1.00 94.25 403 MET A O 1
ATOM 3367 N N . TYR A 1 404 ? 8.858 2.335 20.115 1.00 91.81 404 TYR A N 1
ATOM 3368 C CA . TYR A 1 404 ? 9.801 2.050 19.035 1.00 91.81 404 TYR A CA 1
ATOM 3369 C C . TYR A 1 404 ? 11.098 1.417 19.559 1.00 91.81 404 TYR A C 1
ATOM 3371 O O . TYR A 1 404 ? 11.539 0.387 19.055 1.00 91.81 404 TYR A O 1
ATOM 3379 N N . TYR A 1 405 ? 11.684 1.972 20.620 1.00 94.31 405 TYR A N 1
ATOM 3380 C CA . TYR A 1 405 ? 12.872 1.383 21.236 1.00 94.31 405 TYR A CA 1
ATOM 3381 C C . TYR A 1 405 ? 12.601 -0.012 21.825 1.00 94.31 405 TYR A C 1
ATOM 3383 O O . TYR A 1 405 ? 13.440 -0.899 21.689 1.00 94.31 405 TYR A O 1
ATOM 3391 N N . ILE A 1 406 ? 11.431 -0.235 22.438 1.00 94.38 406 ILE A N 1
ATOM 3392 C CA . ILE A 1 406 ? 11.028 -1.558 22.946 1.00 94.38 406 ILE A CA 1
ATOM 3393 C C . ILE A 1 406 ? 10.954 -2.588 21.810 1.00 94.38 406 ILE A C 1
ATOM 3395 O O . ILE A 1 406 ? 11.533 -3.661 21.957 1.00 94.38 406 ILE A O 1
ATOM 3399 N N . GLY A 1 407 ? 10.319 -2.256 20.682 1.00 92.12 407 GLY A N 1
ATOM 3400 C CA . GLY A 1 407 ? 10.236 -3.158 19.527 1.00 92.12 407 GLY A CA 1
ATOM 3401 C C . GLY A 1 407 ? 11.616 -3.539 18.977 1.00 92.12 407 GLY A C 1
ATOM 3402 O O . GLY A 1 407 ? 11.898 -4.715 18.763 1.00 92.12 407 GLY A O 1
ATOM 3403 N N . LEU A 1 408 ? 12.532 -2.570 18.863 1.00 92.12 408 LEU A N 1
ATOM 3404 C CA . LEU A 1 408 ? 13.911 -2.838 18.429 1.00 92.12 408 LEU A CA 1
ATOM 3405 C C . LEU A 1 408 ? 14.692 -3.723 19.413 1.00 92.12 408 LEU A C 1
ATOM 3407 O O . LEU A 1 408 ? 15.547 -4.499 18.987 1.00 92.12 408 LEU A O 1
ATOM 3411 N N . LEU A 1 409 ? 14.432 -3.619 20.723 1.00 92.94 409 LEU A N 1
ATOM 3412 C CA . LEU A 1 409 ? 15.046 -4.511 21.714 1.00 92.94 409 LEU A CA 1
ATOM 3413 C C . LEU A 1 409 ? 14.549 -5.955 21.558 1.00 92.94 409 LEU A C 1
ATOM 3415 O O . LEU A 1 409 ? 15.331 -6.892 21.720 1.00 92.94 409 LEU A O 1
ATOM 3419 N N . GLU A 1 410 ? 13.268 -6.152 21.240 1.00 91.25 410 GLU A N 1
ATOM 3420 C CA . GLU A 1 410 ? 12.738 -7.486 20.939 1.00 91.25 410 GLU A CA 1
ATOM 3421 C C . GLU A 1 410 ? 13.408 -8.072 19.688 1.00 91.25 410 GLU A C 1
ATOM 3423 O O . GLU A 1 410 ? 13.881 -9.210 19.719 1.00 91.25 410 GLU A O 1
ATOM 3428 N N . GLU A 1 411 ? 13.527 -7.280 18.617 1.00 88.62 411 GLU A N 1
ATOM 3429 C CA . GLU A 1 411 ? 14.198 -7.684 17.373 1.00 88.62 411 GLU A CA 1
ATOM 3430 C C . GLU A 1 411 ? 15.682 -8.007 17.573 1.00 88.62 411 GLU A C 1
ATOM 3432 O O . GLU A 1 411 ? 16.201 -8.940 16.958 1.00 88.62 411 GLU A O 1
ATOM 3437 N N . SER A 1 412 ? 16.369 -7.299 18.476 1.00 88.62 412 SER A N 1
ATOM 3438 C CA . SER A 1 412 ? 17.766 -7.591 18.814 1.00 88.62 412 SER A CA 1
ATOM 3439 C C . SER A 1 412 ? 17.945 -8.864 19.648 1.00 88.62 412 SER A C 1
ATOM 3441 O O . SER A 1 412 ? 19.071 -9.191 20.023 1.00 88.62 412 SER A O 1
ATOM 3443 N N . GLY A 1 413 ? 16.860 -9.558 20.008 1.00 88.69 413 GLY A N 1
ATOM 3444 C CA . GLY A 1 413 ? 16.894 -10.733 20.878 1.00 88.69 413 GLY A CA 1
ATOM 3445 C C . GLY A 1 413 ? 17.252 -10.408 22.331 1.00 88.69 413 GLY A C 1
ATOM 3446 O O . GLY A 1 413 ? 17.754 -11.277 23.047 1.00 88.69 413 GLY A O 1
ATOM 3447 N N . CYS A 1 414 ? 17.030 -9.164 22.773 1.00 90.31 414 CYS A N 1
ATOM 3448 C CA . CYS A 1 414 ? 17.277 -8.746 24.150 1.00 90.31 414 CYS A CA 1
ATOM 3449 C C . CYS A 1 414 ? 16.402 -9.559 25.117 1.00 90.31 414 CYS A C 1
ATOM 3451 O O . CYS A 1 414 ? 15.232 -9.848 24.852 1.00 90.31 414 CYS A O 1
ATOM 3453 N N . ALA A 1 415 ? 16.965 -9.944 26.263 1.00 91.56 415 ALA A N 1
ATOM 3454 C CA . ALA A 1 415 ? 16.213 -10.695 27.256 1.00 91.56 415 ALA A CA 1
ATOM 3455 C C . ALA A 1 415 ? 15.065 -9.841 27.811 1.00 91.56 415 ALA A C 1
ATOM 3457 O O . ALA A 1 415 ? 15.265 -8.688 28.197 1.00 91.56 415 ALA A O 1
ATOM 3458 N N . PHE A 1 416 ? 13.876 -10.433 27.967 1.00 90.00 416 PHE A N 1
ATOM 3459 C CA . PHE A 1 416 ? 12.712 -9.715 28.497 1.00 90.00 416 PHE A CA 1
ATOM 3460 C C . PHE A 1 416 ? 12.982 -9.035 29.850 1.00 90.00 416 PHE A C 1
ATOM 3462 O O . PHE A 1 416 ? 12.397 -8.000 30.132 1.00 90.00 416 PHE A O 1
ATOM 3469 N N . ALA A 1 417 ? 13.893 -9.560 30.677 1.00 89.75 417 ALA A N 1
ATOM 3470 C CA . ALA A 1 417 ? 14.278 -8.931 31.942 1.00 89.75 417 ALA A CA 1
ATOM 3471 C C . ALA A 1 417 ? 14.861 -7.511 31.770 1.00 89.75 417 ALA A C 1
ATOM 3473 O O . ALA A 1 417 ? 14.583 -6.629 32.585 1.00 89.75 417 ALA A O 1
ATOM 3474 N N . GLU A 1 418 ? 15.632 -7.273 30.709 1.00 90.56 418 GLU A N 1
ATOM 3475 C CA . GLU A 1 418 ? 16.208 -5.962 30.393 1.00 90.56 418 GLU A CA 1
ATOM 3476 C C . GLU A 1 418 ? 15.134 -5.021 29.832 1.00 90.56 418 GLU A C 1
ATOM 3478 O O . GLU A 1 418 ? 14.997 -3.887 30.300 1.00 90.56 418 GLU A O 1
ATOM 3483 N N . ILE A 1 419 ? 14.286 -5.523 28.926 1.00 93.12 419 ILE A N 1
ATOM 3484 C CA . ILE A 1 419 ? 13.127 -4.782 28.400 1.00 93.12 419 ILE A CA 1
ATOM 3485 C C . ILE A 1 419 ? 12.170 -4.399 29.539 1.00 93.12 419 ILE A C 1
ATOM 3487 O O . ILE A 1 419 ? 11.687 -3.270 29.606 1.00 93.12 419 ILE A O 1
ATOM 3491 N N . ALA A 1 420 ? 11.940 -5.308 30.485 1.00 92.06 420 ALA A N 1
ATOM 3492 C CA . ALA A 1 420 ? 11.121 -5.098 31.671 1.00 92.06 420 ALA A CA 1
ATOM 3493 C C . ALA A 1 420 ? 11.683 -3.996 32.579 1.00 92.06 420 ALA A C 1
ATOM 3495 O O . ALA A 1 420 ? 10.906 -3.223 33.141 1.00 92.06 420 ALA A O 1
ATOM 3496 N N . SER A 1 421 ? 13.011 -3.896 32.721 1.00 93.19 421 SER A N 1
ATOM 3497 C CA . SER A 1 421 ? 13.648 -2.789 33.446 1.00 93.19 421 SER A CA 1
ATOM 3498 C C . SER A 1 421 ? 13.353 -1.456 32.765 1.00 93.19 421 SER A C 1
ATOM 3500 O O . SER A 1 421 ? 12.886 -0.523 33.416 1.00 93.19 421 SER A O 1
ATOM 3502 N N . TYR A 1 422 ? 13.518 -1.398 31.443 1.00 93.56 422 TYR A N 1
ATOM 3503 C CA . TYR A 1 422 ? 13.208 -0.198 30.672 1.00 93.56 422 TYR A CA 1
ATOM 3504 C C . TYR A 1 422 ? 11.715 0.164 30.723 1.00 93.56 422 TYR A C 1
ATOM 3506 O O . TYR A 1 422 ? 11.365 1.334 30.859 1.00 93.56 422 TYR A O 1
ATOM 3514 N N . CYS A 1 423 ? 10.809 -0.817 30.702 1.00 93.56 423 CYS A N 1
ATOM 3515 C CA . CYS A 1 423 ? 9.376 -0.569 30.874 1.00 93.56 423 CYS A CA 1
ATOM 3516 C C . CYS A 1 423 ? 9.070 0.077 32.232 1.00 93.56 423 CYS A C 1
ATOM 3518 O O . CYS A 1 423 ? 8.275 1.010 32.307 1.00 93.56 423 CYS A O 1
ATOM 3520 N N . LYS A 1 424 ? 9.723 -0.384 33.307 1.00 92.44 424 LYS A N 1
ATOM 3521 C CA . LYS A 1 424 ? 9.553 0.176 34.659 1.00 92.44 424 LYS A CA 1
ATOM 3522 C C . LYS A 1 424 ? 10.074 1.608 34.774 1.00 92.44 424 LYS A C 1
ATOM 3524 O O . LYS A 1 424 ? 9.466 2.409 35.474 1.00 92.44 424 LYS A O 1
ATOM 3529 N N . GLU A 1 425 ? 11.148 1.955 34.067 1.00 92.56 425 GLU A N 1
ATOM 3530 C CA . GLU A 1 425 ? 11.627 3.345 33.967 1.00 92.56 425 GLU A CA 1
ATOM 3531 C C . GLU A 1 425 ? 10.615 4.266 33.263 1.00 92.56 425 GLU A C 1
ATOM 3533 O O . GLU A 1 425 ? 10.615 5.473 33.482 1.00 92.56 425 GLU A O 1
ATOM 3538 N N . ASN A 1 426 ? 9.735 3.694 32.437 1.00 92.88 426 ASN A N 1
ATOM 3539 C CA . ASN A 1 426 ? 8.759 4.388 31.596 1.00 92.88 426 ASN A CA 1
ATOM 3540 C C . ASN A 1 426 ? 7.307 4.112 32.011 1.00 92.88 426 ASN A C 1
ATOM 3542 O O . ASN A 1 426 ? 6.387 4.197 31.197 1.00 92.88 426 ASN A O 1
ATOM 3546 N N . TRP A 1 427 ? 7.087 3.767 33.280 1.00 93.56 427 TRP A N 1
ATOM 3547 C CA . TRP A 1 427 ? 5.809 3.239 33.762 1.00 93.56 427 TRP A CA 1
ATOM 3548 C C . TRP A 1 427 ? 4.636 4.224 33.677 1.00 93.56 427 TRP A C 1
ATOM 3550 O O . TRP A 1 427 ? 3.475 3.820 33.720 1.00 93.56 427 TRP A O 1
ATOM 3560 N N . GLU A 1 428 ? 4.911 5.522 33.539 1.00 90.38 428 GLU A N 1
ATOM 3561 C CA . GLU A 1 428 ? 3.888 6.564 33.403 1.00 90.38 428 GLU A CA 1
ATOM 3562 C C . GLU A 1 428 ? 3.069 6.463 32.102 1.00 90.38 428 GLU A C 1
ATOM 3564 O O . GLU A 1 428 ? 1.939 6.956 32.048 1.00 90.38 428 GLU A O 1
ATOM 3569 N N . TYR A 1 429 ? 3.604 5.804 31.071 1.00 91.12 429 TYR A N 1
ATOM 3570 C CA . TYR A 1 429 ? 2.974 5.683 29.758 1.00 91.12 429 TYR A CA 1
ATOM 3571 C C . TYR A 1 429 ? 2.082 4.443 29.680 1.00 91.12 429 TYR A C 1
ATOM 3573 O O . TYR A 1 429 ? 2.514 3.323 29.958 1.00 91.12 429 TYR A O 1
ATOM 3581 N N . ALA A 1 430 ? 0.825 4.630 29.272 1.00 92.25 430 ALA A N 1
ATOM 3582 C CA . ALA A 1 430 ? -0.156 3.549 29.257 1.00 92.25 430 ALA A CA 1
ATOM 3583 C C . ALA A 1 430 ? 0.237 2.425 28.286 1.00 92.25 430 ALA A C 1
ATOM 3585 O O . ALA A 1 430 ? 0.142 1.259 28.662 1.00 92.25 430 ALA A O 1
ATOM 3586 N N . GLU A 1 431 ? 0.733 2.751 27.088 1.00 94.06 431 GLU A N 1
ATOM 3587 C CA . GLU A 1 431 ? 1.130 1.747 26.083 1.00 94.06 431 GLU A CA 1
ATOM 3588 C C . GLU A 1 431 ? 2.283 0.853 26.561 1.00 94.06 431 GLU A C 1
ATOM 3590 O O . GLU A 1 431 ? 2.268 -0.352 26.318 1.00 94.06 431 GLU A O 1
ATOM 3595 N N . VAL A 1 432 ? 3.217 1.398 27.349 1.00 95.19 432 VAL A N 1
ATOM 3596 C CA . VAL A 1 432 ? 4.302 0.619 27.970 1.00 95.19 432 VAL A CA 1
ATOM 3597 C C . VAL A 1 432 ? 3.735 -0.416 28.939 1.00 95.19 432 VAL A C 1
ATOM 3599 O O . VAL A 1 432 ? 4.145 -1.578 28.933 1.00 95.19 432 VAL A O 1
ATOM 3602 N N . ARG A 1 433 ? 2.746 -0.025 29.755 1.00 95.50 433 ARG A N 1
ATOM 3603 C CA . ARG A 1 433 ? 2.081 -0.949 30.687 1.00 95.50 433 ARG A CA 1
ATOM 3604 C C . ARG A 1 433 ? 1.233 -1.989 29.962 1.00 95.50 433 ARG A C 1
ATOM 3606 O O . ARG A 1 433 ? 1.199 -3.135 30.406 1.00 95.50 433 ARG A O 1
ATOM 3613 N N . LYS A 1 434 ? 0.586 -1.624 28.848 1.00 95.62 434 LYS A N 1
ATOM 3614 C CA . LYS A 1 434 ? -0.121 -2.583 27.984 1.00 95.62 434 LYS A CA 1
ATOM 3615 C C . LYS A 1 434 ? 0.841 -3.640 27.459 1.00 95.62 434 LYS A C 1
ATOM 3617 O O . LYS A 1 434 ? 0.608 -4.822 27.690 1.00 95.62 434 LYS A O 1
ATOM 3622 N N . TYR A 1 435 ? 1.945 -3.216 26.844 1.00 96.00 435 TYR A N 1
ATOM 3623 C CA . TYR A 1 435 ? 2.986 -4.113 26.349 1.00 96.00 435 TYR A CA 1
ATOM 3624 C C . TYR A 1 435 ? 3.517 -5.035 27.454 1.00 96.00 435 TYR A C 1
ATOM 3626 O O . TYR A 1 435 ? 3.534 -6.253 27.294 1.00 96.00 435 TYR A O 1
ATOM 3634 N N . TYR A 1 436 ? 3.873 -4.481 28.617 1.00 95.88 436 TYR A N 1
ATOM 3635 C CA . TYR A 1 436 ? 4.373 -5.275 29.738 1.00 95.88 436 TYR A CA 1
ATOM 3636 C C . TYR A 1 436 ? 3.352 -6.325 30.204 1.00 95.88 436 TYR A C 1
ATOM 3638 O O . TYR A 1 436 ? 3.709 -7.481 30.436 1.00 95.88 436 TYR A O 1
ATOM 3646 N N . ALA A 1 437 ? 2.076 -5.944 30.325 1.00 95.62 437 ALA A N 1
ATOM 3647 C CA . ALA A 1 437 ? 1.010 -6.865 30.704 1.00 95.62 437 ALA A CA 1
ATOM 3648 C C . ALA A 1 437 ? 0.834 -7.992 29.675 1.00 95.62 437 ALA A C 1
ATOM 3650 O O . ALA A 1 437 ? 0.725 -9.152 30.069 1.00 95.62 437 ALA A O 1
ATOM 3651 N N . GLU A 1 438 ? 0.858 -7.676 28.377 1.00 95.88 438 GLU A N 1
ATOM 3652 C CA . GLU A 1 438 ? 0.799 -8.671 27.300 1.00 95.88 438 GLU A CA 1
ATOM 3653 C C . GLU A 1 438 ? 1.943 -9.684 27.392 1.00 95.88 438 GLU A C 1
ATOM 3655 O O . GLU A 1 438 ? 1.709 -10.892 27.339 1.00 95.88 438 GLU A O 1
ATOM 3660 N N . GLN A 1 439 ? 3.169 -9.218 27.628 1.00 94.00 439 GLN A N 1
ATOM 3661 C CA . GLN A 1 439 ? 4.331 -10.093 27.775 1.00 94.00 439 GLN A CA 1
ATOM 3662 C C . GLN A 1 439 ? 4.217 -11.019 28.995 1.00 94.00 439 GLN A C 1
ATOM 3664 O O . GLN A 1 439 ? 4.510 -12.213 28.896 1.00 94.00 439 GLN A O 1
ATOM 3669 N N . CYS A 1 440 ? 3.712 -10.523 30.131 1.00 94.06 440 CYS A N 1
ATOM 3670 C CA . CYS A 1 440 ? 3.419 -11.376 31.289 1.00 94.06 440 CYS A CA 1
ATOM 3671 C C . CYS A 1 440 ? 2.370 -12.452 30.961 1.00 94.06 440 CYS A C 1
ATOM 3673 O O . CYS A 1 440 ? 2.518 -13.605 31.369 1.00 94.06 440 CYS A O 1
ATOM 3675 N N . ILE A 1 441 ? 1.333 -12.106 30.193 1.00 94.31 441 ILE A N 1
ATOM 3676 C CA . ILE A 1 441 ? 0.286 -13.049 29.771 1.00 94.31 441 ILE A CA 1
ATOM 3677 C C . ILE A 1 441 ? 0.857 -14.121 28.838 1.00 94.31 441 ILE A C 1
ATOM 3679 O O . ILE A 1 441 ? 0.561 -15.304 29.028 1.00 94.31 441 ILE A O 1
ATOM 3683 N N . LEU A 1 442 ? 1.703 -13.738 27.877 1.00 93.81 442 LEU A N 1
ATOM 3684 C CA . LEU A 1 442 ? 2.388 -14.663 26.967 1.00 93.81 442 LEU A CA 1
ATOM 3685 C C . LEU A 1 442 ? 3.280 -15.654 27.728 1.00 93.81 442 LEU A C 1
ATOM 3687 O O . LEU A 1 442 ? 3.279 -16.849 27.428 1.00 93.81 442 LEU A O 1
ATOM 3691 N N . GLN A 1 443 ? 3.973 -15.186 28.767 1.00 92.56 443 GLN A N 1
ATOM 3692 C CA . GLN A 1 443 ? 4.797 -16.017 29.654 1.00 92.56 443 GLN A CA 1
ATOM 3693 C C . GLN A 1 443 ? 3.978 -16.815 30.686 1.00 92.56 443 GLN A C 1
ATOM 3695 O O . GLN A 1 443 ? 4.549 -17.592 31.451 1.00 92.56 443 GLN A O 1
ATOM 3700 N N . LYS A 1 444 ? 2.644 -16.669 30.694 1.00 93.75 444 LYS A N 1
ATOM 3701 C CA . LYS A 1 444 ? 1.706 -17.262 31.666 1.00 93.75 444 LYS A CA 1
ATOM 3702 C C . LYS A 1 444 ? 1.948 -16.829 33.119 1.00 93.75 444 LYS A C 1
ATOM 3704 O O . LYS A 1 444 ? 1.469 -17.488 34.042 1.00 93.75 444 LYS A O 1
ATOM 3709 N N . ASP A 1 445 ? 2.632 -15.706 33.333 1.00 95.00 445 ASP A N 1
ATOM 3710 C CA . ASP A 1 445 ? 2.748 -15.063 34.643 1.00 95.00 445 ASP A CA 1
ATOM 3711 C C . ASP A 1 445 ? 1.499 -14.210 34.916 1.00 95.00 445 ASP A C 1
ATOM 3713 O O . ASP A 1 445 ? 1.490 -12.976 34.841 1.00 95.00 445 ASP A O 1
ATOM 3717 N N . TYR A 1 446 ? 0.398 -14.904 35.203 1.00 95.06 446 TYR A N 1
ATOM 3718 C CA . TYR A 1 446 ? -0.896 -14.277 35.456 1.00 95.06 446 TYR A CA 1
ATOM 3719 C C . TYR A 1 446 ? -0.931 -13.467 36.758 1.00 95.06 446 TYR A C 1
ATOM 3721 O O . TYR A 1 446 ? -1.756 -12.566 36.887 1.00 95.06 446 TYR A O 1
ATOM 3729 N N . ASP A 1 447 ? -0.059 -13.764 37.725 1.00 94.50 447 ASP A N 1
ATOM 3730 C CA . ASP A 1 447 ? 0.029 -13.018 38.985 1.00 94.50 447 ASP A CA 1
ATOM 3731 C C . ASP A 1 447 ? 0.614 -11.626 38.770 1.00 94.50 447 ASP A C 1
ATOM 3733 O O . ASP A 1 447 ? 0.092 -10.635 39.290 1.00 94.50 447 ASP A O 1
ATOM 3737 N N . THR A 1 448 ? 1.690 -11.532 37.990 1.00 94.25 448 THR A N 1
ATOM 3738 C CA . THR A 1 448 ? 2.278 -10.238 37.648 1.00 94.25 448 THR A CA 1
ATOM 3739 C C . THR A 1 448 ? 1.380 -9.467 36.686 1.00 94.25 448 THR A C 1
ATOM 3741 O O . THR A 1 448 ? 1.156 -8.276 36.907 1.00 94.25 448 THR A O 1
ATOM 3744 N N . ALA A 1 449 ? 0.791 -10.134 35.685 1.00 95.19 449 ALA A N 1
ATOM 3745 C CA . ALA A 1 449 ? -0.155 -9.501 34.765 1.00 95.19 449 ALA A CA 1
ATOM 3746 C C . ALA A 1 449 ? -1.345 -8.874 35.513 1.00 95.19 449 ALA A C 1
ATOM 3748 O O . ALA A 1 449 ? -1.677 -7.714 35.278 1.00 95.19 449 ALA A O 1
ATOM 3749 N N . GLU A 1 450 ? -1.945 -9.596 36.466 1.00 95.19 450 GLU A N 1
ATOM 3750 C CA . GLU A 1 450 ? -3.033 -9.070 37.297 1.00 95.19 450 GLU A CA 1
ATOM 3751 C C . GLU A 1 450 ? -2.623 -7.792 38.036 1.00 95.19 450 GLU A C 1
ATOM 3753 O O . GLU A 1 450 ? -3.350 -6.799 37.989 1.00 95.19 450 GLU A O 1
ATOM 3758 N N . LYS A 1 451 ? -1.457 -7.792 38.698 1.00 94.94 451 LYS A N 1
ATOM 3759 C CA . LYS A 1 451 ? -0.978 -6.626 39.457 1.00 94.94 451 LYS A CA 1
ATOM 3760 C C . LYS A 1 451 ? -0.841 -5.398 38.565 1.00 94.94 451 LYS A C 1
ATOM 3762 O O . LYS A 1 451 ? -1.342 -4.336 38.923 1.00 94.94 451 LYS A O 1
ATOM 3767 N N . VAL A 1 452 ? -0.218 -5.563 37.399 1.00 94.94 452 VAL A N 1
ATOM 3768 C CA . VAL A 1 452 ? 0.015 -4.479 36.434 1.00 94.94 452 VAL A CA 1
ATOM 3769 C C . VAL A 1 452 ? -1.298 -3.920 35.893 1.00 94.94 452 VAL A C 1
ATOM 3771 O O . VAL A 1 452 ? -1.476 -2.702 35.827 1.00 94.94 452 VAL A O 1
ATOM 3774 N N . LEU A 1 453 ? -2.239 -4.791 35.528 1.00 94.94 453 LEU A N 1
ATOM 3775 C CA . LEU A 1 453 ? -3.538 -4.386 34.992 1.00 94.94 453 LEU A CA 1
ATOM 3776 C C . LEU A 1 453 ? -4.388 -3.684 36.063 1.00 94.94 453 LEU A C 1
ATOM 3778 O O . LEU A 1 453 ? -4.956 -2.624 35.803 1.00 94.94 453 LEU A O 1
ATOM 3782 N N . ALA A 1 454 ? -4.427 -4.222 37.285 1.00 92.75 454 ALA A N 1
ATOM 3783 C CA . ALA A 1 454 ? -5.157 -3.629 38.404 1.00 92.75 454 ALA A CA 1
ATOM 3784 C C . ALA A 1 454 ? -4.564 -2.283 38.855 1.00 92.75 454 ALA A C 1
ATOM 3786 O O . ALA A 1 454 ? -5.303 -1.376 39.241 1.00 92.75 454 ALA A O 1
ATOM 3787 N N . GLU A 1 455 ? -3.239 -2.135 38.812 1.00 94.50 455 GLU A N 1
ATOM 3788 C CA . GLU A 1 455 ? -2.554 -0.861 39.042 1.00 94.50 455 GLU A CA 1
ATOM 3789 C C . GLU A 1 455 ? -2.893 0.152 37.942 1.00 94.50 455 GLU A C 1
ATOM 3791 O O . GLU A 1 455 ? -3.316 1.270 38.240 1.00 94.50 455 GLU A O 1
ATOM 3796 N N . SER A 1 456 ? -2.816 -0.266 36.676 1.00 93.94 456 SER A N 1
ATOM 3797 C CA . SER A 1 456 ? -3.118 0.582 35.518 1.00 93.94 456 SER A CA 1
ATOM 3798 C C . SER A 1 456 ? -4.559 1.099 35.529 1.00 93.94 456 SER A C 1
ATOM 3800 O O . SER A 1 456 ? -4.788 2.264 35.219 1.00 93.94 456 SER A O 1
ATOM 3802 N N . LEU A 1 457 ? -5.526 0.283 35.962 1.00 90.75 457 LEU A N 1
ATOM 3803 C CA . LEU A 1 457 ? -6.923 0.703 36.135 1.00 90.75 457 LEU A CA 1
ATOM 3804 C C . LEU A 1 457 ? -7.089 1.844 37.150 1.00 90.75 457 LEU A C 1
ATOM 3806 O O . LEU A 1 457 ? -7.975 2.682 36.991 1.00 90.75 457 LEU A O 1
ATOM 3810 N N . LYS A 1 458 ? -6.248 1.894 38.191 1.00 90.12 458 LYS A N 1
ATOM 3811 C CA . LYS A 1 458 ? -6.263 2.984 39.180 1.00 90.12 458 LYS A CA 1
ATOM 3812 C C . LYS A 1 458 ? -5.606 4.247 38.629 1.00 90.12 458 LYS A C 1
ATOM 3814 O O . LYS A 1 458 ? -6.091 5.344 38.900 1.00 90.12 458 LYS A O 1
ATOM 3819 N N . MET A 1 459 ? -4.526 4.091 37.863 1.00 89.75 459 MET A N 1
ATOM 3820 C CA . MET A 1 459 ? -3.804 5.210 37.250 1.00 89.75 459 MET A CA 1
ATOM 3821 C C . MET A 1 459 ? -4.649 5.928 36.194 1.00 89.75 459 MET A C 1
ATOM 3823 O O . MET A 1 459 ? -4.682 7.151 36.172 1.00 89.75 459 MET A O 1
ATOM 3827 N N . GLU A 1 460 ? -5.391 5.181 35.374 1.00 87.81 460 GLU A N 1
ATOM 3828 C CA . GLU A 1 460 ? -6.141 5.724 34.229 1.00 87.81 460 GLU A CA 1
ATOM 3829 C C . GLU A 1 460 ? -7.583 6.134 34.565 1.00 87.81 460 GLU A C 1
ATOM 3831 O O . GLU A 1 460 ? -8.466 6.170 33.702 1.00 87.81 460 GLU A O 1
ATOM 3836 N N . THR A 1 461 ? -7.850 6.445 35.835 1.00 79.38 461 THR A N 1
ATOM 3837 C CA . THR A 1 461 ? -9.183 6.862 36.280 1.00 79.38 461 THR A CA 1
ATOM 3838 C C . THR A 1 461 ? -9.649 8.105 35.512 1.00 79.38 461 THR A C 1
ATOM 3840 O O . THR A 1 461 ? -9.083 9.186 35.621 1.00 79.38 461 THR A O 1
ATOM 3843 N N . GLY A 1 462 ? -10.705 7.943 34.705 1.00 78.06 462 GLY A N 1
ATOM 3844 C CA . GLY A 1 462 ? -11.276 9.004 33.864 1.00 78.06 462 GLY A CA 1
ATOM 3845 C C . GLY A 1 462 ? -11.037 8.841 32.359 1.00 78.06 462 GLY A C 1
ATOM 3846 O O . GLY A 1 462 ? -11.780 9.432 31.576 1.00 78.06 462 GLY A O 1
ATOM 3847 N N . MET A 1 463 ? -10.099 7.989 31.927 1.00 83.81 463 MET A N 1
ATOM 3848 C CA . MET A 1 463 ? -9.875 7.686 30.506 1.00 83.81 463 MET A CA 1
ATOM 3849 C C . MET A 1 463 ? -10.635 6.422 30.091 1.00 83.81 463 MET A C 1
ATOM 3851 O O . MET A 1 463 ? -10.106 5.312 30.119 1.00 83.81 463 MET A O 1
ATOM 3855 N N . SER A 1 464 ? -11.899 6.590 29.694 1.00 82.31 464 SER A N 1
ATOM 3856 C CA . SER A 1 464 ? -12.840 5.490 29.408 1.00 82.31 464 SER A CA 1
ATOM 3857 C C . SER A 1 464 ? -12.300 4.421 28.446 1.00 82.31 464 SER A C 1
ATOM 3859 O O . SER A 1 464 ? -12.518 3.232 28.678 1.00 82.31 464 SER A O 1
ATOM 3861 N N . GLY A 1 465 ? -11.556 4.818 27.408 1.00 85.44 465 GLY A N 1
ATOM 3862 C CA . GLY A 1 465 ? -10.932 3.890 26.459 1.00 85.44 465 GLY A CA 1
ATOM 3863 C C . GLY A 1 465 ? -9.843 3.011 27.086 1.00 85.44 465 GLY A C 1
ATOM 3864 O O . GLY A 1 465 ? -9.848 1.796 26.888 1.00 85.44 465 GLY A O 1
ATOM 3865 N N . LEU A 1 466 ? -8.945 3.601 27.882 1.00 87.94 466 LEU A N 1
ATOM 3866 C CA . LEU A 1 466 ? -7.868 2.868 28.558 1.00 87.94 466 LEU A CA 1
ATOM 3867 C C . LEU A 1 466 ? -8.411 1.975 29.670 1.00 87.94 466 LEU A C 1
ATOM 3869 O O . LEU A 1 466 ? -8.029 0.809 29.748 1.00 87.94 466 LEU A O 1
ATOM 3873 N N . VAL A 1 467 ? -9.349 2.484 30.472 1.00 88.75 467 VAL A N 1
ATOM 3874 C CA . VAL A 1 467 ? -10.025 1.701 31.517 1.00 88.75 467 VAL A CA 1
ATOM 3875 C C . VAL A 1 467 ? -10.680 0.463 30.911 1.00 88.75 467 VAL A C 1
ATOM 3877 O O . VAL A 1 467 ? -10.425 -0.644 31.373 1.00 88.75 467 VAL A O 1
ATOM 3880 N N . ARG A 1 468 ? -11.439 0.623 29.818 1.00 87.31 468 ARG A N 1
ATOM 3881 C CA . ARG A 1 468 ? -12.068 -0.505 29.120 1.00 87.31 468 ARG A CA 1
ATOM 3882 C C . ARG A 1 468 ? -11.041 -1.516 28.614 1.00 87.31 468 ARG A C 1
ATOM 3884 O O . ARG A 1 468 ? -11.279 -2.718 28.732 1.00 87.31 468 ARG A O 1
ATOM 3891 N N . TRP A 1 469 ? -9.924 -1.056 28.047 1.00 91.56 469 TRP A N 1
ATOM 3892 C CA . TRP A 1 469 ? -8.864 -1.944 27.563 1.00 91.56 469 TRP A CA 1
ATOM 3893 C C . TRP A 1 469 ? -8.264 -2.764 28.714 1.00 91.56 469 TRP A C 1
ATOM 3895 O O . TRP A 1 469 ? -8.300 -3.994 28.671 1.00 91.56 469 TRP A O 1
ATOM 3905 N N . PHE A 1 470 ? -7.798 -2.100 29.779 1.00 93.69 470 PHE A N 1
ATOM 3906 C CA . PHE A 1 470 ? -7.180 -2.767 30.929 1.00 93.69 470 PHE A CA 1
ATOM 3907 C C . PHE A 1 470 ? -8.169 -3.689 31.653 1.00 93.69 470 PHE A C 1
ATOM 3909 O O . PHE A 1 470 ? -7.802 -4.802 32.024 1.00 93.69 470 PHE A O 1
ATOM 3916 N N . GLY A 1 471 ? -9.432 -3.276 31.796 1.00 92.38 471 GLY A N 1
ATOM 3917 C CA . GLY A 1 471 ? -10.486 -4.071 32.426 1.00 92.38 471 GLY A CA 1
ATOM 3918 C C . GLY A 1 471 ? -10.833 -5.325 31.626 1.00 92.38 471 GLY A C 1
ATOM 3919 O O . GLY A 1 471 ? -10.954 -6.412 32.196 1.00 92.38 471 GLY A O 1
ATOM 3920 N N . THR A 1 472 ? -10.900 -5.207 30.297 1.00 92.56 472 THR A N 1
ATOM 3921 C CA . THR A 1 472 ? -11.116 -6.354 29.401 1.00 92.56 472 THR A CA 1
ATOM 3922 C C . THR A 1 472 ? -9.949 -7.331 29.473 1.00 92.56 472 THR A C 1
ATOM 3924 O O . THR A 1 472 ? -10.168 -8.537 29.589 1.00 92.56 472 THR A O 1
ATOM 3927 N N . ARG A 1 473 ? -8.706 -6.836 29.467 1.00 95.12 473 ARG A N 1
ATOM 3928 C CA . ARG A 1 473 ? -7.540 -7.718 29.545 1.00 95.12 473 ARG A CA 1
ATOM 3929 C C . ARG A 1 473 ? -7.416 -8.384 30.917 1.00 95.12 473 ARG A C 1
ATOM 3931 O O . ARG A 1 473 ? -7.115 -9.572 30.992 1.00 95.12 473 ARG A O 1
ATOM 3938 N N . LEU A 1 474 ? -7.750 -7.675 31.999 1.00 95.44 474 LEU A N 1
ATOM 3939 C CA . LEU A 1 474 ? -7.785 -8.231 33.358 1.00 95.44 474 LEU A CA 1
ATOM 3940 C C . LEU A 1 474 ? -8.825 -9.349 33.485 1.00 95.44 474 LEU A C 1
ATOM 3942 O O . LEU A 1 474 ? -8.536 -10.417 34.027 1.00 95.44 474 LEU A O 1
ATOM 3946 N N . LYS A 1 475 ? -10.015 -9.139 32.911 1.00 94.50 475 LYS A N 1
ATOM 3947 C CA . LYS A 1 475 ? -11.047 -10.171 32.780 1.00 94.50 475 LYS A CA 1
ATOM 3948 C C . LYS A 1 475 ? -10.476 -11.435 32.116 1.00 94.50 475 LYS A C 1
ATOM 3950 O O . LYS A 1 475 ? -10.684 -12.545 32.608 1.00 94.50 475 LYS A O 1
ATOM 3955 N N . GLU A 1 476 ? -9.742 -11.292 31.016 1.00 94.12 476 GLU A N 1
ATOM 3956 C CA . GLU A 1 476 ? -9.147 -12.430 30.308 1.00 94.12 476 GLU A CA 1
ATOM 3957 C C . GLU A 1 476 ? -8.072 -13.151 31.130 1.00 94.12 476 GLU A C 1
ATOM 3959 O O . GLU A 1 476 ? -8.061 -14.384 31.141 1.00 94.12 476 GLU A O 1
ATOM 3964 N N . VAL A 1 477 ? -7.239 -12.417 31.875 1.00 95.81 477 VAL A N 1
ATOM 3965 C CA . VAL A 1 477 ? -6.265 -12.992 32.820 1.00 95.81 477 VAL A CA 1
ATOM 3966 C C . VAL A 1 477 ? -6.961 -13.839 33.882 1.00 95.81 477 VAL A C 1
ATOM 3968 O O . VAL A 1 477 ? -6.533 -14.966 34.145 1.00 95.81 477 VAL A O 1
ATOM 3971 N N . TYR A 1 478 ? -8.069 -13.365 34.457 1.00 95.50 478 TYR A N 1
ATOM 3972 C CA . TYR A 1 478 ? -8.834 -14.146 35.434 1.00 95.50 478 TYR A CA 1
ATOM 3973 C C . TYR A 1 478 ? -9.425 -15.422 34.840 1.00 95.50 478 TYR A C 1
ATOM 3975 O O . TYR A 1 478 ? -9.374 -16.482 35.469 1.00 95.50 478 TYR A O 1
ATOM 3983 N N . ARG A 1 479 ? -9.920 -15.349 33.602 1.00 93.56 479 ARG A N 1
ATOM 3984 C CA . ARG A 1 479 ? -10.418 -16.520 32.879 1.00 93.56 479 ARG A CA 1
ATOM 3985 C C . ARG A 1 479 ? -9.306 -17.543 32.623 1.00 93.56 479 ARG A C 1
ATOM 3987 O O . ARG A 1 479 ? -9.507 -18.725 32.887 1.00 93.56 479 ARG A O 1
ATOM 3994 N N . MET A 1 480 ? -8.142 -17.103 32.138 1.00 92.75 480 MET A N 1
ATOM 3995 C CA . MET A 1 480 ? -7.007 -17.980 31.806 1.00 92.75 480 MET A CA 1
ATOM 3996 C C . MET A 1 480 ? -6.339 -18.597 33.041 1.00 92.75 480 MET A C 1
ATOM 3998 O O . MET A 1 480 ? -5.924 -19.751 32.999 1.00 92.75 480 MET A O 1
ATOM 4002 N N . SER A 1 481 ? -6.278 -17.860 34.152 1.00 92.75 481 SER A N 1
ATOM 4003 C CA . SER A 1 481 ? -5.729 -18.338 35.431 1.00 92.75 481 SER A CA 1
ATOM 4004 C C . SER A 1 481 ? -6.699 -19.210 36.241 1.00 92.75 481 SER A C 1
ATOM 4006 O O . SER A 1 481 ? -6.326 -19.728 37.292 1.00 92.75 481 SER A O 1
ATOM 4008 N N . GLY A 1 482 ? -7.945 -19.381 35.783 1.00 90.50 482 GLY A N 1
ATOM 4009 C CA . GLY A 1 482 ? -8.969 -20.170 36.475 1.00 90.50 482 GLY A CA 1
ATOM 4010 C C . GLY A 1 482 ? -9.598 -19.480 37.694 1.00 90.50 482 GLY A C 1
ATOM 4011 O O . GLY A 1 482 ? -10.316 -20.124 38.460 1.00 90.50 482 GLY A O 1
ATOM 4012 N N . ARG A 1 483 ? -9.378 -18.173 37.882 1.00 92.50 483 ARG A N 1
ATOM 4013 C CA . ARG A 1 483 ? -9.909 -17.367 38.998 1.00 92.50 483 ARG A CA 1
ATOM 4014 C C . ARG A 1 483 ? -11.358 -16.947 38.737 1.00 92.50 483 ARG A C 1
ATOM 4016 O O . ARG A 1 483 ? -11.654 -15.776 38.512 1.00 92.50 483 ARG A O 1
ATOM 4023 N N . GLN A 1 484 ? -12.271 -17.916 38.778 1.00 90.31 484 GLN A N 1
ATOM 4024 C CA . GLN A 1 484 ? -13.681 -17.742 38.395 1.00 90.31 484 GLN A CA 1
ATOM 4025 C C . GLN A 1 484 ? -14.407 -16.614 39.146 1.00 90.31 484 GLN A C 1
ATOM 4027 O O . GLN A 1 484 ? -15.145 -15.846 38.535 1.00 90.31 484 GLN A O 1
ATOM 4032 N N . GLU A 1 485 ? -14.183 -16.468 40.453 1.00 91.50 485 GLU A N 1
ATOM 4033 C CA . GLU A 1 485 ? -14.851 -15.415 41.231 1.00 91.50 485 GLU A CA 1
ATOM 4034 C C . GLU A 1 485 ? -14.321 -14.017 40.889 1.00 91.50 485 GLU A C 1
ATOM 4036 O O . GLU A 1 485 ? -15.107 -13.092 40.699 1.00 91.50 485 GLU A O 1
ATOM 4041 N N . ALA A 1 486 ? -13.006 -13.866 40.707 1.00 92.88 486 ALA A N 1
ATOM 4042 C CA . ALA A 1 486 ? -12.416 -12.602 40.266 1.00 92.88 486 ALA A CA 1
ATOM 4043 C C . ALA A 1 486 ? -12.871 -12.227 38.843 1.00 92.88 486 ALA A C 1
ATOM 4045 O O . ALA A 1 486 ? -13.180 -11.069 38.571 1.00 92.88 486 ALA A O 1
ATOM 4046 N N . TYR A 1 487 ? -13.012 -13.221 37.961 1.00 93.56 487 TYR A N 1
ATOM 4047 C CA . TYR A 1 487 ? -13.551 -13.052 36.611 1.00 93.56 487 TYR A CA 1
ATOM 4048 C C . TYR A 1 487 ? -14.988 -12.506 36.623 1.00 93.56 487 TYR A C 1
ATOM 4050 O O . TYR A 1 487 ? -15.268 -11.504 35.961 1.00 93.56 487 TYR A O 1
ATOM 4058 N N . LYS A 1 488 ? -15.885 -13.093 37.431 1.00 92.50 488 LYS A N 1
ATOM 4059 C CA . LYS A 1 488 ? -17.264 -12.597 37.605 1.00 92.50 488 LYS A CA 1
ATOM 4060 C C . LYS A 1 488 ? -17.296 -11.174 38.168 1.00 92.50 488 LYS A C 1
ATOM 4062 O O . LYS A 1 488 ? -18.046 -10.336 37.671 1.00 92.50 488 LYS A O 1
ATOM 4067 N N . GLN A 1 489 ? -16.475 -10.886 39.180 1.00 91.88 489 GLN A N 1
ATOM 4068 C CA . GLN A 1 489 ? -16.404 -9.559 39.803 1.00 91.88 489 GLN A CA 1
ATOM 4069 C C . GLN A 1 489 ? -15.891 -8.484 38.836 1.00 91.88 489 GLN A C 1
ATOM 4071 O O . GLN A 1 489 ? -16.416 -7.366 38.814 1.00 91.88 489 GLN A O 1
ATOM 4076 N N . GLN A 1 490 ? -14.909 -8.816 37.995 1.00 93.25 490 GLN A N 1
ATOM 4077 C CA . GLN A 1 490 ? -14.418 -7.893 36.975 1.00 93.25 490 GLN A CA 1
ATOM 4078 C C . GLN A 1 490 ? -15.480 -7.631 35.902 1.00 93.25 490 GLN A C 1
ATOM 4080 O O . GLN A 1 490 ? -15.727 -6.474 35.574 1.00 93.25 490 GLN A O 1
ATOM 4085 N N . LEU A 1 491 ? -16.178 -8.666 35.419 1.00 91.12 491 LEU A N 1
ATOM 4086 C CA . LEU A 1 491 ? -17.311 -8.506 34.497 1.00 91.12 491 LEU A CA 1
ATOM 4087 C C . LEU A 1 491 ? -18.410 -7.609 35.081 1.00 91.12 491 LEU A C 1
ATOM 4089 O O . LEU A 1 491 ? -18.926 -6.728 34.393 1.00 91.12 491 LEU A O 1
ATOM 4093 N N . LEU A 1 492 ? -18.737 -7.783 36.364 1.00 90.94 492 LEU A N 1
ATOM 4094 C CA . LEU A 1 492 ? -19.695 -6.923 37.055 1.00 90.94 492 LEU A CA 1
ATOM 4095 C C . LEU A 1 492 ? -19.202 -5.469 37.122 1.00 90.94 492 LEU A C 1
ATOM 4097 O O . LEU A 1 492 ? -19.976 -4.543 36.884 1.00 90.94 492 LEU A O 1
ATOM 4101 N N . THR A 1 493 ? -17.916 -5.251 37.401 1.00 90.12 493 THR A N 1
ATOM 4102 C CA . THR A 1 493 ? -17.302 -3.912 37.442 1.00 90.12 493 THR A CA 1
ATOM 4103 C C . THR A 1 493 ? -17.334 -3.242 36.070 1.00 90.12 493 THR A C 1
ATOM 4105 O O . THR A 1 493 ? -17.732 -2.079 35.964 1.00 90.12 493 THR A O 1
ATOM 4108 N N . MET A 1 494 ? -17.021 -3.987 35.010 1.00 88.81 494 MET A N 1
ATOM 4109 C CA . MET A 1 494 ? -17.101 -3.507 33.631 1.00 88.81 494 MET A CA 1
ATOM 4110 C C . MET A 1 494 ? -18.531 -3.096 33.271 1.00 88.81 494 MET A C 1
ATOM 4112 O O . MET A 1 494 ? -18.760 -1.992 32.782 1.00 88.81 494 MET A O 1
ATOM 4116 N N . LEU A 1 495 ? -19.509 -3.942 33.594 1.00 88.56 495 LEU A N 1
ATOM 4117 C CA . LEU A 1 495 ? -20.919 -3.719 33.285 1.00 88.56 495 LEU A CA 1
ATOM 4118 C C . LEU A 1 495 ? -21.555 -2.577 34.091 1.00 88.56 495 LEU A C 1
ATOM 4120 O O . LEU A 1 495 ? -22.551 -2.009 33.646 1.00 88.56 495 LEU A O 1
ATOM 4124 N N . THR A 1 496 ? -21.024 -2.251 35.271 1.00 85.94 496 THR A N 1
ATOM 4125 C CA . THR A 1 496 ? -21.630 -1.265 36.186 1.00 85.94 496 THR A CA 1
ATOM 4126 C C . THR A 1 496 ? -20.914 0.079 36.181 1.00 85.94 496 THR A C 1
ATOM 4128 O O . THR A 1 496 ? -21.573 1.113 36.303 1.00 85.94 496 THR A O 1
ATOM 4131 N N . LYS A 1 497 ? -19.587 0.091 36.005 1.00 83.88 497 LYS A N 1
ATOM 4132 C CA . LYS A 1 497 ? -18.755 1.298 36.096 1.00 83.88 497 LYS A CA 1
ATOM 4133 C C . LYS A 1 497 ? -18.074 1.670 34.782 1.00 83.88 497 LYS A C 1
ATOM 4135 O O . LYS A 1 497 ? -18.169 2.823 34.378 1.00 83.88 497 LYS A O 1
ATOM 4140 N N . GLU A 1 498 ? -17.390 0.732 34.128 1.00 81.81 498 GLU A N 1
ATOM 4141 C CA . GLU A 1 498 ? -16.477 1.050 33.013 1.00 81.81 498 GLU A CA 1
ATOM 4142 C C . GLU A 1 498 ? -17.201 1.209 31.668 1.00 81.81 498 GLU A C 1
ATOM 4144 O O . GLU A 1 498 ? -16.911 2.111 30.887 1.00 81.81 498 GLU A O 1
ATOM 4149 N N . SER A 1 499 ? -18.165 0.336 31.382 1.00 81.44 499 SER A N 1
ATOM 4150 C CA . SER A 1 499 ? -19.015 0.356 30.187 1.00 81.44 499 SER A CA 1
ATOM 4151 C C . SER A 1 499 ? -20.470 0.045 30.560 1.00 81.44 499 SER A C 1
ATOM 4153 O O . SER A 1 499 ? -20.989 -1.028 30.237 1.00 81.44 499 SER A O 1
ATOM 4155 N N . PRO A 1 500 ? -21.151 0.984 31.247 1.00 84.50 500 PRO A N 1
ATOM 4156 C CA . PRO A 1 500 ? -22.450 0.720 31.842 1.00 84.50 500 PRO A CA 1
ATOM 4157 C C . PRO A 1 500 ? -23.521 0.288 30.837 1.00 84.50 500 PRO A C 1
ATOM 4159 O O . PRO A 1 500 ? -23.861 1.026 29.909 1.00 84.50 500 PRO A O 1
ATOM 4162 N N . GLY A 1 501 ? -24.099 -0.893 31.057 1.00 82.56 501 GLY A N 1
ATOM 4163 C CA . GLY A 1 501 ? -25.180 -1.425 30.221 1.00 82.56 501 GLY A CA 1
ATOM 4164 C C . GLY A 1 501 ? -24.735 -2.018 28.880 1.00 82.56 501 GLY A C 1
ATOM 4165 O O . GLY A 1 501 ? -25.540 -2.072 27.949 1.00 82.56 501 GLY A O 1
ATOM 4166 N N . ASN A 1 502 ? -23.475 -2.452 28.759 1.00 87.94 502 ASN A N 1
ATOM 4167 C CA . ASN A 1 502 ? -23.000 -3.214 27.605 1.00 87.94 502 ASN A CA 1
ATOM 4168 C C . ASN A 1 502 ? -23.718 -4.587 27.510 1.00 87.94 502 ASN A C 1
ATOM 4170 O O . ASN A 1 502 ? -23.573 -5.406 28.420 1.00 87.94 502 ASN A O 1
ATOM 4174 N N . PRO A 1 503 ? -24.473 -4.873 26.427 1.00 86.69 503 PRO A N 1
ATOM 4175 C CA . PRO A 1 503 ? -25.180 -6.147 26.269 1.00 86.69 503 PRO A CA 1
ATOM 4176 C C . PRO A 1 503 ? -24.260 -7.367 26.151 1.00 86.69 503 PRO A C 1
ATOM 4178 O O . PRO A 1 503 ? -24.655 -8.464 26.541 1.00 86.69 503 PRO A O 1
ATOM 4181 N N . ASP A 1 504 ? -23.048 -7.202 25.621 1.00 89.88 504 ASP A N 1
ATOM 4182 C CA . ASP A 1 504 ? -22.116 -8.317 25.422 1.00 89.88 504 ASP A CA 1
ATOM 4183 C C . ASP A 1 504 ? -21.587 -8.824 26.763 1.00 89.88 504 ASP A C 1
ATOM 4185 O O . ASP A 1 504 ? -21.724 -10.009 27.070 1.00 89.88 504 ASP A O 1
ATOM 4189 N N . ASP A 1 505 ? -21.110 -7.906 27.608 1.00 88.94 505 ASP A N 1
ATOM 4190 C CA . ASP A 1 505 ? -20.640 -8.223 28.961 1.00 88.94 505 ASP A CA 1
ATOM 4191 C C . ASP A 1 505 ? -21.779 -8.798 29.824 1.00 88.94 505 ASP A C 1
ATOM 4193 O O . ASP A 1 505 ? -21.566 -9.703 30.630 1.00 88.94 505 ASP A O 1
ATOM 4197 N N . PHE A 1 506 ? -23.016 -8.327 29.622 1.00 90.75 506 PHE A N 1
ATOM 4198 C CA . PHE A 1 506 ? -24.200 -8.852 30.305 1.00 90.75 506 PHE A CA 1
ATOM 4199 C C . PHE A 1 506 ? -24.519 -10.301 29.910 1.00 90.75 506 PHE A C 1
ATOM 4201 O O . PHE A 1 506 ? -24.792 -11.127 30.783 1.00 90.75 506 PHE A O 1
ATOM 4208 N N . ARG A 1 507 ? -24.468 -10.632 28.612 1.00 91.88 507 ARG A N 1
ATOM 4209 C CA . ARG A 1 507 ? -24.682 -12.004 28.115 1.00 91.88 507 ARG A CA 1
ATOM 4210 C C . ARG A 1 507 ? -23.569 -12.944 28.568 1.00 91.88 507 ARG A C 1
ATOM 4212 O O . ARG A 1 507 ? -23.858 -14.074 28.963 1.00 91.88 507 ARG A O 1
ATOM 4219 N N . GLU A 1 508 ? -22.325 -12.473 28.549 1.00 92.81 508 GLU A N 1
ATOM 4220 C CA . GLU A 1 508 ? -21.172 -13.220 29.053 1.00 92.81 508 GLU A CA 1
ATOM 4221 C C . GLU A 1 508 ? -21.344 -13.520 30.546 1.00 92.81 508 GLU A C 1
ATOM 4223 O O . GLU A 1 508 ? -21.320 -14.686 30.934 1.00 92.81 508 GLU A O 1
ATOM 4228 N N . LEU A 1 509 ? -21.644 -12.509 31.368 1.00 92.25 509 LEU A N 1
ATOM 4229 C CA . LEU A 1 509 ? -21.874 -12.686 32.803 1.00 92.25 509 LEU A CA 1
ATOM 4230 C C . LEU A 1 509 ? -23.051 -13.631 33.085 1.00 92.25 509 LEU A C 1
ATOM 4232 O O . LEU A 1 509 ? -22.922 -14.524 33.918 1.00 92.25 509 LEU A O 1
ATOM 4236 N N . LYS A 1 510 ? -24.165 -13.501 32.353 1.00 92.06 510 LYS A N 1
ATOM 4237 C CA . LYS A 1 510 ? -25.333 -14.393 32.461 1.00 92.06 510 LYS A CA 1
ATOM 4238 C C . LYS A 1 510 ? -24.972 -15.860 32.259 1.00 92.06 510 LYS A C 1
ATOM 4240 O O . LYS A 1 510 ? -25.495 -16.713 32.969 1.00 92.06 510 LYS A O 1
ATOM 4245 N N . SER A 1 511 ? -24.081 -16.156 31.313 1.00 92.56 511 SER A N 1
ATOM 4246 C CA . SER A 1 511 ? -23.667 -17.532 31.016 1.00 92.56 511 SER A CA 1
ATOM 4247 C C . SER A 1 511 ? -22.932 -18.221 32.174 1.00 92.56 511 SER A C 1
ATOM 4249 O O . SER A 1 511 ? -22.857 -19.447 32.202 1.00 92.56 511 SER A O 1
ATOM 4251 N N . LEU A 1 512 ? -22.428 -17.449 33.145 1.00 91.19 512 LEU A N 1
ATOM 4252 C CA . LEU A 1 512 ? -21.679 -17.944 34.304 1.00 91.19 512 LEU A CA 1
ATOM 4253 C C . LEU A 1 512 ? -22.563 -18.283 35.510 1.00 91.19 512 LEU A C 1
ATOM 4255 O O . LEU A 1 512 ? -22.052 -18.812 36.499 1.00 91.19 512 LEU A O 1
ATOM 4259 N N . TYR A 1 513 ? -23.859 -17.969 35.452 1.00 91.38 513 TYR A N 1
ATOM 4260 C CA . TYR A 1 513 ? -24.821 -18.245 36.517 1.00 91.38 513 TYR A CA 1
ATOM 4261 C C . TYR A 1 513 ? -25.841 -19.288 36.080 1.00 91.38 513 TYR A C 1
ATOM 4263 O O . TYR A 1 513 ? -26.229 -19.374 34.913 1.00 91.38 513 TYR A O 1
ATOM 4271 N N . SER A 1 514 ? -26.327 -20.069 37.041 1.00 90.88 514 SER A N 1
ATOM 4272 C CA . SER A 1 514 ? -27.456 -20.956 36.788 1.00 90.88 514 SER A CA 1
ATOM 4273 C C . SER A 1 514 ? -28.745 -20.159 36.552 1.00 90.88 514 SER A C 1
ATOM 4275 O O . SER A 1 514 ? -28.905 -19.023 37.009 1.00 90.88 514 SER A O 1
ATOM 4277 N N . ALA A 1 515 ? -29.727 -20.787 35.900 1.00 89.38 515 ALA A N 1
ATOM 4278 C CA . ALA A 1 515 ? -31.047 -20.187 35.689 1.00 89.38 515 ALA A CA 1
ATOM 4279 C C . ALA A 1 515 ? -31.779 -19.827 37.002 1.00 89.38 515 ALA A C 1
ATOM 4281 O O . ALA A 1 515 ? -32.698 -19.010 36.980 1.00 89.38 515 ALA A O 1
ATOM 4282 N N . GLN A 1 516 ? -31.382 -20.424 38.133 1.00 89.50 516 GLN A N 1
ATOM 4283 C CA . GLN A 1 516 ? -31.958 -20.147 39.452 1.00 89.50 516 GLN A CA 1
ATOM 4284 C C . GLN A 1 516 ? -31.309 -18.934 40.136 1.00 89.50 516 GLN A C 1
ATOM 4286 O O . GLN A 1 516 ? -32.004 -18.169 40.800 1.00 89.50 516 GLN A O 1
ATOM 4291 N N . GLU A 1 517 ? -30.002 -18.731 39.958 1.00 91.38 517 GLU A N 1
ATOM 4292 C CA . GLU A 1 517 ? -29.248 -17.632 40.584 1.00 91.38 517 GLU A CA 1
ATOM 4293 C C . GLU A 1 517 ? -29.354 -16.328 39.786 1.00 91.38 517 GLU A C 1
ATOM 4295 O O . GLU A 1 517 ? -29.408 -15.237 40.360 1.00 91.38 517 GLU A O 1
ATOM 4300 N N . TRP A 1 518 ? -29.430 -16.434 38.454 1.00 93.19 518 TRP A N 1
ATOM 4301 C CA . TRP A 1 518 ? -29.413 -15.283 37.553 1.00 93.19 518 TRP A CA 1
ATOM 4302 C C . TRP A 1 518 ? -30.459 -14.203 37.869 1.00 93.19 518 TRP A C 1
ATOM 4304 O O . TRP A 1 518 ? -30.088 -13.029 37.873 1.00 93.19 518 TRP A O 1
ATOM 4314 N N . PRO A 1 519 ? -31.734 -14.523 38.184 1.00 92.25 519 PRO A N 1
ATOM 4315 C CA . PRO A 1 519 ? -32.720 -13.493 38.496 1.00 92.25 519 PRO A CA 1
ATOM 4316 C C . PRO A 1 519 ? -32.305 -12.586 39.660 1.00 92.25 519 PRO A C 1
ATOM 4318 O O . PRO A 1 519 ? -32.570 -11.390 39.609 1.00 92.25 519 PRO A O 1
ATOM 4321 N N . GLN A 1 520 ? -31.634 -13.118 40.688 1.00 91.62 520 GLN A N 1
ATOM 4322 C CA . GLN A 1 520 ? -31.187 -12.315 41.831 1.00 91.62 520 GLN A CA 1
ATOM 4323 C C . GLN A 1 520 ? -30.047 -11.371 41.432 1.00 91.62 520 GLN A C 1
ATOM 4325 O O . GLN A 1 520 ? -30.129 -10.168 41.688 1.00 91.62 520 GLN A O 1
ATOM 4330 N N . VAL A 1 521 ? -29.040 -11.904 40.734 1.00 90.50 521 VAL A N 1
ATOM 4331 C CA . VAL A 1 521 ? -27.875 -11.147 40.245 1.00 90.50 521 VAL A CA 1
ATOM 4332 C C . VAL A 1 521 ? -28.299 -10.063 39.252 1.00 90.50 521 VAL A C 1
ATOM 4334 O O . VAL A 1 521 ? -27.859 -8.921 39.341 1.00 90.50 521 VAL A O 1
ATOM 4337 N N . ARG A 1 522 ? -29.221 -10.378 38.339 1.00 92.94 522 ARG A N 1
ATOM 4338 C CA . ARG A 1 522 ? -29.775 -9.424 37.375 1.00 92.94 522 ARG A CA 1
ATOM 4339 C C . ARG A 1 522 ? -30.409 -8.211 38.054 1.00 92.94 522 ARG A C 1
ATOM 4341 O O . ARG A 1 522 ? -30.195 -7.083 37.615 1.00 92.94 522 ARG A O 1
ATOM 4348 N N . GLU A 1 523 ? -31.201 -8.419 39.106 1.00 92.19 523 GLU A N 1
ATOM 4349 C CA . GLU A 1 523 ? -31.815 -7.296 39.823 1.00 92.19 523 GLU A CA 1
ATOM 4350 C C . GLU A 1 523 ? -30.771 -6.461 40.575 1.00 92.19 523 GLU A C 1
ATOM 4352 O O . GLU A 1 523 ? -30.923 -5.246 40.678 1.00 92.19 523 GLU A O 1
ATOM 4357 N N . GLU A 1 524 ? -29.698 -7.075 41.076 1.00 90.56 524 GLU A N 1
ATOM 4358 C CA . GLU A 1 524 ? -28.568 -6.346 41.658 1.00 90.56 524 GLU A CA 1
ATOM 4359 C C . GLU A 1 524 ? -27.851 -5.483 40.610 1.00 90.56 524 GLU A C 1
ATOM 4361 O O . GLU A 1 524 ? -27.640 -4.289 40.840 1.00 90.56 524 GLU A O 1
ATOM 4366 N N . ILE A 1 525 ? -27.599 -6.036 39.418 1.00 91.19 525 ILE A N 1
ATOM 4367 C CA . ILE A 1 525 ? -27.057 -5.298 38.271 1.00 91.19 525 ILE A CA 1
ATOM 4368 C C . ILE A 1 525 ? -27.940 -4.085 37.975 1.00 91.19 525 ILE A C 1
ATOM 4370 O O . ILE A 1 525 ? -27.447 -2.960 37.986 1.00 91.19 525 ILE A O 1
ATOM 4374 N N . PHE A 1 526 ? -29.251 -4.269 37.795 1.00 90.75 526 PHE A N 1
ATOM 4375 C CA . PHE A 1 526 ? -30.161 -3.160 37.488 1.00 90.75 526 PHE A CA 1
ATOM 4376 C C . PHE A 1 526 ? -30.171 -2.057 38.552 1.00 90.75 526 PHE A C 1
ATOM 4378 O O . PHE A 1 526 ? -30.300 -0.888 38.195 1.00 90.75 526 PHE A O 1
ATOM 4385 N N . ARG A 1 527 ? -29.999 -2.392 39.838 1.00 89.19 527 ARG A N 1
ATOM 4386 C CA . ARG A 1 527 ? -29.894 -1.393 40.920 1.00 89.19 527 ARG A CA 1
ATOM 4387 C C . ARG A 1 527 ? -28.563 -0.643 40.917 1.00 89.19 527 ARG A C 1
ATOM 4389 O O . ARG A 1 527 ? -28.524 0.510 41.331 1.00 89.19 527 ARG A O 1
ATOM 4396 N N . SER A 1 528 ? -27.489 -1.304 40.495 1.00 88.88 528 SER A N 1
ATOM 4397 C CA . SER A 1 528 ? -26.133 -0.744 40.476 1.00 88.88 528 SER A CA 1
ATOM 4398 C C . SER A 1 528 ? -25.812 0.073 39.219 1.00 88.88 528 SER A C 1
ATOM 4400 O O . SER A 1 528 ? -24.843 0.833 39.217 1.00 88.88 528 SER A O 1
ATOM 4402 N N . LEU A 1 529 ? -26.619 -0.048 38.159 1.00 90.06 529 LEU A N 1
ATOM 4403 C CA . LEU A 1 529 ? -26.419 0.699 36.921 1.00 90.06 529 LEU A CA 1
ATOM 4404 C C . LEU A 1 529 ? -26.659 2.207 37.121 1.00 90.06 529 LEU A C 1
ATOM 4406 O O . LEU A 1 529 ? -27.669 2.614 37.703 1.00 90.06 529 LEU A O 1
ATOM 4410 N N . PRO A 1 530 ? -25.771 3.065 36.597 1.00 87.81 530 PRO A N 1
ATOM 4411 C CA . PRO A 1 530 ? -25.944 4.504 36.674 1.00 87.81 530 PRO A CA 1
ATOM 4412 C C . PRO A 1 530 ? -27.066 4.978 35.735 1.00 87.81 530 PRO A C 1
ATOM 4414 O O . PRO A 1 530 ? -27.381 4.330 34.740 1.00 87.81 530 PRO A O 1
ATOM 4417 N N . LYS A 1 531 ? -27.662 6.146 36.015 1.00 82.94 531 LYS A N 1
ATOM 4418 C CA . LYS A 1 531 ? -28.842 6.659 35.281 1.00 82.94 531 LYS A CA 1
ATOM 4419 C C . LYS A 1 531 ? -28.615 6.851 33.778 1.00 82.94 531 LYS A C 1
ATOM 4421 O O . LYS A 1 531 ? -29.562 6.760 33.007 1.00 82.94 531 LYS A O 1
ATOM 4426 N N . GLN A 1 532 ? -27.381 7.144 33.378 1.00 80.88 532 GLN A N 1
ATOM 4427 C CA . GLN A 1 532 ? -26.976 7.303 31.982 1.00 80.88 532 GLN A CA 1
ATOM 4428 C C . GLN A 1 532 ? -26.784 5.971 31.240 1.00 80.88 532 GLN A C 1
ATOM 4430 O O . GLN A 1 532 ? -26.601 5.978 30.024 1.00 80.88 532 GLN A O 1
ATOM 4435 N N . ALA A 1 533 ? -26.787 4.836 31.946 1.00 84.25 533 ALA A N 1
ATOM 4436 C CA . ALA A 1 533 ? -26.659 3.531 31.317 1.00 84.25 533 ALA A CA 1
ATOM 4437 C C . ALA A 1 533 ? -27.883 3.235 30.447 1.00 84.25 533 ALA A C 1
ATOM 4439 O O . ALA A 1 533 ? -29.025 3.498 30.833 1.00 84.25 533 ALA A O 1
ATOM 4440 N N . ARG A 1 534 ? -27.644 2.614 29.289 1.00 85.62 534 ARG A N 1
ATOM 4441 C CA . ARG A 1 534 ? -28.698 2.185 28.363 1.00 85.62 534 ARG A CA 1
ATOM 4442 C C . ARG A 1 534 ? -29.382 0.896 28.833 1.00 85.62 534 ARG A C 1
ATOM 4444 O O . ARG A 1 534 ? -29.324 -0.137 28.164 1.00 85.62 534 ARG A O 1
ATOM 4451 N N . VAL A 1 535 ? -29.999 0.949 30.017 1.00 89.06 535 VAL A N 1
ATOM 4452 C CA . VAL A 1 535 ? -30.650 -0.191 30.689 1.00 89.06 535 VAL A CA 1
ATOM 4453 C C . VAL A 1 535 ? -31.765 -0.815 29.848 1.00 89.06 535 VAL A C 1
ATOM 4455 O O . VAL A 1 535 ? -32.035 -2.009 29.958 1.00 89.06 535 VAL A O 1
ATOM 4458 N N . GLU A 1 536 ? -32.375 -0.045 28.948 1.00 88.75 536 GLU A N 1
ATOM 4459 C CA . GLU A 1 536 ? -33.444 -0.517 28.077 1.00 88.75 536 GLU A CA 1
ATOM 4460 C C . GLU A 1 536 ? -32.986 -1.633 27.130 1.00 88.75 536 GLU A C 1
ATOM 4462 O O . GLU A 1 536 ? -33.767 -2.527 26.808 1.00 88.75 536 GLU A O 1
ATOM 4467 N N . ARG A 1 537 ? -31.698 -1.644 26.759 1.00 89.50 537 ARG A N 1
ATOM 4468 C CA . ARG A 1 537 ? -31.106 -2.746 25.990 1.00 89.50 537 ARG A CA 1
ATOM 4469 C C . ARG A 1 537 ? -31.111 -4.047 26.788 1.00 89.50 537 ARG A C 1
ATOM 4471 O O . ARG A 1 537 ? -31.394 -5.100 26.235 1.00 89.50 537 ARG A O 1
ATOM 4478 N N . LEU A 1 538 ? -30.858 -3.974 28.094 1.00 91.31 538 LEU A N 1
ATOM 4479 C CA . LEU A 1 538 ? -30.842 -5.153 28.959 1.00 91.31 538 LEU A CA 1
ATOM 4480 C C . LEU A 1 538 ? -32.257 -5.672 29.247 1.00 91.31 538 LEU A C 1
ATOM 4482 O O . LEU A 1 538 ? -32.463 -6.880 29.322 1.00 91.31 538 LEU A O 1
ATOM 4486 N N . TYR A 1 539 ? -33.252 -4.783 29.362 1.00 92.75 539 TYR A N 1
ATOM 4487 C CA . TYR A 1 539 ? -34.658 -5.201 29.461 1.00 92.75 539 TYR A CA 1
ATOM 4488 C C . TYR A 1 539 ? -35.112 -5.965 28.221 1.00 92.75 539 TYR A C 1
ATOM 4490 O O . TYR A 1 539 ? -35.823 -6.961 28.349 1.00 92.75 539 TYR A O 1
ATOM 4498 N N . TYR A 1 540 ? -34.682 -5.518 27.040 1.00 90.31 540 TYR A N 1
ATOM 4499 C CA . TYR A 1 540 ? -34.944 -6.208 25.784 1.00 90.31 540 TYR A CA 1
ATOM 4500 C C . TYR A 1 540 ? -34.325 -7.616 25.760 1.00 90.31 540 TYR A C 1
ATOM 4502 O O . TYR A 1 540 ? -35.037 -8.580 25.482 1.00 90.31 540 TYR A O 1
ATOM 4510 N N . GLU A 1 541 ? -33.046 -7.752 26.128 1.00 89.38 541 GLU A N 1
ATOM 4511 C CA . GLU A 1 541 ? -32.347 -9.051 26.204 1.00 89.38 541 GLU A CA 1
ATOM 4512 C C . GLU A 1 541 ? -33.016 -10.032 27.183 1.00 89.38 541 GLU A C 1
ATOM 4514 O O . GLU A 1 541 ? -33.114 -11.233 26.927 1.00 89.38 541 GLU A O 1
ATOM 4519 N N . GLU A 1 542 ? -33.527 -9.523 28.305 1.00 92.19 542 GLU A N 1
ATOM 4520 C CA . GLU A 1 542 ? -34.202 -10.321 29.335 1.00 92.19 542 GLU A CA 1
ATOM 4521 C C . GLU A 1 542 ? -35.697 -10.533 29.075 1.00 92.19 542 GLU A C 1
ATOM 4523 O O . GLU A 1 542 ? -36.373 -11.153 29.897 1.00 92.19 542 GLU A O 1
ATOM 4528 N N . LYS A 1 543 ? -36.221 -10.030 27.947 1.00 91.31 543 LYS A N 1
ATOM 4529 C CA . LYS A 1 543 ? -37.651 -10.061 27.596 1.00 91.31 543 LYS A CA 1
ATOM 4530 C C . LYS A 1 543 ? -38.552 -9.471 28.690 1.00 91.31 543 LYS A C 1
ATOM 4532 O O . LYS A 1 543 ? -39.682 -9.903 28.889 1.00 91.31 543 LYS A O 1
ATOM 4537 N N . LEU A 1 544 ? -38.056 -8.466 29.412 1.00 92.81 544 LEU A N 1
ATOM 4538 C CA . LEU A 1 544 ? -38.801 -7.744 30.447 1.00 92.81 544 LEU A CA 1
ATOM 4539 C C . LEU A 1 544 ? -39.612 -6.613 29.804 1.00 92.81 544 LEU A C 1
ATOM 4541 O O . LEU A 1 544 ? -39.345 -5.429 30.037 1.00 92.81 544 LEU A O 1
ATOM 4545 N N . TYR A 1 545 ? -40.580 -6.980 28.963 1.00 92.50 545 TYR A N 1
ATOM 4546 C CA . TYR A 1 545 ? -41.312 -6.032 28.121 1.00 92.50 545 TYR A CA 1
ATOM 4547 C C . TYR A 1 545 ? -42.133 -5.012 28.919 1.00 92.50 545 TYR A C 1
ATOM 4549 O O . TYR A 1 545 ? -42.171 -3.851 28.522 1.00 92.50 545 TYR A O 1
ATOM 4557 N N . ASP A 1 546 ? -42.647 -5.366 30.101 1.00 91.75 546 ASP A N 1
ATOM 4558 C CA . ASP A 1 546 ? -43.300 -4.418 31.022 1.00 91.75 546 ASP A CA 1
ATOM 4559 C C . ASP A 1 546 ? -42.376 -3.258 31.440 1.00 91.75 546 ASP A C 1
ATOM 4561 O O . ASP A 1 546 ? -42.742 -2.074 31.426 1.00 91.75 546 ASP A O 1
ATOM 4565 N N . ARG A 1 547 ? -41.132 -3.590 31.814 1.00 92.81 547 ARG A N 1
ATOM 4566 C CA . ARG A 1 547 ? -40.125 -2.602 32.230 1.00 92.81 547 ARG A CA 1
ATOM 4567 C C . ARG A 1 547 ? -39.609 -1.812 31.032 1.00 92.81 547 ARG A C 1
ATOM 4569 O O . ARG A 1 547 ? -39.405 -0.603 31.147 1.00 92.81 547 ARG A O 1
ATOM 4576 N N . LEU A 1 548 ? -39.447 -2.473 29.883 1.00 92.56 548 LEU A N 1
ATOM 4577 C CA . LEU A 1 548 ? -39.077 -1.829 28.625 1.00 92.56 548 LEU A CA 1
ATOM 4578 C C . LEU A 1 548 ? -40.136 -0.809 28.191 1.00 92.56 548 LEU A C 1
ATOM 4580 O O . LEU A 1 548 ? -39.785 0.320 27.859 1.00 92.56 548 LEU A O 1
ATOM 4584 N N . LEU A 1 549 ? -41.421 -1.165 28.266 1.00 92.06 549 LEU A N 1
ATOM 4585 C CA . LEU A 1 549 ? -42.528 -0.258 27.982 1.00 92.06 549 LEU A CA 1
ATOM 4586 C C . LEU A 1 549 ? -42.500 0.940 28.931 1.00 92.06 549 LEU A C 1
ATOM 4588 O O . LEU A 1 549 ? -42.556 2.077 28.474 1.00 92.06 549 LEU A O 1
ATOM 4592 N N . THR A 1 550 ? -42.355 0.702 30.236 1.00 92.75 550 THR A N 1
ATOM 4593 C CA . THR A 1 550 ? -42.296 1.777 31.240 1.00 92.75 550 THR A CA 1
ATOM 4594 C C . THR A 1 550 ? -41.162 2.762 30.934 1.00 92.75 550 THR A C 1
ATOM 4596 O O . THR A 1 550 ? -41.362 3.976 30.989 1.00 92.75 550 THR A O 1
ATOM 4599 N N . PHE A 1 551 ? -39.989 2.255 30.542 1.00 90.50 551 PHE A N 1
ATOM 4600 C CA . PHE A 1 551 ? -38.867 3.085 30.107 1.00 90.50 551 PHE A CA 1
ATOM 4601 C C . PHE A 1 551 ? -39.202 3.884 28.842 1.00 90.50 551 PHE A C 1
ATOM 4603 O O . PHE A 1 551 ? -39.015 5.099 28.821 1.00 90.50 551 PHE A O 1
ATOM 4610 N N . VAL A 1 552 ? -39.720 3.225 27.799 1.00 90.25 552 VAL A N 1
ATOM 4611 C CA . VAL A 1 552 ? -40.088 3.873 26.531 1.00 90.25 552 VAL A CA 1
ATOM 4612 C C . VAL A 1 552 ? -41.115 4.978 26.765 1.00 90.25 552 VAL A C 1
ATOM 4614 O O . VAL A 1 552 ? -40.973 6.060 26.201 1.00 90.25 552 VAL A O 1
ATOM 4617 N N . LEU A 1 553 ? -42.118 4.744 27.614 1.00 89.94 553 LEU A N 1
ATOM 4618 C CA . LEU A 1 553 ? -43.145 5.734 27.929 1.00 89.94 553 LEU A CA 1
ATOM 4619 C C . LEU A 1 553 ? -42.577 6.966 28.645 1.00 89.94 553 LEU A C 1
ATOM 4621 O O . LEU A 1 553 ? -42.991 8.081 28.331 1.00 89.94 553 LEU A O 1
ATOM 4625 N N . ALA A 1 554 ? -41.606 6.775 29.542 1.00 89.62 554 ALA A N 1
ATOM 4626 C CA . ALA A 1 554 ? -40.985 7.846 30.320 1.00 89.62 554 ALA A CA 1
ATOM 4627 C C . ALA A 1 554 ? -40.010 8.736 29.521 1.00 89.62 554 ALA A C 1
ATOM 4629 O O . ALA A 1 554 ? -39.793 9.889 29.901 1.00 89.62 554 ALA A O 1
ATOM 4630 N N . GLN A 1 555 ? -39.409 8.230 28.437 1.00 87.38 555 GLN A N 1
ATOM 4631 C CA . GLN A 1 555 ? -38.491 9.010 27.594 1.00 87.38 555 GLN A CA 1
ATOM 4632 C C . GLN A 1 555 ? -39.238 10.029 26.731 1.00 87.38 555 GLN A C 1
ATOM 4634 O O . GLN A 1 555 ? -40.337 9.757 26.262 1.00 87.38 555 GLN A O 1
ATOM 4639 N N . LYS A 1 556 ? -38.634 11.191 26.464 1.00 84.62 556 LYS A N 1
ATOM 4640 C CA . LYS A 1 556 ? -39.204 12.173 25.526 1.00 84.62 556 LYS A CA 1
ATOM 4641 C C . LYS A 1 556 ? -38.920 11.781 24.075 1.00 84.62 556 LYS A C 1
ATOM 4643 O O . LYS A 1 556 ? -37.824 11.315 23.766 1.00 84.62 556 LYS A O 1
ATOM 4648 N N . GLY A 1 557 ? -39.870 12.043 23.182 1.00 87.00 557 GLY A N 1
ATOM 4649 C CA . GLY A 1 557 ? -39.730 11.797 21.750 1.00 87.00 557 GLY A CA 1
ATOM 4650 C C . GLY A 1 557 ? -40.005 10.352 21.327 1.00 87.00 557 GLY A C 1
ATOM 4651 O O . GLY A 1 557 ? -40.367 9.481 22.122 1.00 87.00 557 GLY A O 1
ATOM 4652 N N . LEU A 1 558 ? -39.835 10.102 20.025 1.00 88.75 558 LEU A N 1
ATOM 4653 C CA . LEU A 1 558 ? -40.225 8.846 19.371 1.00 88.75 558 LEU A CA 1
ATOM 4654 C C . LEU A 1 558 ? -39.074 7.855 19.152 1.00 88.75 558 LEU A C 1
ATOM 4656 O O . LEU A 1 558 ? -39.330 6.724 18.750 1.00 88.75 558 LEU A O 1
ATOM 4660 N N . PHE A 1 559 ? -37.823 8.238 19.426 1.00 87.25 559 PHE A N 1
ATOM 4661 C CA . PHE A 1 559 ? -36.647 7.415 19.113 1.00 87.25 559 PHE A CA 1
ATOM 4662 C C . PHE A 1 559 ? -36.686 6.036 19.792 1.00 87.25 559 PHE A C 1
ATOM 4664 O O . PHE A 1 559 ? -36.661 5.010 19.113 1.00 87.25 559 PHE A O 1
ATOM 4671 N N . SER A 1 560 ? -36.805 5.996 21.125 1.00 86.00 560 SER A N 1
ATOM 4672 C CA . SER A 1 560 ? -36.849 4.733 21.878 1.00 86.00 560 SER A CA 1
ATOM 4673 C C . SER A 1 560 ? -38.087 3.903 21.549 1.00 86.00 560 SER A C 1
ATOM 4675 O O . SER A 1 560 ? -38.020 2.679 21.559 1.00 86.00 560 SER A O 1
ATOM 4677 N N . LEU A 1 561 ? -39.205 4.557 21.226 1.00 89.19 561 LEU A N 1
ATOM 4678 C CA . LEU A 1 561 ? -40.422 3.865 20.822 1.00 89.19 561 LEU A CA 1
ATOM 4679 C C . LEU A 1 561 ? -40.209 3.149 19.488 1.00 89.19 561 LEU A C 1
ATOM 4681 O O . LEU A 1 561 ? -40.435 1.948 19.404 1.00 89.19 561 LEU A O 1
ATOM 4685 N N . VAL A 1 562 ? -39.718 3.865 18.475 1.00 89.38 562 VAL A N 1
ATOM 4686 C CA . VAL A 1 562 ? -39.432 3.319 17.140 1.00 89.38 562 VAL A CA 1
ATOM 4687 C C . VAL A 1 562 ? -38.424 2.171 17.207 1.00 89.38 562 VAL A C 1
ATOM 4689 O O . VAL A 1 562 ? -38.557 1.199 16.466 1.00 89.38 562 VAL A O 1
ATOM 4692 N N . GLN A 1 563 ? -37.435 2.264 18.099 1.00 90.62 563 GLN A N 1
ATOM 4693 C CA . GLN A 1 563 ? -36.410 1.236 18.271 1.00 90.62 563 GLN A CA 1
ATOM 4694 C C . GLN A 1 563 ? -36.974 -0.101 18.792 1.00 90.62 563 GLN A C 1
ATOM 4696 O O . GLN A 1 563 ? -36.483 -1.152 18.387 1.00 90.62 563 GLN A O 1
ATOM 4701 N N . TYR A 1 564 ? -37.976 -0.075 19.678 1.00 91.38 564 TYR A N 1
ATOM 4702 C CA . TYR A 1 564 ? -38.533 -1.276 20.329 1.00 91.38 564 TYR A CA 1
ATOM 4703 C C . TYR A 1 564 ? -39.974 -1.605 19.903 1.00 91.38 564 TYR A C 1
ATOM 4705 O O . TYR A 1 564 ? -40.605 -2.501 20.464 1.00 91.38 564 TYR A O 1
ATOM 4713 N N . GLU A 1 565 ? -40.496 -0.905 18.894 1.00 90.12 565 GLU A N 1
ATOM 4714 C CA . GLU A 1 565 ? -41.857 -1.054 18.367 1.00 90.12 565 GLU A CA 1
ATOM 4715 C C . GLU A 1 565 ? -42.165 -2.504 17.975 1.00 90.12 565 GLU A C 1
ATOM 4717 O O . GLU A 1 565 ? -43.249 -3.006 18.259 1.00 90.12 565 GLU A O 1
ATOM 4722 N N . HIS A 1 566 ? -41.206 -3.201 17.355 1.00 90.38 566 HIS A N 1
ATOM 4723 C CA . HIS A 1 566 ? -41.413 -4.541 16.805 1.00 90.38 566 HIS A CA 1
ATOM 4724 C C . HIS A 1 566 ? -41.748 -5.590 17.862 1.00 90.38 566 HIS A C 1
ATOM 4726 O O . HIS A 1 566 ? -42.536 -6.476 17.555 1.00 90.38 566 HIS A O 1
ATOM 4732 N N . VAL A 1 567 ? -41.194 -5.474 19.073 1.00 90.56 567 VAL A N 1
ATOM 4733 C CA . VAL A 1 567 ? -41.499 -6.384 20.192 1.00 90.56 567 VAL A CA 1
ATOM 4734 C C . VAL A 1 567 ? -42.654 -5.891 21.052 1.00 90.56 567 VAL A C 1
ATOM 4736 O O . VAL A 1 567 ? -43.461 -6.689 21.509 1.00 90.56 567 VAL A O 1
ATOM 4739 N N . LEU A 1 568 ? -42.779 -4.577 21.261 1.00 90.62 568 LEU A N 1
ATOM 4740 C CA . LEU A 1 568 ? -43.805 -4.039 22.155 1.00 90.62 568 LEU A CA 1
ATOM 4741 C C . LEU A 1 568 ? -45.200 -4.006 21.514 1.00 90.62 568 LEU A C 1
ATOM 4743 O O . LEU A 1 568 ? -46.193 -3.998 22.237 1.00 90.62 568 LEU A O 1
ATOM 4747 N N . LYS A 1 569 ? -45.308 -3.985 20.178 1.00 88.31 569 LYS A N 1
ATOM 4748 C CA . LYS A 1 569 ? -46.604 -3.900 19.479 1.00 88.31 569 LYS A CA 1
ATOM 4749 C C . LYS A 1 569 ? -47.475 -5.149 19.614 1.00 88.31 569 LYS A C 1
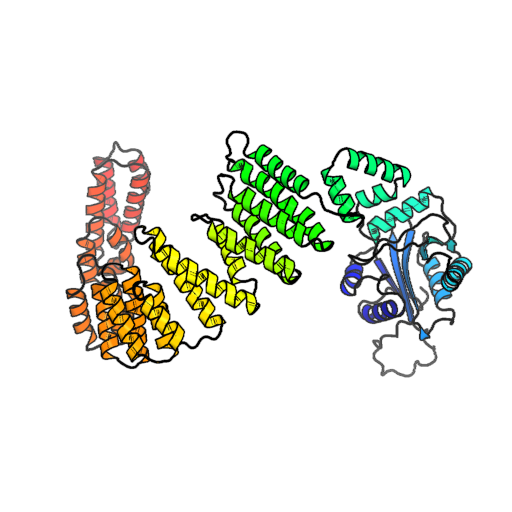ATOM 4751 O O . LYS A 1 569 ? -48.679 -5.045 19.398 1.00 88.31 569 LYS A O 1
ATOM 4756 N N . GLU A 1 570 ? -46.879 -6.301 19.922 1.00 86.81 570 GLU A N 1
ATOM 4757 C CA . GLU A 1 570 ? -47.611 -7.563 20.076 1.00 86.81 570 GLU A CA 1
ATOM 4758 C C . GLU A 1 570 ? -48.376 -7.601 21.403 1.00 86.81 570 GLU A C 1
ATOM 4760 O O . GLU A 1 570 ? -49.545 -7.981 21.428 1.00 86.81 570 GLU A O 1
ATOM 4765 N N . GLU A 1 571 ? -47.750 -7.136 22.487 1.00 87.69 571 GLU A N 1
ATOM 4766 C CA . GLU A 1 571 ? -48.323 -7.181 23.838 1.00 87.69 571 GLU A CA 1
ATOM 4767 C C . GLU A 1 571 ? -48.957 -5.848 24.290 1.00 87.69 571 GLU A C 1
ATOM 4769 O O . GLU A 1 571 ? -49.940 -5.860 25.031 1.00 87.69 571 GLU A O 1
ATOM 4774 N N . TYR A 1 572 ? -48.458 -4.693 23.821 1.00 91.44 572 TYR A N 1
ATOM 4775 C CA . TYR A 1 572 ? -48.858 -3.353 24.301 1.00 91.44 572 TYR A CA 1
ATOM 4776 C C . TYR A 1 572 ? -49.256 -2.358 23.185 1.00 91.44 572 TYR A C 1
ATOM 4778 O O . TYR A 1 572 ? -48.795 -1.209 23.174 1.00 91.44 572 TYR A O 1
ATOM 4786 N N . PRO A 1 573 ? -50.126 -2.734 22.226 1.00 89.62 573 PRO A N 1
ATOM 4787 C CA . PRO A 1 573 ? -50.450 -1.884 21.077 1.00 89.62 573 PRO A CA 1
ATOM 4788 C C . PRO A 1 573 ? -51.116 -0.554 21.466 1.00 89.62 573 PRO A C 1
ATOM 4790 O O . PRO A 1 573 ? -50.801 0.489 20.893 1.00 89.62 573 PRO A O 1
ATOM 4793 N N . GLN A 1 574 ? -52.003 -0.552 22.466 1.00 89.19 574 GLN A N 1
ATOM 4794 C CA . GLN A 1 574 ? -52.734 0.655 22.875 1.00 89.19 574 GLN A CA 1
ATOM 4795 C C . GLN A 1 574 ? -51.816 1.701 23.521 1.00 89.19 574 GLN A C 1
ATOM 4797 O O . GLN A 1 574 ? -51.935 2.895 23.242 1.00 89.19 574 GLN A O 1
ATOM 4802 N N . GLN A 1 575 ? -50.871 1.264 24.355 1.00 91.25 575 GLN A N 1
ATOM 4803 C CA . GLN A 1 575 ? -49.932 2.140 25.052 1.00 91.25 575 GLN A CA 1
ATOM 4804 C C . GLN A 1 575 ? -48.960 2.804 24.067 1.00 91.25 575 GLN A C 1
ATOM 4806 O O . GLN A 1 575 ? -48.692 4.002 24.181 1.00 91.25 575 GLN A O 1
ATOM 4811 N N . LEU A 1 576 ? -48.485 2.060 23.060 1.00 90.19 576 LEU A N 1
ATOM 4812 C CA . LEU A 1 576 ? -47.642 2.612 21.995 1.00 90.19 576 LEU A CA 1
ATOM 4813 C C . LEU A 1 576 ? -48.390 3.647 21.151 1.00 90.19 576 LEU A C 1
ATOM 4815 O O . LEU A 1 576 ? -47.854 4.724 20.891 1.00 90.19 576 LEU A O 1
ATOM 4819 N N . LEU A 1 577 ? -49.635 3.353 20.759 1.00 90.69 577 LEU A N 1
ATOM 4820 C CA . LEU A 1 577 ? -50.471 4.286 19.998 1.00 90.69 577 LEU A CA 1
ATOM 4821 C C . LEU A 1 577 ? -50.749 5.571 20.782 1.00 90.69 577 LEU A C 1
ATOM 4823 O O . LEU A 1 577 ? -50.666 6.660 20.214 1.00 90.69 577 LEU A O 1
ATOM 4827 N N . SER A 1 578 ? -51.006 5.464 22.089 1.00 91.44 578 SER A N 1
ATOM 4828 C CA . SER A 1 578 ? -51.179 6.631 22.959 1.00 91.44 578 SER A CA 1
ATOM 4829 C C . SER A 1 578 ? -49.925 7.506 22.986 1.00 91.44 578 SER A C 1
ATOM 4831 O O . SER A 1 578 ? -50.031 8.726 22.851 1.00 91.44 578 SER A O 1
ATOM 4833 N N . LYS A 1 579 ? -48.730 6.910 23.111 1.00 91.69 579 LYS A N 1
ATOM 4834 C CA . LYS A 1 579 ? -47.472 7.669 23.097 1.00 91.69 579 LYS A CA 1
ATOM 4835 C C . LYS A 1 579 ? -47.197 8.312 21.742 1.00 91.69 579 LYS A C 1
ATOM 4837 O O . LYS A 1 579 ? -46.858 9.491 21.700 1.00 91.69 579 LYS A O 1
ATOM 4842 N N . TYR A 1 580 ? -47.378 7.574 20.647 1.00 90.44 580 TYR A N 1
ATOM 4843 C CA . TYR A 1 580 ? -47.270 8.136 19.300 1.00 90.44 580 TYR A CA 1
ATOM 4844 C C . TYR A 1 580 ? -48.171 9.357 19.128 1.00 90.44 580 TYR A C 1
ATOM 4846 O O . TYR A 1 580 ? -47.716 10.399 18.666 1.00 90.44 580 TYR A O 1
ATOM 4854 N N . THR A 1 581 ? -49.433 9.234 19.540 1.00 90.12 581 THR A N 1
ATOM 4855 C CA . THR A 1 581 ? -50.430 10.302 19.435 1.00 90.12 581 THR A CA 1
ATOM 4856 C C . THR A 1 581 ? -50.011 11.529 20.235 1.00 90.12 581 THR A C 1
ATOM 4858 O O . THR A 1 581 ? -50.078 12.644 19.719 1.00 90.12 581 THR A O 1
ATOM 4861 N N . GLN A 1 582 ? -49.543 11.337 21.471 1.00 90.81 582 GLN A N 1
ATOM 4862 C CA . GLN A 1 582 ? -49.099 12.427 22.335 1.00 90.81 582 GLN A CA 1
ATOM 4863 C C . GLN A 1 582 ? -47.891 13.170 21.747 1.00 90.81 582 GLN A C 1
ATOM 4865 O O . GLN A 1 582 ? -47.960 14.384 21.561 1.00 90.81 582 GLN A O 1
ATOM 4870 N N . GLU A 1 583 ? -46.821 12.452 21.396 1.00 91.31 583 GLU A N 1
ATOM 4871 C CA . GLU A 1 583 ? -45.583 13.055 20.882 1.00 91.31 583 GLU A CA 1
ATOM 4872 C C . GLU A 1 583 ? -45.812 13.726 19.520 1.00 91.31 583 GLU A C 1
ATOM 4874 O O . GLU A 1 583 ? -45.394 14.863 19.319 1.00 91.31 583 GLU A O 1
ATOM 4879 N N . LEU A 1 584 ? -46.543 13.083 18.598 1.00 89.31 584 LEU A N 1
ATOM 4880 C CA . LEU A 1 584 ? -46.865 13.679 17.296 1.00 89.31 584 LEU A CA 1
ATOM 4881 C C . LEU A 1 584 ? -47.743 14.925 17.445 1.00 89.31 584 LEU A C 1
ATOM 4883 O O . LEU A 1 584 ? -47.516 15.916 16.753 1.00 89.31 584 LEU A O 1
ATOM 4887 N N . THR A 1 585 ? -48.727 14.909 18.349 1.00 87.81 585 THR A N 1
ATOM 4888 C CA . THR A 1 585 ? -49.577 16.083 18.612 1.00 87.81 585 THR A CA 1
ATOM 4889 C C . THR A 1 585 ? -48.766 17.233 19.203 1.00 87.81 585 THR A C 1
ATOM 4891 O O . THR A 1 585 ? -48.978 18.385 18.822 1.00 87.81 585 THR A O 1
ATOM 4894 N N . ASP A 1 586 ? -47.824 16.941 20.101 1.00 87.75 586 ASP A N 1
ATOM 4895 C CA . ASP A 1 586 ? -46.922 17.941 20.667 1.00 87.75 586 ASP A CA 1
ATOM 4896 C C . ASP A 1 586 ? -45.965 18.513 19.611 1.00 87.75 586 ASP A C 1
ATOM 4898 O O . ASP A 1 586 ? -45.828 19.735 19.522 1.00 87.75 586 ASP A O 1
ATOM 4902 N N . MET A 1 587 ? -45.387 17.671 18.748 1.00 85.94 587 MET A N 1
ATOM 4903 C CA . MET A 1 587 ? -44.553 18.102 17.617 1.00 85.94 587 MET A CA 1
ATOM 4904 C C . MET A 1 587 ? -45.337 18.981 16.630 1.00 85.94 587 MET A C 1
ATOM 4906 O O . MET A 1 587 ? -44.842 20.021 16.194 1.00 85.94 587 MET A O 1
ATOM 4910 N N . ALA A 1 588 ? -46.591 18.626 16.335 1.00 85.81 588 ALA A N 1
ATOM 4911 C CA . ALA A 1 588 ? -47.437 19.348 15.387 1.00 85.81 588 ALA A CA 1
ATOM 4912 C C . ALA A 1 588 ? -47.876 20.747 15.857 1.00 85.81 588 ALA A C 1
ATOM 4914 O O . ALA A 1 588 ? -48.298 21.566 15.030 1.00 85.81 588 ALA A O 1
ATOM 4915 N N . LYS A 1 589 ? -47.748 21.081 17.153 1.00 86.38 589 LYS A N 1
ATOM 4916 C CA . LYS A 1 589 ? -48.050 22.429 17.678 1.00 86.38 589 LYS A CA 1
ATOM 4917 C C . LYS A 1 589 ? -47.244 23.511 16.962 1.00 86.38 589 LYS A C 1
ATOM 4919 O O . LYS A 1 589 ? -47.809 24.542 16.590 1.00 86.38 589 LYS A O 1
ATOM 4924 N N . HIS A 1 590 ? -45.969 23.259 16.688 1.00 84.50 590 HIS A N 1
ATOM 4925 C CA . HIS A 1 590 ? -45.096 24.198 15.988 1.00 84.50 590 HIS A CA 1
ATOM 4926 C C . HIS A 1 590 ? -45.094 23.932 14.476 1.00 84.50 590 HIS A C 1
ATOM 4928 O O . HIS A 1 590 ? -45.315 22.810 14.027 1.00 84.50 590 HIS A O 1
ATOM 4934 N N . ALA A 1 591 ? -44.923 24.984 13.673 1.00 81.62 591 ALA A N 1
ATOM 4935 C CA . ALA A 1 591 ? -44.751 24.830 12.230 1.00 81.62 591 ALA A CA 1
ATOM 4936 C C . ALA A 1 591 ? -43.323 24.350 11.937 1.00 81.62 591 ALA A C 1
ATOM 4938 O O . ALA A 1 591 ? -42.379 24.845 12.548 1.00 81.62 591 ALA A O 1
ATOM 4939 N N . ALA A 1 592 ? -43.182 23.411 11.005 1.00 85.69 592 ALA A N 1
ATOM 4940 C CA . ALA A 1 592 ? -41.905 22.847 10.578 1.00 85.69 592 ALA A CA 1
ATOM 4941 C C . ALA A 1 592 ? -41.748 22.925 9.047 1.00 85.69 592 ALA A C 1
ATOM 4943 O O . ALA A 1 592 ? -42.659 23.367 8.335 1.00 85.69 592 ALA A O 1
ATOM 4944 N N . ASP A 1 593 ? -40.581 22.528 8.543 1.00 86.81 593 ASP A N 1
ATOM 4945 C CA . ASP A 1 593 ? -40.321 22.423 7.107 1.00 86.81 593 ASP A CA 1
ATOM 4946 C C . ASP A 1 593 ? -40.918 21.135 6.500 1.00 86.81 593 ASP A C 1
ATOM 4948 O O . ASP A 1 593 ? -41.489 20.283 7.186 1.00 86.81 593 ASP A O 1
ATOM 4952 N N . ARG A 1 594 ? -40.788 20.985 5.176 1.00 86.81 594 ARG A N 1
ATOM 4953 C CA . ARG A 1 594 ? -41.324 19.828 4.445 1.00 86.81 594 ARG A CA 1
ATOM 4954 C C . ARG A 1 594 ? -40.718 18.493 4.897 1.00 86.81 594 ARG A C 1
ATOM 4956 O O . ARG A 1 594 ? -41.434 17.496 4.908 1.00 86.81 594 ARG A O 1
ATOM 4963 N N . ARG A 1 595 ? -39.440 18.469 5.287 1.00 87.56 595 ARG A N 1
ATOM 4964 C CA . ARG A 1 595 ? -38.740 17.246 5.705 1.00 87.56 595 ARG A CA 1
ATOM 4965 C C . ARG A 1 595 ? -39.330 16.700 7.005 1.00 87.56 595 ARG A C 1
ATOM 4967 O O . ARG A 1 595 ? -39.619 15.513 7.094 1.00 87.56 595 ARG A O 1
ATOM 4974 N N . HIS A 1 596 ? -39.613 17.572 7.967 1.00 85.81 596 HIS A N 1
ATOM 4975 C CA . HIS A 1 596 ? -40.246 17.170 9.223 1.00 85.81 596 HIS A CA 1
ATOM 4976 C C . HIS A 1 596 ? -41.686 16.666 9.016 1.00 85.81 596 HIS A C 1
ATOM 4978 O O . HIS A 1 596 ? -42.092 15.695 9.650 1.00 85.81 596 HIS A O 1
ATOM 4984 N N . TYR A 1 597 ? -42.461 17.254 8.093 1.00 87.25 597 TYR A N 1
ATOM 4985 C CA . TYR A 1 597 ? -43.798 16.727 7.771 1.00 87.25 597 TYR A CA 1
ATOM 4986 C C . TYR A 1 597 ? -43.747 15.328 7.142 1.00 87.25 597 TYR A C 1
ATOM 4988 O O . TYR A 1 597 ? -44.610 14.499 7.440 1.00 87.25 597 TYR A O 1
ATOM 4996 N N . GLN A 1 598 ? -42.727 15.042 6.330 1.00 87.31 598 GLN A N 1
ATOM 4997 C CA . GLN A 1 598 ? -42.487 13.700 5.791 1.00 87.31 598 GLN A CA 1
ATOM 4998 C C . GLN A 1 598 ? -42.142 12.697 6.899 1.00 87.31 598 GLN A C 1
ATOM 5000 O O . GLN A 1 598 ? -42.665 11.582 6.901 1.00 87.31 598 GLN A O 1
ATOM 5005 N N . GLU A 1 599 ? -41.328 13.093 7.881 1.00 87.69 599 GLU A N 1
ATOM 5006 C CA . GLU A 1 599 ? -41.029 12.265 9.056 1.00 87.69 599 GLU A CA 1
ATOM 5007 C C . GLU A 1 599 ? -42.294 11.962 9.877 1.00 87.69 599 GLU A C 1
ATOM 5009 O O . GLU A 1 599 ? -42.533 10.811 10.251 1.00 87.69 599 GLU A O 1
ATOM 5014 N N . TRP A 1 600 ? -43.167 12.950 10.100 1.00 90.38 600 TRP A N 1
ATOM 5015 C CA . TRP A 1 600 ? -44.433 12.736 10.817 1.00 90.38 600 TRP A CA 1
ATOM 5016 C C . TRP A 1 600 ? -45.367 11.801 10.055 1.00 90.38 600 TRP A C 1
ATOM 5018 O O . TRP A 1 600 ? -45.951 10.894 10.649 1.00 90.38 600 TRP A O 1
ATOM 5028 N N . ALA A 1 601 ? -45.477 11.971 8.737 1.00 88.25 601 ALA A N 1
ATOM 5029 C CA . ALA A 1 601 ? -46.232 11.063 7.887 1.00 88.25 601 ALA A CA 1
ATOM 5030 C C . ALA A 1 601 ? -45.667 9.633 7.943 1.00 88.25 601 ALA A C 1
ATOM 5032 O O . ALA A 1 601 ? -46.426 8.673 8.067 1.00 88.25 601 ALA A O 1
ATOM 5033 N N . MET A 1 602 ? -44.344 9.460 7.953 1.00 89.62 602 MET A N 1
ATOM 5034 C CA . MET A 1 602 ? -43.727 8.144 8.139 1.00 89.62 602 MET A CA 1
ATOM 5035 C C . MET A 1 602 ? -44.134 7.506 9.479 1.00 89.62 602 MET A C 1
ATOM 5037 O O . MET A 1 602 ? -44.443 6.312 9.519 1.00 89.62 602 MET A O 1
ATOM 5041 N N . HIS A 1 603 ? -44.185 8.278 10.568 1.00 90.38 603 HIS A N 1
ATOM 5042 C CA . HIS A 1 603 ? -44.662 7.787 11.865 1.00 90.38 603 HIS A CA 1
ATOM 5043 C C . HIS A 1 603 ? -46.156 7.433 11.852 1.00 90.38 603 HIS A C 1
ATOM 5045 O O . HIS A 1 603 ? -46.516 6.366 12.345 1.00 90.38 603 HIS A O 1
ATOM 5051 N N . LEU A 1 604 ? -47.017 8.241 11.221 1.00 89.19 604 LEU A N 1
ATOM 5052 C CA . LEU A 1 604 ? -48.438 7.908 11.035 1.00 89.19 604 LEU A CA 1
ATOM 5053 C C . LEU A 1 604 ? -48.609 6.603 10.246 1.00 89.19 604 LEU A C 1
ATOM 5055 O O . LEU A 1 604 ? -49.418 5.753 10.609 1.00 89.19 604 LEU A O 1
ATOM 5059 N N . LYS A 1 605 ? -47.791 6.382 9.212 1.00 89.56 605 LYS A N 1
ATOM 5060 C CA . LYS A 1 605 ? -47.790 5.125 8.454 1.00 89.56 605 LYS A CA 1
ATOM 5061 C C . LYS A 1 605 ? -47.395 3.933 9.321 1.00 89.56 605 LYS A C 1
ATOM 5063 O O . LYS A 1 605 ? -48.058 2.902 9.244 1.00 89.56 605 LYS A O 1
ATOM 5068 N N . ARG A 1 606 ? -46.386 4.070 10.184 1.00 88.75 606 ARG A N 1
ATOM 5069 C CA . ARG A 1 606 ? -46.026 3.030 11.166 1.00 88.75 606 ARG A CA 1
ATOM 5070 C C . ARG A 1 606 ? -47.166 2.741 12.138 1.00 88.75 606 ARG A C 1
ATOM 5072 O O . ARG A 1 606 ? -47.505 1.580 12.332 1.00 88.75 606 ARG A O 1
ATOM 5079 N N . MET A 1 607 ? -47.840 3.773 12.652 1.00 90.62 607 MET A N 1
ATOM 5080 C CA . MET A 1 607 ? -49.004 3.591 13.526 1.00 90.62 607 MET A CA 1
ATOM 5081 C C . MET A 1 607 ? -50.092 2.733 12.871 1.00 90.62 607 MET A C 1
ATOM 5083 O O . MET A 1 607 ? -50.669 1.892 13.550 1.00 90.62 607 MET A O 1
ATOM 5087 N N . THR A 1 608 ? -50.343 2.863 11.559 1.00 88.75 608 THR A N 1
ATOM 5088 C CA . THR A 1 608 ? -51.344 2.016 10.871 1.00 88.75 608 THR A CA 1
ATOM 5089 C C . THR A 1 608 ? -51.026 0.517 10.897 1.00 88.75 608 THR A C 1
ATOM 5091 O O . THR A 1 608 ? -51.932 -0.290 10.700 1.00 88.75 608 THR A O 1
ATOM 5094 N N . GLN A 1 609 ? -49.769 0.138 11.154 1.00 89.06 609 GLN A N 1
ATOM 5095 C CA . GLN A 1 609 ? -49.313 -1.252 11.240 1.00 89.06 609 GLN A CA 1
ATOM 5096 C C . GLN A 1 609 ? -49.457 -1.850 12.651 1.00 89.06 609 GLN A C 1
ATOM 5098 O O . GLN A 1 609 ? -49.206 -3.041 12.836 1.00 89.06 609 GLN A O 1
ATOM 5103 N N . ILE A 1 610 ? -49.857 -1.049 13.643 1.00 89.94 610 ILE A N 1
ATOM 5104 C CA . ILE A 1 610 ? -50.124 -1.488 15.018 1.00 89.94 610 ILE A CA 1
ATOM 5105 C C . ILE A 1 610 ? -51.619 -1.803 15.158 1.00 89.94 610 ILE A C 1
ATOM 5107 O O . ILE A 1 610 ? -52.469 -1.118 14.582 1.00 89.94 610 ILE A O 1
ATOM 5111 N N . ALA A 1 611 ? -51.965 -2.832 15.936 1.00 88.62 611 ALA A N 1
ATOM 5112 C CA . ALA A 1 611 ? -53.356 -3.204 16.186 1.00 88.62 611 ALA A CA 1
ATOM 5113 C C . ALA A 1 611 ? -54.159 -2.014 16.756 1.00 88.62 611 ALA A C 1
ATOM 5115 O O . ALA A 1 611 ? -53.800 -1.445 17.783 1.00 88.62 611 ALA A O 1
ATOM 5116 N N . GLY A 1 612 ? -55.242 -1.624 16.072 1.00 86.50 612 GLY A N 1
ATOM 5117 C CA . GLY A 1 612 ? -56.061 -0.451 16.423 1.00 86.50 612 GLY A CA 1
ATOM 5118 C C . GLY A 1 612 ? -55.540 0.895 15.895 1.00 86.50 612 GLY A C 1
ATOM 5119 O O . GLY A 1 612 ? -56.228 1.907 16.015 1.00 86.50 612 GLY A O 1
ATOM 5120 N N . GLY A 1 613 ? -54.372 0.928 15.251 1.00 88.06 613 GLY A N 1
ATOM 5121 C CA . GLY A 1 613 ? -53.720 2.170 14.843 1.00 88.06 613 GLY A CA 1
ATOM 5122 C C . GLY A 1 613 ? -54.354 2.878 13.649 1.00 88.06 613 GLY A C 1
ATOM 5123 O O . GLY A 1 613 ? -54.312 4.102 13.590 1.00 88.06 613 GLY A O 1
ATOM 5124 N N . GLN A 1 614 ? -55.018 2.157 12.736 1.00 87.69 614 GLN A N 1
ATOM 5125 C CA . GLN A 1 614 ? -55.752 2.786 11.625 1.00 87.69 614 GLN A CA 1
ATOM 5126 C C . GLN A 1 614 ? -56.838 3.755 12.115 1.00 87.69 614 GLN A C 1
ATOM 5128 O O . GLN A 1 614 ? -56.960 4.861 11.591 1.00 87.69 614 GLN A O 1
ATOM 5133 N N . GLN A 1 615 ? -57.597 3.363 13.142 1.00 88.81 615 GLN A N 1
ATOM 5134 C CA . GLN A 1 615 ? -58.647 4.208 13.713 1.00 88.81 615 GLN A CA 1
ATOM 5135 C C . GLN A 1 615 ? -58.058 5.451 14.387 1.00 88.81 615 GLN A C 1
ATOM 5137 O O . GLN A 1 615 ? -58.621 6.537 14.275 1.00 88.81 615 GLN A O 1
ATOM 5142 N N . GLU A 1 616 ? -56.914 5.310 15.058 1.00 89.56 616 GLU A N 1
ATOM 5143 C CA . GLU A 1 616 ? -56.263 6.426 15.746 1.00 89.56 616 GLU A CA 1
ATOM 5144 C C . GLU A 1 616 ? -55.613 7.410 14.764 1.00 89.56 616 GLU A C 1
ATOM 5146 O O . GLU A 1 616 ? -55.785 8.621 14.893 1.00 89.56 616 GLU A O 1
ATOM 5151 N N . VAL A 1 617 ? -54.971 6.907 13.704 1.00 90.25 617 VAL A N 1
ATOM 5152 C CA . VAL A 1 617 ? -54.419 7.738 12.623 1.00 90.25 617 VAL A CA 1
ATOM 5153 C C . VAL A 1 617 ? -55.519 8.537 11.929 1.00 90.25 617 VAL A C 1
ATOM 5155 O O . VAL A 1 617 ? -55.347 9.734 11.721 1.00 90.25 617 VAL A O 1
ATOM 5158 N N . GLN A 1 618 ? -56.677 7.935 11.634 1.00 89.00 618 GLN A N 1
ATOM 5159 C CA . GLN A 1 618 ? -57.803 8.663 11.035 1.00 89.00 618 GLN A CA 1
ATOM 5160 C C . GLN A 1 618 ? -58.280 9.829 11.910 1.00 89.00 618 GLN A C 1
ATOM 5162 O O . GLN A 1 618 ? -58.564 10.906 11.382 1.00 89.00 618 GLN A O 1
ATOM 5167 N N . LYS A 1 619 ? -58.317 9.659 13.240 1.00 90.38 619 LYS A N 1
ATOM 5168 C CA . LYS A 1 619 ? -58.652 10.749 14.174 1.00 90.38 619 LYS A CA 1
ATOM 5169 C C . LYS A 1 619 ? -57.611 11.869 14.134 1.00 90.38 619 LYS A C 1
ATOM 5171 O O . LYS A 1 619 ? -57.992 13.034 14.037 1.00 90.38 619 LYS A O 1
ATOM 5176 N N . ILE A 1 620 ? -56.319 11.528 14.168 1.00 90.00 620 ILE A N 1
ATOM 5177 C CA . ILE A 1 620 ? -55.219 12.506 14.122 1.00 90.00 620 ILE A CA 1
ATOM 5178 C C . ILE A 1 620 ? -55.251 13.288 12.807 1.00 90.00 620 ILE A C 1
ATOM 5180 O O . ILE A 1 620 ? -55.214 14.515 12.812 1.00 90.00 620 ILE A O 1
ATOM 5184 N N . VAL A 1 621 ? -55.372 12.590 11.676 1.00 89.69 621 VAL A N 1
ATOM 5185 C CA . VAL A 1 621 ? -55.417 13.203 10.342 1.00 89.69 621 VAL A CA 1
ATOM 5186 C C . VAL A 1 621 ? -56.635 14.120 10.206 1.00 89.69 621 VAL A C 1
ATOM 5188 O O . VAL A 1 621 ? -56.506 15.226 9.679 1.00 89.69 621 VAL A O 1
ATOM 5191 N N . ALA A 1 622 ? -57.805 13.706 10.705 1.00 89.56 622 ALA A N 1
ATOM 5192 C CA . ALA A 1 622 ? -59.008 14.534 10.702 1.00 89.56 622 ALA A CA 1
ATOM 5193 C C . ALA A 1 622 ? -58.837 15.815 11.540 1.00 89.56 622 ALA A C 1
ATOM 5195 O O . ALA A 1 622 ? -59.162 16.901 11.055 1.00 89.56 622 ALA A O 1
ATOM 5196 N N . ASP A 1 623 ? -58.276 15.719 12.751 1.00 89.69 623 ASP A N 1
ATOM 5197 C CA . ASP A 1 623 ? -57.984 16.887 13.597 1.00 89.69 623 ASP A CA 1
ATOM 5198 C C . ASP A 1 623 ? -56.954 17.819 12.941 1.00 89.69 623 ASP A C 1
ATOM 5200 O O . ASP A 1 623 ? -57.169 19.031 12.854 1.00 89.69 623 ASP A O 1
ATOM 5204 N N . TRP A 1 624 ? -55.866 17.270 12.396 1.00 90.94 624 TRP A N 1
ATOM 5205 C CA . TRP A 1 624 ? -54.796 18.053 11.776 1.00 90.94 624 TRP A CA 1
ATOM 5206 C C . TRP A 1 624 ? -55.252 18.780 10.507 1.00 90.94 624 TRP A C 1
ATOM 5208 O O . TRP A 1 624 ? -54.863 19.934 10.306 1.00 90.94 624 TRP A O 1
ATOM 5218 N N . ARG A 1 625 ? -56.122 18.168 9.687 1.00 88.44 625 ARG A N 1
ATOM 5219 C CA . ARG A 1 625 ? -56.737 18.812 8.508 1.00 88.44 625 ARG A CA 1
ATOM 5220 C C . ARG A 1 625 ? -57.548 20.054 8.887 1.00 88.44 625 ARG A C 1
ATOM 5222 O O . ARG A 1 625 ? -57.539 21.035 8.147 1.00 88.44 625 ARG A O 1
ATOM 5229 N N . VAL A 1 626 ? -58.213 20.042 10.044 1.00 89.06 626 VAL A N 1
ATOM 5230 C CA . VAL A 1 626 ? -58.992 21.188 10.540 1.00 89.06 626 VAL A CA 1
ATOM 5231 C C . VAL A 1 626 ? -58.086 22.224 11.210 1.00 89.06 626 VAL A C 1
ATOM 5233 O O . VAL A 1 626 ? -58.143 23.411 10.879 1.00 89.06 626 VAL A O 1
ATOM 5236 N N . ARG A 1 627 ? -57.227 21.783 12.134 1.00 88.06 627 ARG A N 1
ATOM 5237 C CA . ARG A 1 627 ? -56.416 22.648 13.002 1.00 88.06 627 ARG A CA 1
ATOM 5238 C C . ARG A 1 627 ? -55.262 23.333 12.272 1.00 88.06 627 ARG A C 1
ATOM 5240 O O . ARG A 1 627 ? -54.950 24.483 12.570 1.00 88.06 627 ARG A O 1
ATOM 5247 N N . TYR A 1 628 ? -54.651 22.659 11.299 1.00 88.19 628 TYR A N 1
ATOM 5248 C CA . TYR A 1 628 ? -53.448 23.129 10.604 1.00 88.19 628 TYR A CA 1
ATOM 5249 C C . TYR A 1 628 ? -53.675 23.416 9.114 1.00 88.19 628 TYR A C 1
ATOM 5251 O O . TYR A 1 628 ? -52.719 23.434 8.341 1.00 88.19 628 TYR A O 1
ATOM 5259 N N . LYS A 1 629 ? -54.921 23.705 8.704 1.00 86.12 629 LYS A N 1
ATOM 5260 C CA . LYS A 1 629 ? -55.338 23.950 7.304 1.00 86.12 629 LYS A CA 1
ATOM 5261 C C . LYS A 1 629 ? -54.472 24.942 6.506 1.00 86.12 629 LYS A C 1
ATOM 5263 O O . LYS A 1 629 ? -54.410 24.854 5.287 1.00 86.12 629 LYS A O 1
ATOM 5268 N N . ASN A 1 630 ? -53.782 25.860 7.186 1.00 85.25 630 ASN A N 1
ATOM 5269 C CA . ASN A 1 630 ? -52.911 26.872 6.575 1.00 85.25 630 ASN A CA 1
ATOM 5270 C C . ASN A 1 630 ? -51.465 26.379 6.324 1.00 85.25 630 ASN A C 1
ATOM 5272 O O . ASN A 1 630 ? -50.597 27.190 6.009 1.00 85.25 630 ASN A O 1
ATOM 5276 N N . ARG A 1 631 ? -51.173 25.078 6.484 1.00 86.81 631 ARG A N 1
ATOM 5277 C CA . ARG A 1 631 ? -49.854 24.465 6.236 1.00 86.81 631 ARG A CA 1
ATOM 5278 C C . ARG A 1 631 ? -49.904 23.584 4.971 1.00 86.81 631 ARG A C 1
ATOM 5280 O O . ARG A 1 631 ? -50.123 22.378 5.088 1.00 86.81 631 ARG A O 1
ATOM 5287 N N . PRO A 1 632 ? -49.713 24.143 3.759 1.00 84.81 632 PRO A N 1
ATOM 5288 C CA . PRO A 1 632 ? -49.938 23.419 2.502 1.00 84.81 632 PRO A CA 1
ATOM 5289 C C . PRO A 1 632 ? -49.028 22.195 2.329 1.00 84.81 632 PRO A C 1
ATOM 5291 O O . PRO A 1 632 ? -49.515 21.138 1.944 1.00 84.81 632 PRO A O 1
ATOM 5294 N N . ALA A 1 633 ? -47.746 22.295 2.705 1.00 84.38 633 ALA A N 1
ATOM 5295 C CA . ALA A 1 633 ? -46.814 21.164 2.649 1.00 84.38 633 ALA A CA 1
ATOM 5296 C C . ALA A 1 633 ? -47.253 19.992 3.549 1.00 84.38 633 ALA A C 1
ATOM 5298 O O . ALA A 1 633 ? -47.191 18.843 3.137 1.00 84.38 633 ALA A O 1
ATOM 5299 N N . MET A 1 634 ? -47.775 20.276 4.746 1.00 86.75 634 MET A N 1
ATOM 5300 C CA . MET A 1 634 ? -48.328 19.254 5.641 1.00 86.75 634 MET A CA 1
ATOM 5301 C C . MET A 1 634 ? -49.594 18.616 5.049 1.00 86.75 634 MET A C 1
ATOM 5303 O O . MET A 1 634 ? -49.761 17.403 5.115 1.00 86.75 634 MET A O 1
ATOM 5307 N N . MET A 1 635 ? -50.476 19.413 4.434 1.00 88.25 635 MET A N 1
ATOM 5308 C CA . MET A 1 635 ? -51.693 18.898 3.794 1.00 88.25 635 MET A CA 1
ATOM 5309 C C . MET A 1 635 ? -51.394 17.976 2.612 1.00 88.25 635 MET A C 1
ATOM 5311 O O . MET A 1 635 ? -52.142 17.027 2.400 1.00 88.25 635 MET A O 1
ATOM 5315 N N . GLU A 1 636 ? -50.323 18.226 1.855 1.00 86.50 636 GLU A N 1
ATOM 5316 C CA . GLU A 1 636 ? -49.868 17.313 0.801 1.00 86.50 636 GLU A CA 1
ATOM 5317 C C . GLU A 1 636 ? -49.454 15.955 1.368 1.00 86.50 636 GLU A C 1
ATOM 5319 O O . GLU A 1 636 ? -49.946 14.933 0.893 1.00 86.50 636 GLU A O 1
ATOM 5324 N N . GLU A 1 637 ? -48.634 15.941 2.421 1.00 86.69 637 GLU A N 1
ATOM 5325 C CA . GLU A 1 637 ? -48.180 14.697 3.053 1.00 86.69 637 GLU A CA 1
ATOM 5326 C C . GLU A 1 637 ? -49.338 13.925 3.716 1.00 86.69 637 GLU A C 1
ATOM 5328 O O . GLU A 1 637 ? -49.318 12.699 3.765 1.00 86.69 637 GLU A O 1
ATOM 5333 N N . LEU A 1 638 ? -50.400 14.599 4.173 1.00 86.81 638 LEU A N 1
ATOM 5334 C CA . LEU A 1 638 ? -51.585 13.954 4.759 1.00 86.81 638 LEU A CA 1
ATOM 5335 C C . LEU A 1 638 ? -52.584 13.381 3.732 1.00 86.81 638 LEU A C 1
ATOM 5337 O O . LEU A 1 638 ? -53.574 12.771 4.141 1.00 86.81 638 LEU A O 1
ATOM 5341 N N . LYS A 1 639 ? -52.382 13.562 2.416 1.00 85.75 639 LYS A N 1
ATOM 5342 C CA . LYS A 1 639 ? -53.263 12.978 1.374 1.00 85.75 639 LYS A CA 1
ATOM 5343 C C . LYS A 1 639 ? -53.129 11.460 1.248 1.00 85.75 639 LYS A C 1
ATOM 5345 O O . LYS A 1 639 ? -54.009 10.827 0.678 1.00 85.75 639 LYS A O 1
ATOM 5350 N N . GLN A 1 640 ? -52.042 10.892 1.761 1.00 82.50 640 GLN A N 1
ATOM 5351 C CA . GLN A 1 640 ? -51.765 9.455 1.690 1.00 82.50 640 GLN A CA 1
ATOM 5352 C C . GLN A 1 640 ? -52.486 8.620 2.768 1.00 82.50 640 GLN A C 1
ATOM 5354 O O . GLN A 1 640 ? -52.285 7.407 2.808 1.00 82.50 640 GLN A O 1
ATOM 5359 N N . PHE A 1 641 ? -53.289 9.261 3.632 1.00 82.31 641 PHE A N 1
ATOM 5360 C CA . PHE A 1 641 ? -54.013 8.652 4.754 1.00 82.31 641 PHE A CA 1
ATOM 5361 C C . PHE A 1 641 ? -55.528 8.843 4.672 1.00 82.31 641 PHE A C 1
ATOM 5363 O O . PHE A 1 641 ? -55.987 9.961 4.304 1.00 82.31 641 PHE A O 1
#

Foldseek 3Di:
DPPFKDWDDPVCLVLQVVQVPVFDPPFLAAPSVVVNVCVPPPQKTKMFGFDDDPPPPPDDPPDDPPPPGRTQWMWIWGNDPAEIETSDTGGRPVCPPVCVSLVVLVVVPVVDPHKYKYKFADCPDPVRVVVVVVVVVSAKDWEPDWAWADTSDPPDDIHTITMIIGNDYDDPVVVLVVRLCCCCVVVPDDPVVNVLVPDDPVVVVVVVVVVCVVDVPVVLLVCLVVVVPPDDDPLVVLLVVLVVLQCVACPPVLEHEPVCVVVSVVSLVCCLVRVLVSCVVSVVLLSSLVSLVSSLVSLQSGHYDPVVVVNVVSLVSSLVSVVSSLVSDDPVSVVVLQVVLLVCVVPDPDGPSNVSSVVCLPPGDLDPVSLVVQLVSLVVQLVVLVVVVPDPVSLVSNLVSLVSNLVSCVVVVHDVVVSVVSLVVVVLDLVSLVVVLVVCVVVVVLVVSLVSLVVQCVSCVPVLVSNLVSLVVNLVSCVVVVVLVVNLVSLLCCCQPNQPQDVVSVVVSLVSDDPVCSVVVVVVSVVRHDPPHPCLVVCVVVVVLVVNLVVCLPDADCPSVVVCVVPNLVPPLPSSLVSLLVNLVVVLVDDDDLVVLLVNLVSLVVLVVGVVSVVSSVVSLVCCCVVVVVRVSNVVSSVVD

Mean predicted aligned error: 15.44 Å

Sequence (641 aa):
MSEMIREMRPDEFEQVFSIMERSFPLEEYRTYEEQKQLLRDPRYHIYTVHAAVDQKTENDKDKNPDTHKAVQAFLAVWQLETFTFVEHFASDPALRGRGIGKVVLQEAARLFSGRICLEVELPERNLAKRRIAFYERNGFYLNSYPYVQPPLRKGKKELPLMLMTYGSGVSKEKFETIRDTLYRDVYGQDEVYLTVHRAKDAAVRSFLTDILRQDETLYARFQLFDGHDRGILDMERYRRRVDAIIQKYAGPKQFISYQEVFSFLQEMDEILEQDVRMMLENGHFTEAFLLTCHLFVSVSAVEMDDSDGTRGMLAEQCVRIWHELERNADSQLQQQMYTWFTGQLECAESGDLEEYVEQMFWEAFLGEDFLQRKLAFTKRKAQEQKADSDSWSARYYAQKWIMYYIGLLEESGCAFAEIASYCKENWEYAEVRKYYAEQCILQKDYDTAEKVLAESLKMETGMSGLVRWFGTRLKEVYRMSGRQEAYKQQLLTMLTKESPGNPDDFRELKSLYSAQEWPQVREEIFRSLPKQARVERLYYEEKLYDRLLTFVLAQKGLFSLVQYEHVLKEEYPQQLLSKYTQELTDMAKHAADRRHYQEWAMHLKRMTQIAGGQQEVQKIVADWRVRYKNRPAMMEELKQF

Radius of gyration: 41.83 Å; Cα contacts (8 Å, |Δi|>4): 633; chains: 1; bounding box: 90×91×101 Å

pLDDT: mean 87.0, std 10.67, range [36.53, 97.31]

Solvent-accessible surface area (backbone atoms only — not comparable to full-atom values): 36322 Å² total; per-residue (Å²): 127,65,96,46,60,43,74,57,54,84,89,47,48,66,60,52,50,54,45,45,66,76,70,45,62,80,72,77,47,54,55,73,67,58,53,57,55,44,64,70,41,93,44,42,47,47,33,34,25,46,78,82,79,73,95,80,73,87,84,66,94,85,64,69,89,78,67,77,72,64,73,46,29,41,41,31,32,37,60,47,101,81,33,32,37,45,79,44,77,48,58,35,80,92,59,64,95,71,57,57,70,60,52,53,52,56,49,47,64,66,72,44,97,58,42,39,35,35,75,40,62,53,76,80,45,76,67,33,42,52,51,52,53,51,41,42,78,70,46,30,24,77,38,99,54,96,40,64,45,70,45,59,42,92,93,53,72,68,42,74,32,29,46,31,23,42,83,46,63,71,54,70,70,57,45,51,52,50,52,53,47,42,40,39,77,74,62,68,48,55,71,65,60,52,50,59,72,69,46,52,68,69,56,52,54,50,51,52,52,55,47,37,72,72,35,60,69,58,32,55,54,48,37,60,71,69,69,64,70,88,70,76,83,64,59,66,58,55,48,51,51,55,52,49,53,48,48,71,62,23,45,99,73,58,42,29,52,58,90,48,42,63,62,54,51,49,62,53,46,50,43,50,69,49,54,33,44,50,26,52,76,72,66,38,52,67,60,29,49,54,52,47,52,50,52,52,52,56,58,69,70,52,48,60,51,56,89,82,50,60,66,54,58,54,51,52,51,45,50,53,50,51,55,56,42,60,77,70,45,53,76,66,52,46,51,51,50,52,52,51,49,54,49,50,71,69,68,63,73,93,51,99,64,51,63,61,51,50,47,49,65,68,78,42,69,86,48,71,73,45,46,56,50,50,45,55,49,28,49,50,50,22,51,56,28,54,70,46,70,88,40,75,65,27,55,52,51,17,50,51,27,47,52,53,32,51,54,50,39,56,75,71,66,53,56,65,71,60,55,48,52,54,38,62,78,45,57,90,38,66,67,45,48,51,53,52,30,50,53,26,51,76,70,64,38,46,70,61,22,45,53,52,30,58,49,47,46,65,73,39,69,86,44,59,70,58,34,43,51,36,51,54,52,40,31,49,44,22,58,76,70,65,38,61,69,60,22,54,52,42,43,51,45,37,34,37,69,60,44,41,47,41,64,65,55,49,53,56,54,53,72,77,44,53,89,81,54,37,65,60,53,51,54,51,48,64,71,58,42,51,91,86,31,51,52,59,60,50,27,58,76,68,66,37,57,72,61,34,48,54,52,39,69,72,46,86,70,60,65,63,43,68,74,46,40,86,71,43,39,80,83,41,28,66,63,53,50,52,50,52,52,51,48,52,53,60,59,61,72,54,91,75,59,65,69,56,39,51,53,51,41,52,50,49,56,52,39,48,76,32,69,72,19,53,66,52,43,52,52,51,53,56,50,45,57,66,78,45,63,89,39,64,66,50,54,59,54,52,66,85,108

Nearest PDB structures (foldseek):
  3ey5-assembly1_A  TM=9.116E-01  e=4.966E-12  Bacteroides thetaiotaomicron
  8tau-assembly1_V  TM=2.185E-01  e=4.211E-03  Homo sapiens
  5w5i-assembly1_C  TM=1.909E-01  e=7.894E-03  Homo sapiens
  4hoq-assembly1_A  TM=2.344E-01  e=1.937E-02  Homo sapiens

InterPro domains:
  IPR000182 GNAT domain [PF13508] (73-140)
  IPR000182 GNAT domain [PS51186] (3-166)
  IPR016181 Acyl-CoA N-acyltransferase [SSF55729] (4-145)

Secondary structure (DSSP, 8-state):
--TTEEEPPGGGHHHHHHHHHHHS-GGGS--HHHHHHHTTSTTEEEEEEEPPP-TT----TTS-TT--PPEEEEEEEEE-SSEEEEEEEEE-GGGTTSSHHHHHHHHHHHH-SSEEEEEEE-TTSHHHHHHHHHHHHTTEEEEEEEEEEPPSSTTPPPEEEEEEEESS---HHHHHHHHHHHHHHTT---HHHHHHHHS-HHHHHHHHHHHHHH-HHHHHHHHHHTT---S---HHHHHHHHHHHHHHHHGGGTEE-HHHHHHHHHHHHHIIIIIIHHHHHTT-HHHHHHHHHHHHHHHHHSEE--TT-HHHHHHHHHHHHHHHHHHH--HHHHHHHHHHHHHHHHH--S-TTHHHHHHHHHHS--SHHHHHHHHHHHHHHHHHHHHSTT-HHHHHHHHHHHHHHHHHHHHTT--HHHHHHHHHHTTTSHHHHHHHHHHHHHTT-HHHHHHHHHHHHHHTTT-HHHHHHHHHHHHHHHHHTT-HHHHHHHHHHIIIIISTT-HHHHHHHHHTS-TTTHHHHHHHHHHHS-TTS-HHHHHHHTT-HHHHHHHHHHSSSSHHHHHHHHHHHHH-HHHHHHHHHHHHHHHHTS---HHHHHHHHHHHHHHTTSTTHHHHHHHHHHHHHHHTTT-HHHHHHGGG-

Organism: NCBI:txid1235802